Protein 5U3P (pdb70)

Nearest PDB structures (foldseek):
  5u3p-assembly1_H  TM=1.004E+00  e=9.523E-43  Homo sapiens
  5u3o-assembly1_H  TM=9.896E-01  e=2.179E-38  Homo sapiens
  5u3m-assembly1_H  TM=9.858E-01  e=1.348E-36  Homo sapiens
  5u3n-assembly1_H  TM=9.823E-01  e=4.442E-36  Homo sapiens
  6ca7-assembly1_H  TM=8.859E-01  e=7.179E-32  Homo sapiens

Solvent-accessible surface area: 20422 Å² total; per-residue (Å²): 167,63,84,11,67,17,56,30,32,34,88,27,83,54,58,86,72,38,38,0,77,0,49,2,90,56,34,103,2,44,69,19,41,0,0,0,0,13,33,32,104,95,150,15,11,72,9,0,0,8,8,92,75,111,172,60,59,25,127,29,27,38,4,102,52,0,122,84,39,8,72,5,35,32,37,31,103,132,51,12,0,39,0,67,4,43,58,4,87,86,114,0,23,2,42,0,12,0,1,36,1,53,33,18,99,3,112,95,145,168,33,165,76,45,79,20,5,8,0,14,42,16,3,137,24,16,78,0,28,4,15,83,17,82,81,88,20,16,43,10,20,20,6,40,1,53,94,92,0,41,26,76,60,52,0,0,0,0,0,6,0,13,31,1,1,35,84,71,16,76,27,44,1,37,102,41,91,35,102,92,36,38,32,58,4,67,32,39,93,24,130,80,21,29,24,9,18,4,0,1,0,31,12,80,44,102,27,44,73,110,92,72,14,37,0,27,2,32,0,142,54,33,141,47,168,48,103,55,161,5,119,99,130,6,125,9,74,4,52,55,70,31,36,41,0,44,82,49,49,85,8,65,0,23,0,142,10,74,75,70,0,92,24,13,1,2,0,0,3,20,58,106,86,38,17,5,85,4,0,1,36,9,2,72,56,62,34,100,88,26,44,96,51,4,59,7,60,31,83,14,62,85,0,33,0,26,0,50,58,0,67,76,113,0,45,14,27,0,9,0,0,0,14,67,40,131,115,13,44,4,31,26,3,93,7,0,79,4,8,102,100,81,108,68,19,40,12,46,4,1,0,1,49,14,18,118,85,2,39,195,73,35,29,0,2,0,0,0,0,0,8,59,0,5,15,81,101,26,120,17,51,4,88,2,60,131,52,121,42,112,84,46,52,69,84,15,36,21,141,41,50,117,192,64,9,7,0,0,5,7,2,27,0,57,19,51,102,61,66,12,106,142,54,128,47,0,14,0,68,0,71,4,133,29,54,133,67,68,43,70,60,33,10,93,88,120

B-factor: mean 28.19, std 11.37, range [13.77, 103.0]

Sequence (446 aa):
EVQLVESGGGLIKPGQSLTLFCVGFGFNFANDWMGWVVRQAPGKGLEWVGRIRRLKDGAKAEYGSSVKGRFTISRDDSKNTLYLHMSSLKVEDTAVYYCCTRDEGAPVTRFLEWGSYYYYMAVWGKGTTVTVSSASTKGPSVFPLAPSSKSTSGGTAALGCCLVKDYFPEPVTVSWNSGALTSGVHTFPAVVLQSSGLYSLSSVVTVPSSSLGTQTYICCNVNHKPSNTKVDKRVEPDIQLTQSPASLSASVGDTVTITCRASQSIKDYINWYQHKSGSAPRLLIYAASTLQSGISSRFTTGSGSGTQFTLTINSLQPEDFATYYCQEAYNTNPTLSFGQGTRVDKKRTVAAPSSVFIFPPSDEQLKSGTASVVVCLLNNFYPREAKVQWKVDNALQSGNSQESVTEQDSKDSTYSLSSTLTLSKADYEKHKVYACCEVTHQGLSSPVTKSFNRG

Structure (mmCIF, N/CA/C/O backbone):
data_5U3P
#
_entry.id   5U3P
#
_cell.length_a   42.486
_cell.length_b   48.163
_cell.length_c   57.129
_cell.angle_alpha   86.140
_cell.angle_beta   82.320
_cell.angle_gamma   82.290
#
_symmetry.space_group_name_H-M   'P 1'
#
loop_
_entity.id
_entity.type
_entity.pdbx_description
1 polymer 'DH511.4 Fab Heavy Chain'
2 polymer 'DH511.4 Fab Light Chain'
3 water water
#
loop_
_atom_site.group_PDB
_atom_site.id
_atom_site.type_symbol
_atom_site.label_atom_id
_atom_site.label_alt_id
_atom_site.label_comp_id
_atom_site.label_asym_id
_atom_site.label_entity_id
_atom_site.label_seq_id
_atom_site.pdbx_PDB_ins_code
_atom_site.Cartn_x
_atom_site.Cartn_y
_atom_site.Cartn_z
_atom_site.occupancy
_atom_site.B_iso_or_equiv
_atom_site.auth_seq_id
_atom_site.auth_comp_id
_atom_site.auth_asym_id
_atom_site.auth_atom_id
_atom_site.pdbx_PDB_model_num
ATOM 1 N N . GLU A 1 1 ? -13.331 -43.448 -145.178 1.00 66.77 1 GLU H N 1
ATOM 2 C CA . GLU A 1 1 ? -13.744 -43.298 -143.788 1.00 67.13 1 GLU H CA 1
ATOM 3 C C . GLU A 1 1 ? -12.547 -43.449 -142.845 1.00 55.99 1 GLU H C 1
ATOM 4 O O . GLU A 1 1 ? -12.549 -44.291 -141.948 1.00 53.67 1 GLU H O 1
ATOM 10 N N . VAL A 1 2 ? -11.518 -42.635 -143.057 1.00 48.57 2 VAL H N 1
ATOM 11 C CA . VAL A 1 2 ? -10.370 -42.630 -142.157 1.00 41.65 2 VAL H CA 1
ATOM 12 C C . VAL A 1 2 ? -10.715 -41.868 -140.888 1.00 36.78 2 VAL H C 1
ATOM 13 O O . VAL A 1 2 ? -11.120 -40.707 -140.939 1.00 34.71 2 VAL H O 1
ATOM 17 N N . GLN A 1 3 ? -10.560 -42.535 -139.748 1.00 27.34 3 GLN H N 1
ATOM 18 C CA . GLN A 1 3 ? -10.940 -41.975 -138.465 1.00 28.80 3 GLN H CA 1
ATOM 19 C C . GLN A 1 3 ? -9.836 -42.240 -137.441 1.00 22.01 3 GLN H C 1
ATOM 20 O O . GLN A 1 3 ? -9.253 -43.322 -137.424 1.00 27.12 3 GLN H O 1
ATOM 26 N N . LEU A 1 4 ? -9.536 -41.245 -136.613 1.00 21.57 4 LEU H N 1
ATOM 27 C CA . LEU A 1 4 ? -8.573 -41.382 -135.522 1.00 19.15 4 LEU H CA 1
ATOM 28 C C . LEU A 1 4 ? -9.248 -40.894 -134.247 1.00 21.15 4 LEU H C 1
ATOM 29 O O . LEU A 1 4 ? -9.838 -39.813 -134.230 1.00 23.95 4 LEU H O 1
ATOM 34 N N . VAL A 1 5 ? -9.187 -41.692 -133.186 1.00 20.72 5 VAL H N 1
ATOM 35 C CA . VAL A 1 5 ? -9.824 -41.304 -131.928 1.00 22.32 5 VAL H CA 1
ATOM 36 C C . VAL A 1 5 ? -8.855 -41.437 -130.754 1.00 18.78 5 VAL H C 1
ATOM 37 O O . VAL A 1 5 ? -8.424 -42.544 -130.414 1.00 21.12 5 VAL H O 1
ATOM 41 N N . GLU A 1 6 ? -8.495 -40.295 -130.168 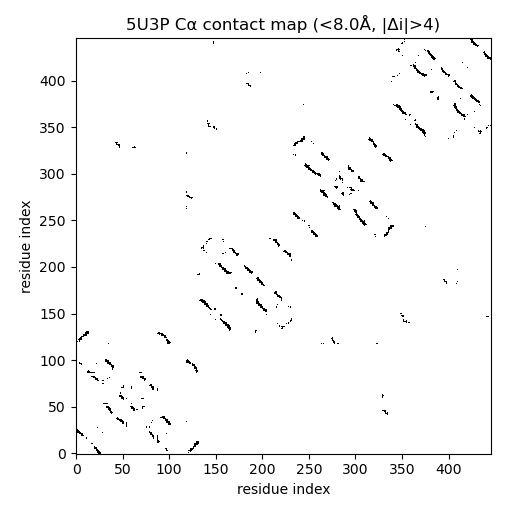1.00 20.32 6 GLU H N 1
ATOM 42 C CA . GLU A 1 6 ? -7.606 -40.242 -129.017 1.00 20.37 6 GLU H CA 1
ATOM 43 C C . GLU A 1 6 ? -8.355 -40.411 -127.717 1.00 21.48 6 GLU H C 1
ATOM 44 O O . GLU A 1 6 ? -9.495 -39.954 -127.573 1.00 24.12 6 GLU H O 1
ATOM 50 N N . SER A 1 7 ? -7.690 -41.024 -126.747 1.00 18.88 7 SER H N 1
ATOM 51 C CA . SER A 1 7 ? -8.238 -41.163 -125.405 1.00 21.36 7 SER H CA 1
ATOM 52 C C . SER A 1 7 ? -7.102 -41.198 -124.384 1.00 22.94 7 SER H C 1
ATOM 53 O O . SER A 1 7 ? -5.922 -41.179 -124.759 1.00 21.36 7 SER H O 1
ATOM 56 N N . GLY A 1 8 ? -7.451 -41.219 -123.099 1.00 21.86 8 GLY H N 1
ATOM 57 C CA . GLY A 1 8 ? -6.459 -41.320 -122.045 1.00 23.61 8 GLY H CA 1
ATOM 58 C C . GLY A 1 8 ? -6.218 -39.999 -121.341 1.00 23.79 8 GLY H C 1
ATOM 59 O O . GLY A 1 8 ? -5.600 -39.954 -120.276 1.00 22.75 8 GLY H O 1
ATOM 60 N N . GLY A 1 9 ? -6.729 -38.923 -121.927 1.00 26.47 9 GLY H N 1
ATOM 61 C CA . GLY A 1 9 ? -6.535 -37.598 -121.371 1.00 27.61 9 GLY H CA 1
ATOM 62 C C . GLY A 1 9 ? -7.196 -37.420 -120.024 1.00 24.42 9 GLY H C 1
ATOM 63 O O . GLY A 1 9 ? -8.008 -38.238 -119.596 1.00 29.42 9 GLY H O 1
ATOM 64 N N . GLY A 1 10 ? -6.828 -36.339 -119.351 1.00 25.64 10 GLY H N 1
ATOM 65 C CA . GLY A 1 10 ? -7.424 -35.981 -118.082 1.00 24.70 10 GLY H CA 1
ATOM 66 C C . GLY A 1 10 ? -6.433 -35.243 -117.212 1.00 26.00 10 GLY H C 1
ATOM 67 O O . GLY A 1 10 ? -5.443 -34.677 -117.697 1.00 27.56 10 GLY H O 1
ATOM 68 N N . LEU A 1 11 ? -6.706 -35.230 -115.922 1.00 21.82 11 LEU H N 1
ATOM 69 C CA . LEU A 1 11 ? -5.870 -34.537 -114.966 1.00 22.28 11 LEU H CA 1
ATOM 70 C C . LEU A 1 11 ? -4.750 -35.450 -114.501 1.00 24.43 11 LEU H C 1
ATOM 71 O O . LEU A 1 11 ? -4.951 -36.649 -114.300 1.00 25.34 11 LEU H O 1
ATOM 76 N N . ILE A 1 12 ? -3.573 -34.873 -114.293 1.00 22.36 12 ILE H N 1
ATOM 77 C CA . ILE A 1 12 ? -2.414 -35.608 -113.841 1.00 22.83 12 ILE H CA 1
ATOM 78 C C . ILE A 1 12 ? -1.519 -34.597 -113.125 1.00 23.69 12 ILE H C 1
ATOM 79 O O . ILE A 1 12 ? -1.588 -33.399 -113.424 1.00 23.76 12 ILE H O 1
ATOM 84 N N . LYS A 1 13 ? -0.703 -35.043 -112.183 1.00 24.16 13 LYS H N 1
ATOM 85 C CA . LYS A 1 13 ? 0.131 -34.125 -111.409 1.00 22.92 13 LYS H CA 1
ATOM 86 C C . LYS A 1 13 ? 1.535 -34.039 -111.999 1.00 27.59 13 LYS H C 1
ATOM 87 O O . LYS A 1 13 ? 2.004 -34.991 -112.623 1.00 24.98 13 LYS H O 1
ATOM 93 N N . PRO A 1 14 ? 2.219 -32.900 -111.803 1.00 26.38 14 PRO H N 1
ATOM 94 C CA . PRO A 1 14 ? 3.607 -32.786 -112.268 1.00 25.42 14 PRO H CA 1
ATOM 95 C C . PRO A 1 14 ? 4.486 -33.905 -111.717 1.00 25.17 14 PRO H C 1
ATOM 96 O O . PRO A 1 14 ? 4.329 -34.325 -110.570 1.00 28.98 14 PRO H O 1
ATOM 100 N N . GLY A 1 15 ? 5.397 -34.383 -112.558 1.00 23.54 15 GLY H N 1
ATOM 101 C CA . GLY A 1 15 ? 6.314 -35.449 -112.195 1.00 23.39 15 GLY H CA 1
ATOM 102 C C . GLY A 1 15 ? 5.769 -36.828 -112.498 1.00 27.82 15 GLY H C 1
ATOM 103 O O . GLY A 1 15 ? 6.528 -37.808 -112.525 1.00 28.19 15 GLY H O 1
ATOM 104 N N . GLN A 1 16 ? 4.461 -36.919 -112.714 1.00 27.15 16 GLN H N 1
ATOM 105 C CA . GLN A 1 16 ? 3.816 -38.215 -112.935 1.00 27.69 16 GLN H CA 1
ATOM 106 C C . GLN A 1 16 ? 3.843 -38.665 -114.400 1.00 23.34 16 GLN H C 1
ATOM 107 O O . GLN A 1 16 ? 4.299 -37.938 -115.288 1.00 25.13 16 GLN H O 1
ATOM 113 N N . SER A 1 17 ? 3.363 -39.886 -114.627 1.00 27.59 17 SER H N 1
ATOM 114 C CA . SER A 1 17 ? 3.330 -40.468 -115.960 1.00 21.94 17 SER H CA 1
ATOM 115 C C . SER A 1 17 ? 1.889 -40.711 -116.401 1.00 24.57 17 SER H C 1
ATOM 116 O O . SER A 1 17 ? 0.989 -40.877 -115.577 1.00 27.97 17 SER H O 1
ATOM 119 N N . LEU A 1 18 ? 1.682 -40.734 -117.709 1.00 23.39 18 LEU H N 1
ATOM 120 C CA . LEU A 1 18 ? 0.359 -40.905 -118.290 1.00 23.28 18 LEU H CA 1
ATOM 121 C C . LEU A 1 18 ? 0.556 -41.454 -119.697 1.00 21.05 18 LEU H C 1
ATOM 122 O O . LEU A 1 18 ? 1.516 -41.092 -120.372 1.00 28.02 18 LEU H O 1
ATOM 127 N N . THR A 1 19 ? -0.332 -42.347 -120.131 1.00 20.21 19 THR H N 1
ATOM 128 C CA . THR A 1 19 ? -0.306 -42.833 -121.508 1.00 17.11 19 THR H CA 1
ATOM 129 C C . THR A 1 19 ? -1.559 -42.381 -122.252 1.00 20.51 19 THR H C 1
ATOM 130 O O . THR A 1 19 ? -2.677 -42.523 -121.747 1.00 21.52 19 THR H O 1
ATOM 134 N N . LEU A 1 20 ? -1.353 -41.841 -123.449 1.00 17.42 20 LEU H N 1
ATOM 135 C CA . LEU A 1 20 ? -2.443 -41.503 -124.360 1.00 18.38 20 LEU H CA 1
ATOM 136 C C . LEU A 1 20 ? -2.532 -42.569 -125.442 1.00 18.02 20 LEU H C 1
ATOM 137 O O . LEU A 1 20 ? -1.531 -43.174 -125.834 1.00 18.52 20 LEU H O 1
ATOM 142 N N . PHE A 1 21 ? -3.747 -42.804 -125.908 1.00 19.34 21 PHE H N 1
ATOM 143 C CA . PHE A 1 21 ? -4.019 -43.836 -126.885 1.00 19.01 21 PHE H CA 1
ATOM 144 C C . PHE A 1 21 ? -4.659 -43.195 -128.088 1.00 19.45 21 PHE H C 1
ATOM 145 O O . PHE A 1 21 ? -5.351 -42.193 -127.963 1.00 20.78 21 PHE H O 1
ATOM 153 N N . CYS A 1 22 ? -4.445 -43.790 -129.253 1.00 18.80 22 CYS H N 1
ATOM 154 C CA . CYS A 1 22 ? -5.134 -43.378 -130.458 1.00 19.75 22 CYS H CA 1
ATOM 155 C C . CYS A 1 22 ? -5.453 -44.616 -131.264 1.00 22.85 22 CYS H C 1
ATOM 156 O O . CYS A 1 22 ? -4.554 -45.385 -131.622 1.00 21.90 22 CYS H O 1
ATOM 159 N N . VAL A 1 23 ? -6.731 -44.826 -131.539 1.00 19.64 23 VAL H N 1
ATOM 160 C CA . VAL A 1 23 ? -7.126 -45.934 -132.382 1.00 21.28 23 VAL H CA 1
ATOM 161 C C . VAL A 1 23 ? -7.482 -45.419 -133.770 1.00 20.77 23 VAL H C 1
ATOM 162 O O . VAL A 1 23 ? -8.227 -44.449 -133.909 1.00 23.18 23 VAL H O 1
ATOM 166 N N . GLY A 1 24 ? -6.938 -46.072 -134.790 1.00 19.54 24 GLY H N 1
ATOM 167 C CA . GLY A 1 24 ? -7.199 -45.705 -136.176 1.00 21.70 24 GLY H CA 1
ATOM 168 C C . GLY A 1 24 ? -8.221 -46.623 -136.817 1.00 24.00 24 GLY H C 1
ATOM 169 O O . GLY A 1 24 ? -8.175 -47.839 -136.635 1.00 27.67 24 GLY H O 1
ATOM 170 N N . PHE A 1 25 ? -9.143 -46.048 -137.585 1.00 23.46 25 PHE H N 1
ATOM 171 C CA . PHE A 1 25 ? -10.146 -46.826 -138.300 1.00 26.05 25 PHE H CA 1
ATOM 172 C C . PHE A 1 25 ? -10.117 -46.469 -139.785 1.00 26.83 25 PHE H C 1
ATOM 173 O O . PHE A 1 25 ? -9.862 -45.320 -140.140 1.00 27.47 25 PHE H O 1
ATOM 181 N N . GLY A 1 26 ? -10.368 -47.451 -140.645 1.00 27.54 26 GLY H N 1
ATOM 182 C CA . GLY A 1 26 ? -10.587 -47.191 -142.056 1.00 27.43 26 GLY H CA 1
ATOM 183 C C . GLY A 1 26 ? -9.360 -47.095 -142.946 1.00 28.84 26 GLY H C 1
ATOM 184 O O . GLY A 1 26 ? -9.464 -46.683 -144.104 1.00 33.19 26 GLY H O 1
ATOM 185 N N . PHE A 1 27 ? -8.201 -47.477 -142.427 1.00 26.44 27 PHE H N 1
ATOM 186 C CA . PHE A 1 27 ? -6.989 -47.471 -143.241 1.00 29.06 27 PHE H CA 1
ATOM 187 C C . PHE A 1 27 ? -6.033 -48.564 -142.790 1.00 30.87 27 PHE H C 1
ATOM 188 O O . PHE A 1 27 ? -6.203 -49.134 -141.713 1.00 31.04 27 PHE H O 1
ATOM 196 N N . ASN A 1 28 ? -5.053 -48.870 -143.636 1.00 31.79 28 ASN H N 1
ATOM 197 C CA . ASN A 1 28 ? -4.026 -49.853 -143.317 1.00 31.14 28 ASN H CA 1
ATOM 198 C C . ASN A 1 28 ? -2.983 -49.251 -142.379 1.00 29.83 28 ASN H C 1
ATOM 199 O O . ASN A 1 28 ? -1.932 -48.774 -142.814 1.00 30.07 28 ASN H O 1
ATOM 204 N N . PHE A 1 29 ? -3.308 -49.278 -141.090 1.00 28.66 29 PHE H N 1
ATOM 205 C CA . PHE A 1 29 ? -2.505 -48.689 -140.022 1.00 22.96 29 PHE H CA 1
ATOM 206 C C . PHE A 1 29 ? -1.037 -49.151 -140.061 1.00 23.68 29 PHE H C 1
ATOM 207 O O . PHE A 1 29 ? -0.117 -48.333 -139.949 1.00 21.78 29 PHE H O 1
ATOM 215 N N . ALA A 1 30 ? -0.819 -50.450 -140.249 1.00 26.73 30 ALA H N 1
ATOM 216 C CA . ALA A 1 30 ? 0.531 -51.011 -140.240 1.00 25.19 30 ALA H CA 1
ATOM 217 C C . ALA A 1 30 ? 1.453 -50.388 -141.290 1.00 29.25 30 ALA H C 1
ATOM 218 O O . ALA A 1 30 ? 2.673 -50.357 -141.115 1.00 28.95 30 ALA H O 1
ATOM 220 N N . ASN A 1 31 ? 0.873 -49.883 -142.373 1.00 24.50 31 ASN H N 1
ATOM 221 C CA . ASN A 1 31 ? 1.686 -49.382 -143.473 1.00 24.54 31 ASN H CA 1
ATOM 222 C C . ASN A 1 31 ? 2.027 -47.895 -143.378 1.00 24.50 31 ASN H C 1
ATOM 223 O O . ASN A 1 31 ? 2.727 -47.370 -144.249 1.00 26.09 31 ASN H O 1
ATOM 228 N N . ASP A 1 32 ? 1.556 -47.230 -142.326 1.00 22.63 32 ASP H N 1
ATOM 229 C CA . ASP A 1 32 ? 1.688 -45.770 -142.246 1.00 20.68 32 ASP H CA 1
ATOM 230 C C . ASP A 1 32 ? 2.586 -45.205 -141.160 1.00 20.23 32 ASP H C 1
ATOM 231 O O . ASP A 1 32 ? 2.692 -45.753 -140.051 1.00 22.81 32 ASP H O 1
ATOM 236 N N . TRP A 1 33 ? 3.187 -44.058 -141.474 1.00 19.59 33 TRP H N 1
ATOM 237 C CA . TRP A 1 33 ? 3.724 -43.174 -140.453 1.00 20.06 33 TRP H CA 1
ATOM 238 C C . TRP A 1 33 ? 2.577 -42.684 -139.587 1.00 19.48 33 TRP H C 1
ATOM 239 O O . TRP A 1 33 ? 1.497 -42.365 -140.099 1.00 18.59 33 TRP H O 1
ATOM 250 N N . MET A 1 34 ? 2.815 -42.578 -138.286 1.00 20.19 34 MET H N 1
ATOM 251 C CA . MET A 1 34 ? 1.810 -42.089 -137.351 1.00 19.40 34 MET H CA 1
ATOM 252 C C . MET A 1 34 ? 2.502 -41.134 -136.407 1.00 18.81 34 MET H C 1
ATOM 253 O O . MET A 1 34 ? 3.699 -41.273 -136.154 1.00 20.32 34 MET H O 1
ATOM 258 N N . GLY A 1 35 ? 1.761 -40.168 -135.878 1.00 17.87 35 GLY H N 1
ATOM 259 C CA . GLY A 1 35 ? 2.369 -39.208 -134.984 1.00 16.49 35 GLY H CA 1
ATOM 260 C C . GLY A 1 35 ? 1.422 -38.471 -134.052 1.00 15.45 35 GLY H C 1
ATOM 261 O O . GLY A 1 35 ? 0.242 -38.805 -133.917 1.00 16.87 35 GLY H O 1
ATOM 262 N N . TRP A 1 36 ? 1.986 -37.451 -133.414 1.00 15.72 36 TRP H N 1
ATOM 263 C CA . TRP A 1 36 ? 1.294 -36.659 -132.404 1.00 15.39 36 TRP H CA 1
ATOM 264 C C . TRP A 1 36 ? 1.685 -35.196 -132.522 1.00 15.33 36 TRP H C 1
ATOM 265 O O . TRP A 1 36 ? 2.833 -34.860 -132.773 1.00 15.98 36 TRP H O 1
ATOM 276 N N A VAL A 1 37 ? 0.720 -34.338 -132.249 0.18 16.11 37 VAL H N 1
ATOM 277 N N B VAL A 1 37 ? 0.684 -34.320 -132.380 0.82 15.29 37 VAL H N 1
ATOM 278 C CA A VAL A 1 37 ? 0.948 -32.912 -132.222 0.18 17.11 37 VAL H CA 1
ATOM 279 C CA B VAL A 1 37 ? 0.855 -32.856 -132.353 0.82 16.49 37 VAL H CA 1
ATOM 280 C C A VAL A 1 37 ? 0.132 -32.415 -131.055 0.18 16.77 37 VAL H C 1
ATOM 281 C C B VAL A 1 37 ? 0.067 -32.352 -131.153 0.82 16.92 37 VAL H C 1
ATOM 282 O O A VAL A 1 37 ? -0.804 -33.082 -130.619 0.18 16.55 37 VAL H O 1
ATOM 283 O O B VAL A 1 37 ? -0.927 -32.964 -130.784 0.82 17.72 37 VAL H O 1
ATOM 290 N N . ARG A 1 38 ? 0.487 -31.255 -130.528 1.00 16.84 38 ARG H N 1
ATOM 291 C CA . ARG A 1 38 ? -0.259 -30.719 -129.399 1.00 15.02 38 ARG H CA 1
ATOM 292 C C . ARG A 1 38 ? -0.493 -29.226 -129.512 1.00 16.54 38 ARG H C 1
ATOM 293 O O . ARG A 1 38 ? 0.143 -28.532 -130.319 1.00 18.00 38 ARG H O 1
ATOM 301 N N . GLN A 1 39 ? -1.449 -28.730 -128.734 1.00 16.27 39 GLN H N 1
ATOM 302 C CA . GLN A 1 39 ? -1.734 -27.304 -128.688 1.00 16.55 39 GLN H CA 1
ATOM 303 C C . GLN A 1 39 ? -2.042 -26.896 -127.257 1.00 15.58 39 GLN H C 1
ATOM 304 O O . GLN A 1 39 ? -3.067 -27.290 -126.672 1.00 18.19 39 GLN H O 1
ATOM 310 N N . ALA A 1 40 ? -1.138 -26.114 -126.683 1.00 18.09 40 ALA H N 1
ATOM 311 C CA . ALA A 1 40 ? -1.323 -25.611 -125.325 1.00 17.86 40 ALA H CA 1
ATOM 312 C C . ALA A 1 40 ? -2.388 -24.508 -125.346 1.00 21.98 40 ALA H C 1
ATOM 313 O O . ALA A 1 40 ? -2.625 -23.875 -126.387 1.00 22.10 40 ALA H O 1
ATOM 315 N N . PRO A 1 41 ? -3.044 -24.265 -124.198 1.00 22.21 41 PRO H N 1
ATOM 316 C CA . PRO A 1 41 ? -4.094 -23.244 -124.177 1.00 24.78 41 PRO H CA 1
ATOM 317 C C . PRO A 1 41 ? -3.585 -21.879 -124.613 1.00 25.89 41 PRO H C 1
ATOM 318 O O . PRO A 1 41 ? -2.585 -21.380 -124.087 1.00 29.02 41 PRO H O 1
ATOM 322 N N . GLY A 1 42 ? -4.264 -21.288 -125.589 1.00 26.07 42 GLY H N 1
ATOM 323 C CA . GLY A 1 42 ? -3.916 -19.964 -126.062 1.00 27.85 42 GLY H CA 1
ATOM 324 C C . GLY A 1 42 ? -2.695 -19.918 -126.960 1.00 26.70 42 GLY H C 1
ATOM 325 O O . GLY A 1 42 ? -2.250 -18.838 -127.359 1.00 32.73 42 GLY H O 1
ATOM 326 N N . LYS A 1 43 ? -2.156 -21.086 -127.294 1.00 24.48 43 LYS H N 1
ATOM 327 C CA . LYS A 1 43 ? -0.958 -21.158 -128.120 1.00 25.44 43 LYS H CA 1
ATOM 328 C C . LYS A 1 43 ? -1.227 -21.842 -129.465 1.00 25.03 43 LYS H C 1
ATOM 329 O O . LYS A 1 43 ? -2.347 -22.278 -129.736 1.00 24.47 43 LYS H O 1
ATOM 335 N N . GLY A 1 44 ? -0.193 -21.932 -130.295 1.00 24.67 44 GLY H N 1
ATOM 336 C CA . GLY A 1 44 ? -0.310 -22.567 -131.600 1.00 22.50 44 GLY H CA 1
ATOM 337 C C . GLY A 1 44 ? -0.024 -24.068 -131.570 1.00 21.34 44 GLY H C 1
ATOM 338 O O . GLY A 1 44 ? 0.147 -24.675 -130.508 1.00 22.55 44 GLY H O 1
ATOM 339 N N . LEU A 1 45 ? 0.025 -24.682 -132.748 1.00 19.03 45 LEU H N 1
ATOM 340 C CA . LEU A 1 45 ? 0.348 -26.106 -132.860 1.00 17.08 45 LEU H CA 1
ATOM 341 C C . LEU A 1 45 ? 1.845 -26.364 -132.642 1.00 18.23 45 LEU H C 1
ATOM 342 O O . LEU A 1 45 ? 2.696 -25.535 -133.003 1.00 19.39 45 LEU H O 1
ATOM 347 N N . GLU A 1 46 ? 2.151 -27.531 -132.078 1.00 17.34 46 GLU H N 1
ATOM 348 C CA . GLU A 1 46 ? 3.510 -27.929 -131.757 1.00 16.47 46 GLU H CA 1
ATOM 349 C C . GLU A 1 46 ? 3.668 -29.420 -131.988 1.00 17.69 46 GLU H C 1
ATOM 350 O O . GLU A 1 46 ? 2.921 -30.227 -131.412 1.00 18.89 46 GLU H O 1
ATOM 356 N N . TRP A 1 47 ? 4.618 -29.800 -132.836 1.00 17.50 47 TRP H N 1
ATOM 357 C CA . TRP A 1 47 ? 4.824 -31.207 -133.144 1.00 16.73 47 TRP H CA 1
ATOM 358 C C . TRP A 1 47 ? 5.435 -31.932 -131.953 1.00 16.71 47 TRP H C 1
ATOM 359 O O . TRP A 1 47 ? 6.392 -31.440 -131.351 1.00 19.73 47 TRP H O 1
ATOM 370 N N . VAL A 1 48 ? 4.889 -33.106 -131.641 1.00 15.88 48 VAL H N 1
ATOM 371 C CA . VAL A 1 48 ? 5.365 -33.917 -130.513 1.00 16.50 48 VAL H CA 1
ATOM 372 C C . VAL A 1 48 ? 6.280 -35.062 -130.967 1.00 18.79 48 VAL H C 1
ATOM 373 O O . VAL A 1 48 ? 7.373 -35.254 -130.432 1.00 18.33 48 VAL H O 1
ATOM 377 N N . GLY A 1 49 ? 5.836 -35.825 -131.957 1.00 16.49 49 GLY H N 1
ATOM 378 C CA . GLY A 1 49 ? 6.690 -36.879 -132.468 1.00 17.89 49 GLY H CA 1
ATOM 379 C C . GLY A 1 49 ? 6.023 -37.738 -133.509 1.00 16.11 49 GLY H C 1
ATOM 380 O O . GLY A 1 49 ? 4.853 -37.548 -133.832 1.00 17.11 49 GLY H O 1
ATOM 381 N N . ARG A 1 50 ? 6.786 -38.690 -134.039 1.00 16.49 50 ARG H N 1
ATOM 382 C CA . ARG A 1 50 ? 6.278 -39.623 -135.037 1.00 16.82 50 ARG H CA 1
ATOM 383 C C . ARG A 1 50 ? 6.949 -40.980 -134.885 1.00 16.66 50 ARG H C 1
ATOM 384 O O . ARG A 1 50 ? 7.996 -41.109 -134.237 1.00 17.82 50 ARG H O 1
ATOM 392 N N . ILE A 1 51 ? 6.329 -41.997 -135.471 1.00 17.99 51 ILE H N 1
ATOM 393 C CA . ILE A 1 51 ? 6.930 -43.320 -135.523 1.00 15.71 51 ILE H CA 1
ATOM 394 C C . ILE A 1 51 ? 6.792 -43.905 -136.928 1.00 16.85 51 ILE H C 1
ATOM 395 O O . ILE A 1 51 ? 5.737 -43.800 -137.558 1.00 17.56 51 ILE H O 1
ATOM 400 N N . ARG A 1 52 ? 7.874 -44.508 -137.413 1.00 18.92 52 ARG H N 1
ATOM 401 C CA . ARG A 1 52 ? 7.896 -45.136 -138.725 1.00 20.73 52 ARG H CA 1
ATOM 402 C C . ARG A 1 52 ? 7.183 -46.496 -138.700 1.00 18.97 52 ARG H C 1
ATOM 403 O O . ARG A 1 52 ? 6.970 -47.076 -137.636 1.00 20.35 52 ARG H O 1
ATOM 411 N N . ARG A 1 53 A 6.804 -46.993 -139.869 1.00 20.55 52 ARG H N 1
ATOM 412 C CA . ARG A 1 53 A 6.188 -48.310 -139.954 1.00 21.66 52 ARG H CA 1
ATOM 413 C C . ARG A 1 53 A 7.189 -49.391 -139.539 1.00 23.84 52 ARG H C 1
ATOM 414 O O . ARG A 1 53 A 8.405 -49.211 -139.656 1.00 22.89 52 ARG H O 1
ATOM 422 N N . LEU A 1 54 B 6.666 -50.506 -139.043 1.00 22.59 52 LEU H N 1
ATOM 423 C CA . LEU A 1 54 B 7.502 -51.610 -138.585 1.00 26.58 52 LEU H CA 1
ATOM 424 C C . LEU A 1 54 B 8.425 -52.159 -139.664 1.00 26.73 52 LEU H C 1
ATOM 425 O O . LEU A 1 54 B 9.545 -52.571 -139.362 1.00 28.26 52 LEU H O 1
ATOM 430 N N . LYS A 1 55 C 7.970 -52.161 -140.919 1.00 26.50 52 LYS H N 1
ATOM 431 C CA . LYS A 1 55 C 8.758 -52.742 -142.009 1.00 27.80 52 LYS H CA 1
ATOM 432 C C . LYS A 1 55 C 10.055 -51.983 -142.235 1.00 27.03 52 LYS H C 1
ATOM 433 O O . LYS A 1 55 C 11.010 -52.526 -142.797 1.00 31.73 52 LYS H O 1
ATOM 439 N N . ASP A 1 56 ? 10.088 -50.731 -141.788 1.00 27.13 53 ASP H N 1
ATOM 440 C CA . ASP A 1 56 ? 11.274 -49.903 -141.946 1.00 28.29 53 ASP H CA 1
ATOM 441 C C . ASP A 1 56 ? 11.980 -49.661 -140.620 1.00 28.41 53 ASP H C 1
ATOM 442 O O . ASP A 1 56 ? 12.835 -48.784 -140.520 1.00 30.41 53 ASP H O 1
ATOM 447 N N . GLY A 1 57 ? 11.615 -50.428 -139.598 1.00 24.79 54 GLY H N 1
ATOM 448 C CA . GLY A 1 57 ? 12.347 -50.381 -138.346 1.00 25.55 54 GLY H CA 1
ATOM 449 C C . GLY A 1 57 ? 11.704 -49.669 -137.175 1.00 22.56 54 GLY H C 1
ATOM 450 O O . GLY A 1 57 ? 12.238 -49.711 -136.063 1.00 24.54 54 GLY H O 1
ATOM 451 N N . ALA A 1 58 ? 10.586 -48.993 -137.426 1.00 21.77 55 ALA H N 1
ATOM 452 C CA . ALA A 1 58 ? 9.761 -48.397 -136.381 1.00 23.61 55 ALA H CA 1
ATOM 453 C C . ALA A 1 58 ? 10.485 -47.359 -135.522 1.00 18.84 55 ALA H C 1
ATOM 454 O O . ALA A 1 58 ? 10.152 -47.184 -134.349 1.00 22.64 55 ALA H O 1
ATOM 456 N N . LYS A 1 59 ? 11.444 -46.648 -136.103 1.00 21.47 56 LYS H N 1
ATOM 457 C CA . LYS A 1 59 ? 12.133 -45.596 -135.368 1.00 21.47 56 LYS H CA 1
ATOM 458 C C . LYS A 1 59 ? 11.164 -44.488 -134.980 1.00 19.21 56 LYS H C 1
ATOM 459 O O . LYS A 1 59 ? 10.365 -44.030 -135.796 1.00 21.48 56 LYS H O 1
ATOM 465 N N . ALA A 1 60 ? 11.229 -44.069 -133.724 1.00 19.65 57 ALA H N 1
ATOM 466 C CA . ALA A 1 60 ? 10.431 -42.961 -133.247 1.00 16.90 57 ALA H CA 1
ATOM 467 C C . ALA A 1 60 ? 11.318 -41.732 -133.139 1.00 18.43 57 ALA H C 1
ATOM 468 O O . ALA A 1 60 ? 12.498 -41.829 -132.787 1.00 21.82 57 ALA H O 1
ATOM 470 N N . GLU A 1 61 ? 10.759 -40.577 -133.497 1.00 17.33 58 GLU H N 1
ATOM 471 C CA . GLU A 1 61 ? 11.468 -39.307 -133.397 1.00 17.93 58 GLU H CA 1
ATOM 472 C C . GLU A 1 61 ? 10.578 -38.287 -132.699 1.00 17.90 58 GLU H C 1
ATOM 473 O O . GLU A 1 61 ? 9.349 -38.411 -132.723 1.00 20.50 58 GLU H O 1
ATOM 479 N N . TYR A 1 62 ? 11.205 -37.292 -132.067 1.00 19.07 59 TYR H N 1
ATOM 480 C CA . TYR A 1 62 ? 10.511 -36.403 -131.143 1.00 21.00 59 TYR H CA 1
ATOM 481 C C . TYR A 1 62 ? 10.798 -34.928 -131.338 1.00 20.61 59 TYR H C 1
ATOM 482 O O . TYR A 1 62 ? 11.878 -34.538 -131.762 1.00 21.88 59 TYR H O 1
ATOM 491 N N . GLY A 1 63 ? 9.817 -34.108 -130.984 1.00 21.35 60 GLY H N 1
ATOM 492 C CA . GLY A 1 63 ? 10.026 -32.670 -130.943 1.00 24.95 60 GLY H CA 1
ATOM 493 C C . GLY A 1 63 ? 10.967 -32.278 -129.818 1.00 22.79 60 GLY H C 1
ATOM 494 O O . GLY A 1 63 ? 11.121 -33.000 -128.836 1.00 26.02 60 GLY H O 1
ATOM 495 N N . SER A 1 64 ? 11.599 -31.116 -129.951 1.00 33.83 61 SER H N 1
ATOM 496 C CA . SER A 1 64 ? 12.613 -30.703 -128.984 1.00 37.15 61 SER H CA 1
ATOM 497 C C . SER A 1 64 ? 12.104 -30.617 -127.537 1.00 36.38 61 SER H C 1
ATOM 498 O O . SER A 1 64 ? 12.815 -30.988 -126.606 1.00 38.89 61 SER H O 1
ATOM 501 N N . SER A 1 65 ? 10.865 -30.169 -127.356 1.00 35.63 62 SER H N 1
ATOM 502 C CA . SER A 1 65 ? 10.323 -29.965 -126.006 1.00 29.16 62 SER H CA 1
ATOM 503 C C . SER A 1 65 ? 10.043 -31.252 -125.221 1.00 28.66 62 SER H C 1
ATOM 504 O O . SER A 1 65 ? 9.800 -31.198 -124.017 1.00 30.73 62 SER H O 1
ATOM 507 N N . VAL A 1 66 ? 10.093 -32.408 -125.879 1.00 28.02 63 VAL H N 1
ATOM 508 C CA . VAL A 1 66 ? 9.683 -33.638 -125.196 1.00 26.89 63 VAL H CA 1
ATOM 509 C C . VAL A 1 66 ? 10.674 -34.799 -125.260 1.00 35.08 63 VAL H C 1
ATOM 510 O O . VAL A 1 66 ? 10.428 -35.849 -124.653 1.00 29.79 63 VAL H O 1
ATOM 514 N N . LYS A 1 67 ? 11.779 -34.620 -125.982 1.00 34.82 64 LYS H N 1
ATOM 515 C CA . LYS A 1 67 ? 12.783 -35.678 -126.105 1.00 38.92 64 LYS H CA 1
ATOM 516 C C . LYS A 1 67 ? 13.318 -36.065 -124.735 1.00 33.86 64 LYS H C 1
ATOM 517 O O . LYS A 1 67 ? 13.645 -35.207 -123.910 1.00 34.81 64 LYS H O 1
ATOM 523 N N . GLY A 1 68 ? 13.403 -37.367 -124.501 1.00 33.14 65 GLY H N 1
ATOM 524 C CA . GLY A 1 68 ? 13.887 -37.867 -123.236 1.00 32.03 65 GLY H CA 1
ATOM 525 C C . GLY A 1 68 ? 12.793 -38.095 -122.216 1.00 28.82 65 GLY H C 1
ATOM 526 O O . GLY A 1 68 ? 13.033 -38.733 -121.189 1.00 33.58 65 GLY H O 1
ATOM 527 N N . ARG A 1 69 ? 11.596 -37.563 -122.464 1.00 24.40 66 ARG H N 1
ATOM 528 C CA . ARG A 1 69 ? 10.523 -37.740 -121.500 1.00 24.67 66 ARG H CA 1
ATOM 529 C C . ARG A 1 69 ? 9.350 -38.577 -122.021 1.00 23.20 66 ARG H C 1
ATOM 530 O O . ARG A 1 69 ? 8.598 -39.141 -121.232 1.00 22.27 66 ARG H O 1
ATOM 538 N N . PHE A 1 70 ? 9.169 -38.613 -123.339 1.00 20.72 67 PHE H N 1
ATOM 539 C CA . PHE A 1 70 ? 8.052 -39.332 -123.960 1.00 18.81 67 PHE H CA 1
ATOM 540 C C . PHE A 1 70 ? 8.558 -40.498 -124.824 1.00 18.67 67 PHE H C 1
ATOM 541 O O . PHE A 1 70 ? 9.653 -40.448 -125.398 1.00 22.20 67 PHE H O 1
ATOM 549 N N . THR A 1 71 ? 7.731 -41.533 -124.946 1.00 19.31 68 THR H N 1
ATOM 550 C CA . THR A 1 71 ? 7.989 -42.613 -125.889 1.00 19.80 68 THR H CA 1
ATOM 551 C C . THR A 1 71 ? 6.748 -42.813 -126.747 1.00 21.15 68 THR H C 1
ATOM 552 O O . THR A 1 71 ? 5.636 -42.921 -126.225 1.00 22.92 68 THR H O 1
ATOM 556 N N . ILE A 1 72 ? 6.928 -42.854 -128.062 1.00 17.38 69 ILE H N 1
ATOM 557 C CA . ILE A 1 72 ? 5.830 -43.223 -128.940 1.00 17.71 69 ILE H CA 1
ATOM 558 C C . ILE A 1 72 ? 6.006 -44.679 -129.331 1.00 18.70 69 ILE H C 1
ATOM 559 O O . ILE A 1 72 ? 7.113 -45.103 -129.692 1.00 20.81 69 ILE H O 1
ATOM 564 N N . SER A 1 73 ? 4.925 -45.453 -129.231 1.00 19.33 70 SER H N 1
ATOM 565 C CA . SER A 1 73 ? 4.951 -46.846 -129.635 1.00 20.08 70 SER H CA 1
ATOM 566 C C . SER A 1 73 ? 3.693 -47.183 -130.428 1.00 21.87 70 SER H C 1
ATOM 567 O O . SER A 1 73 ? 2.743 -46.396 -130.478 1.00 19.61 70 SER H O 1
ATOM 570 N N . ARG A 1 74 ? 3.693 -48.342 -131.071 1.00 21.30 71 ARG H N 1
ATOM 571 C CA . ARG A 1 74 ? 2.533 -48.752 -131.845 1.00 21.58 71 ARG H CA 1
ATOM 572 C C . ARG A 1 74 ? 2.242 -50.234 -131.661 1.00 22.53 71 ARG H C 1
ATOM 573 O O . ARG A 1 74 ? 3.148 -51.038 -131.403 1.00 24.72 71 ARG H O 1
ATOM 581 N N . ASP A 1 75 ? 0.967 -50.587 -131.776 1.00 24.45 72 ASP H N 1
ATOM 582 C CA . ASP A 1 75 ? 0.540 -51.975 -131.816 1.00 27.41 72 ASP H CA 1
ATOM 583 C C . ASP A 1 75 ? -0.314 -52.149 -133.066 1.00 25.92 72 ASP H C 1
ATOM 584 O O . ASP A 1 75 ? -1.518 -51.860 -133.062 1.00 24.32 72 ASP H O 1
ATOM 589 N N . ASP A 1 76 ? 0.316 -52.615 -134.139 1.00 25.72 73 ASP H N 1
ATOM 590 C CA . ASP A 1 76 ? -0.364 -52.720 -135.424 1.00 24.65 73 ASP H CA 1
ATOM 591 C C . ASP A 1 76 ? -1.522 -53.715 -135.360 1.00 27.67 73 ASP H C 1
ATOM 592 O O . ASP A 1 76 ? -2.509 -53.558 -136.073 1.00 28.76 73 ASP H O 1
ATOM 597 N N . SER A 1 77 ? -1.407 -54.721 -134.496 1.00 28.21 74 SER H N 1
ATOM 598 C CA . SER A 1 77 ? -2.446 -55.747 -134.380 1.00 30.82 74 SER H CA 1
ATOM 599 C C . SER A 1 77 ? -3.766 -55.178 -133.857 1.00 29.50 74 SER H C 1
ATOM 600 O O . SER A 1 77 ? -4.825 -55.780 -134.046 1.00 34.46 74 SER H O 1
ATOM 603 N N . LYS A 1 78 ? -3.700 -54.011 -133.223 1.00 28.21 75 LYS H N 1
ATOM 604 C CA . LYS A 1 78 ? -4.882 -53.364 -132.667 1.00 31.66 75 LYS H CA 1
ATOM 605 C C . LYS A 1 78 ? -5.125 -51.984 -133.278 1.00 26.97 75 LYS H C 1
ATOM 606 O O . LYS A 1 78 ? -5.959 -51.224 -132.773 1.00 25.40 75 LYS H O 1
ATOM 612 N N . ASN A 1 79 ? -4.402 -51.667 -134.355 1.00 22.35 76 ASN H N 1
ATOM 613 C CA . ASN A 1 79 ? -4.431 -50.329 -134.960 1.00 22.61 76 ASN H CA 1
ATOM 614 C C . ASN A 1 79 ? -4.319 -49.215 -133.926 1.00 22.79 76 ASN H C 1
ATOM 615 O O . ASN A 1 79 ? -5.046 -48.220 -133.992 1.00 22.29 76 ASN H O 1
ATOM 620 N N . THR A 1 80 ? -3.429 -49.390 -132.956 1.00 22.66 77 THR H N 1
ATOM 621 C CA . THR A 1 80 ? -3.328 -48.453 -131.849 1.00 20.64 77 THR H CA 1
ATOM 622 C C . THR A 1 80 ? -1.951 -47.802 -131.748 1.00 19.08 77 THR H C 1
ATOM 623 O O . THR A 1 80 ? -0.920 -48.467 -131.813 1.00 21.86 77 THR H O 1
ATOM 627 N N . LEU A 1 81 ? -1.964 -46.489 -131.579 1.00 17.17 78 LEU H N 1
ATOM 628 C CA . LEU A 1 81 ? -0.766 -45.688 -131.427 1.00 17.99 78 LEU H CA 1
ATOM 629 C C . LEU A 1 81 ? -0.761 -45.209 -129.976 1.00 19.42 78 LEU H C 1
ATOM 630 O O . LEU A 1 81 ? -1.819 -44.894 -129.417 1.00 21.45 78 LEU H O 1
ATOM 635 N N . TYR A 1 82 ? 0.414 -45.193 -129.350 1.00 18.95 79 TYR H N 1
ATOM 636 C CA . TYR A 1 82 ? 0.545 -44.792 -127.949 1.00 18.54 79 TYR H CA 1
ATOM 637 C C . TYR A 1 82 ? 1.476 -43.602 -127.807 1.00 18.88 79 TYR H C 1
ATOM 638 O O . TYR A 1 82 ? 2.447 -43.459 -128.566 1.00 20.07 79 TYR H O 1
ATOM 647 N N . LEU A 1 83 ? 1.173 -42.750 -126.829 1.00 16.36 80 LEU H N 1
ATOM 648 C CA . LEU A 1 83 ? 2.119 -41.731 -126.380 1.00 15.94 80 LEU H CA 1
ATOM 649 C C . LEU A 1 83 ? 2.324 -41.972 -124.898 1.00 17.87 80 LEU H C 1
ATOM 650 O O . LEU A 1 83 ? 1.439 -41.691 -124.097 1.00 18.51 80 LEU H O 1
ATOM 655 N N . HIS A 1 84 ? 3.477 -42.526 -124.532 1.00 16.47 81 HIS H N 1
ATOM 656 C CA . HIS A 1 84 ? 3.772 -42.788 -123.134 1.00 17.08 81 HIS H CA 1
ATOM 657 C C . HIS A 1 84 ? 4.529 -41.591 -122.600 1.00 18.45 81 HIS H C 1
ATOM 658 O O . HIS A 1 84 ? 5.659 -41.327 -123.001 1.00 21.57 81 HIS H O 1
ATOM 665 N N . MET A 1 85 ? 3.910 -40.860 -121.685 1.00 22.14 82 MET H N 1
ATOM 666 C CA . MET A 1 85 ? 4.555 -39.674 -121.153 1.00 24.10 82 MET H CA 1
ATOM 667 C C . MET A 1 85 ? 5.044 -39.889 -119.735 1.00 23.92 82 MET H C 1
ATOM 668 O O . MET A 1 85 ? 4.423 -40.604 -118.964 1.00 26.67 82 MET H O 1
ATOM 673 N N . SER A 1 86 A 6.170 -39.268 -119.401 1.00 24.73 82 SER H N 1
ATOM 674 C CA . SER A 1 86 A 6.687 -39.306 -118.041 1.00 25.18 82 SER H CA 1
ATOM 675 C C . SER A 1 86 A 7.269 -37.939 -117.696 1.00 24.03 82 SER H C 1
ATOM 676 O O . SER A 1 86 A 7.373 -37.076 -118.570 1.00 23.32 82 SER H O 1
ATOM 679 N N . SER A 1 87 B 7.625 -37.750 -116.424 1.00 26.94 82 SER H N 1
ATOM 680 C CA . SER A 1 87 B 8.196 -36.490 -115.949 1.00 26.97 82 SER H CA 1
ATOM 681 C C . SER A 1 87 B 7.398 -35.291 -116.447 1.00 22.80 82 SER H C 1
ATOM 682 O O . SER A 1 87 B 7.958 -34.331 -116.980 1.00 26.91 82 SER H O 1
ATOM 685 N N . LEU A 1 88 C 6.083 -35.365 -116.296 1.00 22.69 82 LEU H N 1
ATOM 686 C CA . LEU A 1 88 C 5.210 -34.330 -116.839 1.00 20.44 82 LEU H CA 1
ATOM 687 C C . LEU A 1 88 C 5.370 -32.999 -116.118 1.00 19.84 82 LEU H C 1
ATOM 688 O O . LEU A 1 88 C 5.613 -32.955 -114.911 1.00 22.45 82 LEU H O 1
ATOM 693 N N . LYS A 1 89 ? 5.240 -31.914 -116.873 1.00 24.73 83 LYS H N 1
ATOM 694 C CA . LYS A 1 89 ? 5.320 -30.582 -116.293 1.00 28.17 83 LYS H CA 1
ATOM 695 C C . LYS A 1 89 ? 4.080 -29.783 -116.650 1.00 23.85 83 LYS H C 1
ATOM 696 O O . LYS A 1 89 ? 3.348 -30.154 -117.572 1.00 18.99 83 LYS H O 1
ATOM 702 N N . VAL A 1 90 ? 3.827 -28.710 -115.905 1.00 21.93 84 VAL H N 1
ATOM 703 C CA . VAL A 1 90 ? 2.640 -27.893 -116.159 1.00 20.17 84 VAL H CA 1
ATOM 704 C C . VAL A 1 90 ? 2.543 -27.436 -117.620 1.00 23.67 84 VAL H C 1
ATOM 705 O O . VAL A 1 90 ? 1.460 -27.417 -118.196 1.00 21.69 84 VAL H O 1
ATOM 709 N N . GLU A 1 91 ? 3.681 -27.124 -118.234 1.00 24.77 85 GLU H N 1
ATOM 710 C CA . GLU A 1 91 ? 3.686 -26.678 -119.630 1.00 27.42 85 GLU H CA 1
ATOM 711 C C . GLU A 1 91 ? 3.389 -27.769 -120.662 1.00 23.55 85 GLU H C 1
ATOM 712 O O . GLU A 1 91 ? 3.317 -27.486 -121.862 1.00 27.80 85 GLU H O 1
ATOM 718 N N . ASP A 1 92 ? 3.213 -29.009 -120.210 1.00 20.77 86 ASP H N 1
ATOM 719 C CA . ASP A 1 92 ? 2.740 -30.076 -121.086 1.00 19.83 86 ASP H CA 1
ATOM 720 C C . ASP A 1 92 ? 1.211 -30.078 -121.182 1.00 19.50 86 ASP H C 1
ATOM 721 O O . ASP A 1 92 ? 0.629 -30.901 -121.888 1.00 19.31 86 ASP H O 1
ATOM 726 N N . THR A 1 93 ? 0.561 -29.192 -120.435 1.00 17.01 87 THR H N 1
ATOM 727 C CA . THR A 1 93 ? -0.884 -29.039 -120.511 1.00 17.73 87 THR H CA 1
ATOM 728 C C . THR A 1 93 ? -1.270 -28.629 -121.920 1.00 20.12 87 THR H C 1
ATOM 729 O O . THR A 1 93 ? -0.796 -27.610 -122.419 1.00 20.26 87 THR H O 1
ATOM 733 N N . ALA A 1 94 ? -2.126 -29.420 -122.561 1.00 16.08 88 ALA H N 1
ATOM 734 C CA . ALA A 1 94 ? -2.432 -29.211 -123.972 1.00 15.56 88 ALA H CA 1
ATOM 735 C C . ALA A 1 94 ? -3.500 -30.175 -124.460 1.00 17.39 88 ALA H C 1
ATOM 736 O O . ALA A 1 94 ? -3.789 -31.180 -123.801 1.00 18.69 88 ALA H O 1
ATOM 738 N N . VAL A 1 95 ? -4.094 -29.854 -125.607 1.00 16.91 89 VAL H N 1
ATOM 739 C CA . VAL A 1 95 ? -4.816 -30.855 -126.379 1.00 16.93 89 VAL H CA 1
ATOM 740 C C . VAL A 1 95 ? -3.801 -31.617 -127.231 1.00 17.67 89 VAL H C 1
ATOM 741 O O . VAL A 1 95 ? -2.965 -31.015 -127.902 1.00 17.48 89 VAL H O 1
ATOM 745 N N . TYR A 1 96 ? -3.855 -32.945 -127.168 1.00 16.96 90 TYR H N 1
ATOM 746 C CA . TYR A 1 96 ? -2.982 -33.815 -127.947 1.00 16.63 90 TYR H CA 1
ATOM 747 C C . TYR A 1 96 ? -3.772 -34.442 -129.076 1.00 16.08 90 TYR H C 1
ATOM 748 O O . TYR A 1 96 ? -4.787 -35.121 -128.835 1.00 17.17 90 TYR H O 1
ATOM 757 N N . TYR A 1 97 ? -3.318 -34.202 -130.302 1.00 15.65 91 TYR H N 1
ATOM 758 C CA . TYR A 1 97 ? -3.912 -34.752 -131.518 1.00 15.90 91 TYR H CA 1
ATOM 759 C C . TYR A 1 97 ? -3.068 -35.887 -132.066 1.00 16.67 91 TYR H C 1
ATOM 760 O O . TYR A 1 97 ? -1.850 -35.756 -132.227 1.00 18.39 91 TYR H O 1
ATOM 769 N N A CYS A 1 98 ? -3.742 -36.991 -132.372 0.56 16.21 92 CYS H N 1
ATOM 770 N N B CYS A 1 98 ? -3.686 -37.026 -132.344 0.44 16.98 92 CYS H N 1
ATOM 771 C CA A CYS A 1 98 ? -3.143 -38.098 -133.097 0.56 18.83 92 CYS H CA 1
ATOM 772 C CA B CYS A 1 98 ? -2.938 -38.055 -133.044 0.44 16.97 92 CYS H CA 1
ATOM 773 C C A CYS A 1 98 ? -3.166 -37.772 -134.589 0.56 15.79 92 CYS H C 1
ATOM 774 C C B CYS A 1 98 ? -3.160 -37.875 -134.545 0.44 16.51 92 CYS H C 1
ATOM 775 O O A CYS A 1 98 ? -4.131 -37.171 -135.077 0.56 17.62 92 CYS H O 1
ATOM 776 O O B CYS A 1 98 ? -4.241 -37.474 -134.984 0.44 16.87 92 CYS H O 1
ATOM 781 N N . THR A 1 99 ? -2.117 -38.148 -135.319 1.00 17.07 93 THR H N 1
ATOM 782 C CA . THR A 1 99 ? -2.108 -37.907 -136.756 1.00 15.29 93 THR H CA 1
ATOM 783 C C . THR A 1 99 ? -1.689 -39.134 -137.546 1.00 17.70 93 THR H C 1
ATOM 784 O O . THR A 1 99 ? -0.829 -39.907 -137.109 1.00 19.29 93 THR H O 1
ATOM 788 N N . ARG A 1 100 ? -2.333 -39.321 -138.697 1.00 16.73 94 ARG H N 1
ATOM 789 C CA . ARG A 1 100 ? -1.843 -40.228 -139.723 1.00 17.12 94 ARG H CA 1
ATOM 790 C C . ARG A 1 100 ? -1.015 -39.374 -140.679 1.00 18.85 94 ARG H C 1
ATOM 791 O O . ARG A 1 100 ? -1.516 -38.404 -141.266 1.00 19.31 94 ARG H O 1
ATOM 799 N N . ASP A 1 101 ? 0.257 -39.714 -140.823 1.00 18.30 95 ASP H N 1
ATOM 800 C CA . ASP A 1 101 ? 1.160 -38.901 -141.635 1.00 19.11 95 ASP H CA 1
ATOM 801 C C . ASP A 1 101 ? 1.496 -39.600 -142.938 1.00 21.39 95 ASP H C 1
ATOM 802 O O . ASP A 1 101 ? 1.314 -40.812 -143.073 1.00 23.99 95 ASP H O 1
ATOM 807 N N . GLU A 1 102 ? 1.992 -38.827 -143.896 1.00 19.03 96 GLU H N 1
ATOM 808 C CA . GLU A 1 102 ? 2.495 -39.362 -145.151 1.00 22.36 96 GLU H CA 1
ATOM 809 C C . GLU A 1 102 ? 3.786 -38.667 -145.552 1.00 24.67 96 GLU H C 1
ATOM 810 O O . GLU A 1 102 ? 4.028 -37.510 -145.180 1.00 20.58 96 GLU H O 1
ATOM 816 N N . GLY A 1 103 ? 4.599 -39.379 -146.327 1.00 23.14 97 GLY H N 1
ATOM 817 C CA . GLY A 1 103 ? 5.747 -38.791 -146.999 1.00 24.47 97 GLY H CA 1
ATOM 818 C C . GLY A 1 103 ? 5.623 -38.929 -148.509 1.00 28.20 97 GLY H C 1
ATOM 819 O O . GLY A 1 103 ? 5.602 -40.041 -149.029 1.00 34.98 97 GLY H O 1
ATOM 820 N N . ALA A 1 104 ? 5.530 -37.805 -149.213 1.00 25.50 98 ALA H N 1
ATOM 821 C CA . ALA A 1 104 ? 5.456 -37.814 -150.671 1.00 25.72 98 ALA H CA 1
ATOM 822 C C . ALA A 1 104 ? 6.855 -37.653 -151.240 1.00 25.67 98 ALA H C 1
ATOM 823 O O . ALA A 1 104 ? 7.616 -36.793 -150.797 1.00 28.14 98 ALA H O 1
ATOM 825 N N . PRO A 1 105 ? 7.208 -38.479 -152.232 1.00 30.68 99 PRO H N 1
ATOM 826 C CA . PRO A 1 105 ? 8.575 -38.422 -152.754 1.00 31.14 99 PRO H CA 1
ATOM 827 C C . PRO A 1 105 ? 8.890 -37.101 -153.454 1.00 25.54 99 PRO H C 1
ATOM 828 O O . PRO A 1 105 ? 8.067 -36.592 -154.227 1.00 28.61 99 PRO H O 1
ATOM 832 N N . VAL A 1 106 ? 10.072 -36.555 -153.174 1.00 25.30 100 VAL H N 1
ATOM 833 C CA . VAL A 1 106 ? 10.600 -35.416 -153.927 1.00 23.69 100 VAL H CA 1
ATOM 834 C C . VAL A 1 106 ? 11.055 -35.917 -155.293 1.00 28.70 100 VAL H C 1
ATOM 835 O O . VAL A 1 106 ? 11.746 -36.930 -155.386 1.00 30.16 100 VAL H O 1
ATOM 839 N N . THR A 1 107 A 10.664 -35.218 -156.356 1.00 29.75 100 THR H N 1
ATOM 840 C CA . THR A 1 107 A 10.955 -35.690 -157.715 1.00 33.85 100 THR H CA 1
ATOM 841 C C . THR A 1 107 A 12.145 -35.015 -158.421 1.00 26.91 100 THR H C 1
ATOM 842 O O . THR A 1 107 A 12.552 -35.451 -159.498 1.00 29.19 100 THR H O 1
ATOM 846 N N . ARG A 1 108 B 12.702 -33.965 -157.822 1.00 28.99 100 ARG H N 1
ATOM 847 C CA . ARG A 1 108 B 13.951 -33.400 -158.327 1.00 26.83 100 ARG H CA 1
ATOM 848 C C . ARG A 1 108 B 15.054 -34.445 -158.186 1.00 27.83 100 ARG H C 1
ATOM 849 O O . ARG A 1 108 B 15.245 -35.002 -157.095 1.00 31.25 100 ARG H O 1
ATOM 857 N N . PHE A 1 109 C 15.765 -34.700 -159.282 1.00 27.00 100 PHE H N 1
ATOM 858 C CA . PHE A 1 109 C 16.741 -35.782 -159.361 1.00 29.63 100 PHE H CA 1
ATOM 859 C C . PHE A 1 109 C 17.809 -35.738 -158.261 1.00 33.52 100 PHE H C 1
ATOM 860 O O . PHE A 1 109 C 18.118 -36.762 -157.650 1.00 33.44 100 PHE H O 1
ATOM 868 N N . LEU A 1 110 D 18.355 -34.555 -157.995 1.00 29.31 100 LEU H N 1
ATOM 869 C CA . LEU A 1 110 D 19.413 -34.411 -156.992 1.00 29.82 100 LEU H CA 1
ATOM 870 C C . LEU A 1 110 D 18.946 -34.576 -155.548 1.00 33.04 100 LEU H C 1
ATOM 871 O O . LEU A 1 110 D 19.770 -34.655 -154.634 1.00 36.35 100 LEU H O 1
ATOM 876 N N . GLU A 1 111 E 17.637 -34.635 -155.340 1.00 27.29 100 GLU H N 1
ATOM 877 C CA . GLU A 1 111 E 17.104 -34.873 -154.010 1.00 26.90 100 GLU H CA 1
ATOM 878 C C . GLU A 1 111 E 16.370 -36.206 -153.943 1.00 28.64 100 GLU H C 1
ATOM 879 O O . GLU A 1 111 E 15.589 -36.436 -153.034 1.00 27.62 100 GLU H O 1
ATOM 885 N N . TRP A 1 112 F 16.626 -37.100 -154.892 1.00 33.49 100 TRP H N 1
ATOM 886 C CA . TRP A 1 112 F 15.967 -38.402 -154.828 1.00 35.27 100 TRP H CA 1
ATOM 887 C C . TRP A 1 112 F 16.302 -39.112 -153.522 1.00 33.06 100 TRP H C 1
ATOM 888 O O . TRP A 1 112 F 17.429 -39.043 -153.030 1.00 32.42 100 TRP H O 1
ATOM 899 N N . GLY A 1 113 G 15.295 -39.749 -152.945 1.00 31.52 100 GLY H N 1
ATOM 900 C CA . GLY A 1 113 G 15.427 -40.315 -151.616 1.00 29.64 100 GLY H CA 1
ATOM 901 C C . GLY A 1 113 G 14.807 -39.428 -150.554 1.00 26.45 100 GLY H C 1
ATOM 902 O O . GLY A 1 113 G 14.499 -39.892 -149.459 1.00 30.79 100 GLY H O 1
ATOM 903 N N . SER A 1 114 H 14.627 -38.147 -150.865 1.00 26.34 100 SER H N 1
ATOM 904 C CA . SER A 1 114 H 13.978 -37.225 -149.938 1.00 24.25 100 SER H CA 1
ATOM 905 C C . SER A 1 114 H 12.456 -37.264 -150.077 1.00 24.58 100 SER H C 1
ATOM 906 O O . SER A 1 114 H 11.919 -37.727 -151.089 1.00 26.86 100 SER H O 1
ATOM 909 N N . TYR A 1 115 I 11.760 -36.791 -149.046 1.00 24.15 100 TYR H N 1
ATOM 910 C CA . TYR A 1 115 I 10.307 -36.781 -149.070 1.00 23.43 100 TYR H CA 1
ATOM 911 C C . TYR A 1 115 I 9.747 -35.543 -148.394 1.00 21.19 100 TYR H C 1
ATOM 912 O O . TYR A 1 115 I 10.401 -34.941 -147.542 1.00 25.81 100 TYR H O 1
ATOM 921 N N . TYR A 1 116 J 8.536 -35.179 -148.798 1.00 21.02 100 TYR H N 1
ATOM 922 C CA . TYR A 1 116 J 7.757 -34.138 -148.149 1.00 21.71 100 TYR H CA 1
ATOM 923 C C . TYR A 1 116 J 6.890 -34.800 -147.087 1.00 22.65 100 TYR H C 1
ATOM 924 O O . TYR A 1 116 J 5.993 -35.573 -147.427 1.00 26.13 100 TYR H O 1
ATOM 933 N N . TYR A 1 117 K 7.131 -34.490 -145.816 1.00 20.71 100 TYR H N 1
ATOM 934 C CA . TYR A 1 117 K 6.391 -35.113 -144.720 1.00 19.36 100 TYR H CA 1
ATOM 935 C C . TYR A 1 117 K 5.280 -34.196 -144.222 1.00 22.21 100 TYR H C 1
ATOM 936 O O . TYR A 1 117 K 5.521 -33.019 -143.983 1.00 21.11 100 TYR H O 1
ATOM 945 N N . TYR A 1 118 L 4.073 -34.734 -144.053 1.00 19.63 100 TYR H N 1
ATOM 946 C CA . TYR A 1 118 L 2.941 -33.928 -143.598 1.00 19.64 100 TYR H CA 1
ATOM 947 C C . TYR A 1 118 L 1.953 -34.723 -142.756 1.00 19.15 100 TYR H C 1
ATOM 948 O O . TYR A 1 118 L 1.908 -35.952 -142.828 1.00 18.72 100 TYR H O 1
ATOM 957 N N . MET A 1 119 M 1.181 -34.009 -141.946 1.00 18.23 100 MET H N 1
ATOM 958 C CA . MET A 1 119 M 0.136 -34.630 -141.132 1.00 17.00 100 MET H CA 1
ATOM 959 C C . MET A 1 119 M -1.153 -34.686 -141.942 1.00 17.86 100 MET H C 1
ATOM 960 O O . MET A 1 119 M -1.845 -33.672 -142.109 1.00 19.40 100 MET H O 1
ATOM 965 N N . ALA A 1 120 ? -1.480 -35.868 -142.459 1.00 18.91 101 ALA H N 1
ATOM 966 C CA . ALA A 1 120 ? -2.521 -35.973 -143.484 1.00 18.68 101 ALA H CA 1
ATOM 967 C C . ALA A 1 120 ? -3.931 -36.022 -142.911 1.00 19.96 101 ALA H C 1
ATOM 968 O O . ALA A 1 120 ? -4.857 -35.444 -143.499 1.00 23.29 101 ALA H O 1
ATOM 970 N N . VAL A 1 121 ? -4.100 -36.714 -141.784 1.00 19.25 102 VAL H N 1
ATOM 971 C CA . VAL A 1 121 ? -5.393 -36.810 -141.112 1.00 19.07 102 VAL H CA 1
ATOM 972 C C . VAL A 1 121 ? -5.144 -36.606 -139.626 1.00 18.88 102 VAL H C 1
ATOM 973 O O . VAL A 1 121 ? -4.170 -37.121 -139.075 1.00 19.68 102 VAL H O 1
ATOM 977 N N . TRP A 1 122 ? -6.028 -35.858 -138.977 1.00 19.01 103 TRP H N 1
ATOM 978 C CA . TRP A 1 122 ? -5.897 -35.551 -137.559 1.00 18.52 103 TRP H CA 1
ATOM 979 C C . TRP A 1 122 ? -7.133 -36.007 -136.807 1.00 19.77 103 TRP H C 1
ATOM 980 O O . TRP A 1 122 ? -8.250 -35.898 -137.322 1.00 20.76 103 TRP H O 1
ATOM 991 N N . GLY A 1 123 ? -6.940 -36.465 -135.570 1.00 18.88 104 GLY H N 1
ATOM 992 C CA . GLY A 1 123 ? -8.067 -36.697 -134.684 1.00 19.35 104 GLY H CA 1
ATOM 993 C C . GLY A 1 123 ? -8.547 -35.401 -134.047 1.00 17.61 104 GLY H C 1
ATOM 994 O O . GLY A 1 123 ? -7.907 -34.351 -134.197 1.00 19.81 104 GLY H O 1
ATOM 995 N N . LYS A 1 124 ? -9.646 -35.484 -133.301 1.00 22.00 105 LYS H N 1
ATOM 996 C CA . LYS A 1 124 ? -10.220 -34.303 -132.654 1.00 20.35 105 LYS H CA 1
ATOM 997 C C . LYS A 1 124 ? -9.456 -33.871 -131.402 1.00 18.60 105 LYS H C 1
ATOM 998 O O . LYS A 1 124 ? -9.598 -32.734 -130.953 1.00 23.02 105 LYS H O 1
ATOM 1004 N N . GLY A 1 125 ? -8.651 -34.773 -130.842 1.00 20.17 106 GLY H N 1
ATOM 1005 C CA . GLY A 1 125 ? -7.791 -34.416 -129.726 1.00 20.50 106 GLY H CA 1
ATOM 1006 C C . GLY A 1 125 ? -8.265 -34.893 -128.361 1.00 19.99 106 GLY H C 1
ATOM 1007 O O . GLY A 1 125 ? -9.468 -35.055 -128.128 1.00 24.65 106 GLY H O 1
ATOM 1008 N N . THR A 1 126 ? -7.313 -35.142 -127.463 1.00 17.91 107 THR H N 1
ATOM 1009 C CA . THR A 1 126 ? -7.627 -35.450 -126.063 1.00 17.84 107 THR H CA 1
ATOM 1010 C C . THR A 1 126 ? -6.940 -34.431 -125.167 1.00 20.10 107 THR H C 1
ATOM 1011 O O . THR A 1 126 ? -5.792 -34.068 -125.393 1.00 19.06 107 THR H O 1
ATOM 1015 N N . THR A 1 127 ? -7.643 -33.941 -124.148 1.00 20.91 108 THR H N 1
ATOM 1016 C CA . THR A 1 127 ? -7.089 -32.885 -123.317 1.00 19.95 108 THR H CA 1
ATOM 1017 C C . THR A 1 127 ? -6.316 -33.448 -122.130 1.00 21.50 108 THR H C 1
ATOM 1018 O O . THR A 1 127 ? -6.826 -34.302 -121.408 1.00 23.37 108 THR H O 1
ATOM 1022 N N . VAL A 1 128 ? -5.089 -32.969 -121.939 1.00 19.91 109 VAL H N 1
ATOM 1023 C CA . VAL A 1 128 ? -4.291 -33.310 -120.771 1.00 19.64 109 VAL H CA 1
ATOM 1024 C C . VAL A 1 128 ? -4.055 -32.052 -119.966 1.00 19.88 109 VAL H C 1
ATOM 1025 O O . VAL A 1 128 ? -3.590 -31.047 -120.504 1.00 19.64 109 VAL H O 1
ATOM 1029 N N . THR A 1 129 ? -4.407 -32.089 -118.685 1.00 19.75 110 THR H N 1
ATOM 1030 C CA . THR A 1 129 ? -4.124 -30.973 -117.795 1.00 20.53 110 THR H CA 1
ATOM 1031 C C . THR A 1 129 ? -3.161 -31.453 -116.725 1.00 17.80 110 THR H C 1
ATOM 1032 O O . THR A 1 129 ? -3.484 -32.368 -115.963 1.00 20.31 110 THR H O 1
ATOM 1036 N N . VAL A 1 130 ? -1.987 -30.833 -116.665 1.00 18.49 111 VAL H N 1
ATOM 1037 C CA . VAL A 1 130 ? -0.969 -31.163 -115.676 1.00 20.09 111 VAL H CA 1
ATOM 1038 C C . VAL A 1 130 ? -0.946 -30.068 -114.623 1.00 19.67 111 VAL H C 1
ATOM 1039 O O . VAL A 1 130 ? -0.608 -28.916 -114.921 1.00 19.71 111 VAL H O 1
ATOM 1043 N N . SER A 1 131 ? -1.307 -30.421 -113.396 1.00 19.55 112 SER H N 1
ATOM 1044 C CA . SER A 1 131 ? -1.453 -29.434 -112.337 1.00 18.07 112 SER H CA 1
ATOM 1045 C C . SER A 1 131 ? -1.357 -30.069 -110.965 1.00 20.26 112 SER H C 1
ATOM 1046 O O . SER A 1 131 ? -1.767 -31.214 -110.768 1.00 20.71 112 SER H O 1
ATOM 1049 N N . SER A 1 132 ? -0.829 -29.320 -110.012 1.00 21.50 113 SER H N 1
ATOM 1050 C CA . SER A 1 132 ? -0.800 -29.804 -108.638 1.00 25.06 113 SER H CA 1
ATOM 1051 C C . SER A 1 132 ? -2.001 -29.314 -107.831 1.00 24.46 113 SER H C 1
ATOM 1052 O O . SER A 1 132 ? -2.083 -29.573 -106.627 1.00 26.41 113 SER H O 1
ATOM 1055 N N . ALA A 1 133 ? -2.933 -28.623 -108.481 1.00 22.15 114 ALA H N 1
ATOM 1056 C CA . ALA A 1 133 ? -4.108 -28.117 -107.764 1.00 21.90 114 ALA H CA 1
ATOM 1057 C C . ALA A 1 133 ? -5.079 -29.213 -107.327 1.00 24.45 114 ALA H C 1
ATOM 1058 O O . ALA A 1 133 ? -5.168 -30.277 -107.939 1.00 26.94 114 ALA H O 1
ATOM 1060 N N . SER A 1 134 ? -5.811 -28.941 -106.254 1.00 26.99 115 SER H N 1
ATOM 1061 C CA . SER A 1 134 ? -6.864 -29.845 -105.818 1.00 26.96 115 SER H CA 1
ATOM 1062 C C . SER A 1 134 ? -8.221 -29.218 -106.115 1.00 22.31 115 SER H C 1
ATOM 1063 O O . SER A 1 134 ? -8.331 -28.002 -106.321 1.00 22.88 115 SER H O 1
ATOM 1066 N N . THR A 1 135 ? -9.245 -30.059 -106.176 1.00 23.06 116 THR H N 1
ATOM 1067 C CA . THR A 1 135 ? -10.602 -29.605 -106.447 1.00 21.83 116 THR H CA 1
ATOM 1068 C C . THR A 1 135 ? -11.007 -28.483 -105.492 1.00 20.07 116 THR H C 1
ATOM 1069 O O . THR A 1 135 ? -10.821 -28.573 -104.273 1.00 23.50 116 THR H O 1
ATOM 1073 N N . LYS A 1 136 ? -11.573 -27.424 -106.060 1.00 18.39 117 LYS H N 1
ATOM 1074 C CA . LYS A 1 136 ? -12.011 -26.284 -105.285 1.00 21.45 117 LYS H CA 1
ATOM 1075 C C . LYS A 1 136 ? -13.190 -25.638 -106.005 1.00 21.36 117 LYS H C 1
ATOM 1076 O O . LYS A 1 136 ? -13.129 -25.381 -107.209 1.00 20.54 117 LYS H O 1
ATOM 1082 N N . GLY A 1 137 ? -14.273 -25.394 -105.286 1.00 21.62 118 GLY H N 1
ATOM 1083 C CA . GLY A 1 137 ? -15.412 -24.723 -105.865 1.00 19.81 118 GLY H CA 1
ATOM 1084 C C . GLY A 1 137 ? -15.172 -23.221 -105.941 1.00 21.29 118 GLY H C 1
ATOM 1085 O O . GLY A 1 137 ? -14.331 -22.679 -105.226 1.00 22.64 118 GLY H O 1
ATOM 1086 N N . PRO A 1 138 ? -15.911 -22.532 -106.813 1.00 22.23 119 PRO H N 1
ATOM 1087 C CA . PRO A 1 138 ? -15.658 -21.105 -107.021 1.00 22.33 119 PRO H CA 1
ATOM 1088 C C . PRO A 1 138 ? -16.235 -20.213 -105.940 1.00 22.15 119 PRO H C 1
ATOM 1089 O O . PRO A 1 138 ? -17.200 -20.577 -105.266 1.00 24.98 119 PRO H O 1
ATOM 1093 N N . SER A 1 139 ? -15.616 -19.047 -105.789 1.00 22.95 120 SER H N 1
ATOM 1094 C CA . SER A 1 139 ? -16.176 -17.954 -105.025 1.00 22.47 120 SER H CA 1
ATOM 1095 C C . SER A 1 139 ? -16.806 -17.018 -106.049 1.00 20.70 120 SER H C 1
ATOM 1096 O O . SER A 1 139 ? -16.199 -16.728 -107.081 1.00 23.62 120 SER H O 1
ATOM 1099 N N . VAL A 1 140 ? -18.026 -16.571 -105.793 1.00 21.24 121 VAL H N 1
ATOM 1100 C CA . VAL A 1 140 ? -18.746 -15.726 -106.733 1.00 21.29 121 VAL H CA 1
ATOM 1101 C C . VAL A 1 140 ? -18.951 -14.344 -106.140 1.00 23.29 121 VAL H C 1
ATOM 1102 O O . VAL A 1 140 ? -19.511 -14.190 -105.047 1.00 24.95 121 VAL H O 1
ATOM 1106 N N . PHE A 1 141 ? -18.470 -13.334 -106.854 1.00 22.29 122 PHE H N 1
ATOM 1107 C CA . PHE A 1 141 ? -18.569 -11.958 -106.412 1.00 22.81 122 PHE H CA 1
ATOM 1108 C C . PHE A 1 141 ? -19.353 -11.141 -107.425 1.00 22.93 122 PHE H C 1
ATOM 1109 O O . PHE A 1 141 ? -19.238 -11.356 -108.628 1.00 23.26 122 PHE H O 1
ATOM 1117 N N . PRO A 1 142 ? -20.155 -10.195 -106.949 1.00 23.70 123 PRO H N 1
ATOM 1118 C CA . PRO A 1 142 ? -20.917 -9.388 -107.900 1.00 23.90 123 PRO H CA 1
ATOM 1119 C C . PRO A 1 142 ? -20.040 -8.355 -108.598 1.00 29.82 123 PRO H C 1
ATOM 1120 O O . PRO A 1 142 ? -19.107 -7.803 -108.006 1.00 27.89 123 PRO H O 1
ATOM 1124 N N . LEU A 1 143 ? -20.338 -8.112 -109.867 1.00 23.55 124 LEU H N 1
ATOM 1125 C CA . LEU A 1 143 ? -19.831 -6.943 -110.560 1.00 23.71 124 LEU H CA 1
ATOM 1126 C C . LEU A 1 143 ? -21.012 -5.981 -110.629 1.00 24.77 124 LEU H C 1
ATOM 1127 O O . LEU A 1 143 ? -21.836 -6.062 -111.539 1.00 24.55 124 LEU H O 1
ATOM 1132 N N . ALA A 1 144 ? -21.114 -5.105 -109.634 1.00 25.43 125 ALA H N 1
ATOM 1133 C CA . ALA A 1 144 ? -22.300 -4.268 -109.469 1.00 26.96 125 ALA H CA 1
ATOM 1134 C C . ALA A 1 144 ? -22.394 -3.133 -110.472 1.00 32.32 125 ALA H C 1
ATOM 1135 O O . ALA A 1 144 ? -21.398 -2.466 -110.752 1.00 32.51 125 ALA H O 1
ATOM 1137 N N . PRO A 1 145 ? -23.608 -2.889 -110.994 1.00 29.27 126 PRO H N 1
ATOM 1138 C CA . PRO A 1 145 ? -23.773 -1.729 -111.869 1.00 33.52 126 PRO H CA 1
ATOM 1139 C C . PRO A 1 145 ? -23.704 -0.460 -111.032 1.00 38.40 126 PRO H C 1
ATOM 1140 O O . PRO A 1 145 ? -24.298 -0.398 -109.959 1.00 35.18 126 PRO H O 1
ATOM 1144 N N . SER A 1 146 ? -22.939 0.517 -111.501 1.00 42.68 127 SER H N 1
ATOM 1145 C CA . SER A 1 146 ? -22.864 1.826 -110.863 1.00 46.30 127 SER H CA 1
ATOM 1146 C C . SER A 1 146 ? -22.539 2.827 -111.954 1.00 45.60 127 SER H C 1
ATOM 1147 O O . SER A 1 146 ? -22.545 2.473 -113.131 1.00 36.59 127 SER H O 1
ATOM 1150 N N . SER A 1 147 ? -22.244 4.067 -111.576 1.00 49.15 128 SER H N 1
ATOM 1151 C CA . SER A 1 147 ? -21.962 5.104 -112.565 1.00 50.91 128 SER H CA 1
ATOM 1152 C C . SER A 1 147 ? -20.713 4.799 -113.400 1.00 49.43 128 SER H C 1
ATOM 1153 O O . SER A 1 147 ? -20.628 5.191 -114.564 1.00 53.49 128 SER H O 1
ATOM 1156 N N . LYS A 1 148 ? -19.757 4.089 -112.805 1.00 37.39 129 LYS H N 1
ATOM 1157 C CA . LYS A 1 148 ? -18.514 3.735 -113.493 1.00 40.70 129 LYS H CA 1
ATOM 1158 C C . LYS A 1 148 ? -18.710 2.589 -114.491 1.00 38.79 129 LYS H C 1
ATOM 1159 O O . LYS A 1 148 ? -17.863 2.339 -115.363 1.00 32.09 129 LYS H O 1
ATOM 1165 N N . SER A 1 149 ? -19.822 1.878 -114.352 1.00 31.24 130 SER H N 1
ATOM 1166 C CA . SER A 1 149 ? -20.140 0.836 -115.312 1.00 31.09 130 SER H CA 1
ATOM 1167 C C . SER A 1 149 ? -21.380 1.223 -116.106 1.00 33.50 130 SER H C 1
ATOM 1168 O O . SER A 1 149 ? -22.246 0.387 -116.380 1.00 33.70 130 SER H O 1
ATOM 1171 N N . THR A 1 150 ? -21.461 2.504 -116.462 1.00 34.33 131 THR H N 1
ATOM 1172 C CA . THR A 1 150 ? -22.494 2.992 -117.366 1.00 35.80 131 THR H CA 1
ATOM 1173 C C . THR A 1 150 ? -21.856 3.595 -118.618 1.00 38.81 131 THR H C 1
ATOM 1174 O O . THR A 1 150 ? -20.905 4.371 -118.528 1.00 47.82 131 THR H O 1
ATOM 1178 N N . SER A 1 151 ? -22.385 3.230 -119.780 1.00 29.28 132 SER H N 1
ATOM 1179 C CA . SER A 1 151 ? -21.931 3.780 -121.055 1.00 28.27 132 SER H CA 1
ATOM 1180 C C . SER A 1 151 ? -23.147 4.274 -121.825 1.00 30.12 132 SER H C 1
ATOM 1181 O O . SER A 1 151 ? -24.025 3.486 -122.174 1.00 27.69 132 SER H O 1
ATOM 1184 N N . GLY A 1 152 ? -23.211 5.576 -122.085 1.00 31.11 133 GLY H N 1
ATOM 1185 C CA . GLY A 1 152 ? -24.436 6.160 -122.598 1.00 29.05 133 GLY H CA 1
ATOM 1186 C C . GLY A 1 152 ? -25.549 5.867 -121.608 1.00 27.21 133 GLY H C 1
ATOM 1187 O O . GLY A 1 152 ? -25.394 6.090 -120.405 1.00 27.98 133 GLY H O 1
ATOM 1188 N N . GLY A 1 153 ? -26.660 5.335 -122.103 1.00 23.85 134 GLY H N 1
ATOM 1189 C CA . GLY A 1 153 ? -27.755 4.965 -121.225 1.00 23.74 134 GLY H CA 1
ATOM 1190 C C . GLY A 1 153 ? -27.785 3.485 -120.878 1.00 22.05 134 GLY H C 1
ATOM 1191 O O . GLY A 1 153 ? -28.819 2.996 -120.415 1.00 25.42 134 GLY H O 1
ATOM 1192 N N . THR A 1 154 ? -26.661 2.793 -121.095 1.00 21.75 135 THR H N 1
ATOM 1193 C CA . THR A 1 154 ? -26.521 1.352 -120.872 1.00 21.45 135 THR H CA 1
ATOM 1194 C C . THR A 1 154 ? -25.723 1.083 -119.608 1.00 27.72 135 THR H C 1
ATOM 1195 O O . THR A 1 154 ? -24.692 1.711 -119.387 1.00 28.74 135 THR H O 1
ATOM 1199 N N . ALA A 1 155 ? -26.200 0.152 -118.783 1.00 22.98 136 ALA H N 1
ATOM 1200 C CA . ALA A 1 155 ? -25.459 -0.292 -117.611 1.00 21.40 136 ALA H CA 1
ATOM 1201 C C . ALA A 1 155 ? -24.921 -1.709 -117.830 1.00 23.05 136 ALA H C 1
ATOM 1202 O O . ALA A 1 155 ? -25.569 -2.528 -118.479 1.00 22.81 136 ALA H O 1
ATOM 1204 N N . ALA A 1 156 ? -23.739 -1.984 -117.290 1.00 21.81 137 ALA H N 1
ATOM 1205 C CA . ALA A 1 156 ? -23.191 -3.341 -117.297 1.00 20.99 137 ALA H CA 1
ATOM 1206 C C . ALA A 1 156 ? -23.195 -3.882 -115.885 1.00 21.83 137 ALA H C 1
ATOM 1207 O O . ALA A 1 156 ? -23.016 -3.137 -114.921 1.00 22.83 137 ALA H O 1
ATOM 1209 N N . LEU A 1 157 ? -23.426 -5.182 -115.768 1.00 19.32 138 LEU H N 1
ATOM 1210 C CA . LEU A 1 157 ? -23.386 -5.850 -114.482 1.00 19.10 138 LEU H CA 1
ATOM 1211 C C . LEU A 1 157 ? -22.912 -7.270 -114.741 1.00 19.96 138 LEU H C 1
ATOM 1212 O O . LEU A 1 157 ? -22.859 -7.730 -115.885 1.00 20.65 138 LEU H O 1
ATOM 1217 N N . GLY A 1 158 ? -22.512 -7.966 -113.694 1.00 17.62 139 GLY H N 1
ATOM 1218 C CA . GLY A 1 158 ? -22.026 -9.305 -113.909 1.00 18.11 139 GLY H CA 1
ATOM 1219 C C . GLY A 1 158 ? -21.663 -10.036 -112.647 1.00 18.59 139 GLY H C 1
ATOM 1220 O O . GLY A 1 158 ? -21.978 -9.592 -111.537 1.00 19.69 139 GLY H O 1
ATOM 1221 N N A CYS A 1 159 ? -20.997 -11.171 -112.827 0.50 19.05 140 CYS H N 1
ATOM 1222 N N B CYS A 1 159 ? -21.000 -11.173 -112.814 0.50 19.09 140 CYS H N 1
ATOM 1223 C CA A CYS A 1 159 ? -20.489 -11.966 -111.722 0.50 19.79 140 CYS H CA 1
ATOM 1224 C CA B CYS A 1 159 ? -20.476 -11.915 -111.683 0.50 19.60 140 CYS H CA 1
ATOM 1225 C C A CYS A 1 159 ? -19.057 -12.370 -112.041 0.50 19.01 140 CYS H C 1
ATOM 1226 C C B CYS A 1 159 ? -19.082 -12.416 -112.013 0.50 18.85 140 CYS H C 1
ATOM 1227 O O A CYS A 1 159 ? -18.739 -12.726 -113.178 0.50 18.80 140 CYS H O 1
ATOM 1228 O O B CYS A 1 159 ? -18.816 -12.884 -113.125 0.50 18.68 140 CYS H O 1
ATOM 1233 N N . LEU A 1 160 ? -18.195 -12.281 -111.039 1.00 17.98 141 LEU H N 1
ATOM 1234 C CA . LEU A 1 160 ? -16.829 -12.741 -111.144 1.00 20.55 141 LEU H CA 1
ATOM 1235 C C . LEU A 1 160 ? -16.779 -14.087 -110.450 1.00 19.01 141 LEU H C 1
ATOM 1236 O O . LEU A 1 160 ? -17.136 -14.206 -109.272 1.00 20.03 141 LEU H O 1
ATOM 1241 N N . VAL A 1 161 ? -16.340 -15.097 -111.191 1.00 17.75 142 VAL H N 1
ATOM 1242 C CA . VAL A 1 161 ? -16.330 -16.475 -110.711 1.00 19.27 142 VAL H CA 1
ATOM 1243 C C . VAL A 1 161 ? -14.891 -16.891 -110.543 1.00 18.63 142 VAL H C 1
ATOM 1244 O O . VAL A 1 161 ? -14.208 -17.211 -111.521 1.00 19.36 142 VAL H O 1
ATOM 1248 N N . LYS A 1 162 ? -14.422 -16.877 -109.302 1.00 21.39 143 LYS H N 1
ATOM 1249 C CA . LYS A 1 162 ? -12.993 -16.873 -109.055 1.00 21.46 143 LYS H CA 1
ATOM 1250 C C . LYS A 1 162 ? -12.517 -18.090 -108.268 1.00 21.37 143 LYS H C 1
ATOM 1251 O O . LYS A 1 162 ? -13.234 -18.589 -107.383 1.00 21.55 143 LYS H O 1
ATOM 1257 N N . ASP A 1 163 ? -11.312 -18.558 -108.595 1.00 20.87 144 ASP H N 1
ATOM 1258 C CA . ASP A 1 163 ? -10.578 -19.503 -107.757 1.00 21.77 144 ASP H CA 1
ATOM 1259 C C . ASP A 1 163 ? -11.224 -20.883 -107.690 1.00 19.52 144 ASP H C 1
ATOM 1260 O O . ASP A 1 163 ? -11.515 -21.399 -106.610 1.00 22.70 144 ASP H O 1
ATOM 1265 N N . TYR A 1 164 ? -11.453 -21.477 -108.852 1.00 19.73 145 TYR H N 1
ATOM 1266 C CA . TYR A 1 164 ? -11.972 -22.838 -108.897 1.00 20.09 145 TYR H CA 1
ATOM 1267 C C . TYR A 1 164 ? -11.033 -23.789 -109.634 1.00 18.78 145 TYR H C 1
ATOM 1268 O O . TYR A 1 164 ? -10.187 -23.376 -110.423 1.00 18.63 145 TYR H O 1
ATOM 1277 N N . PHE A 1 165 ? -11.176 -25.078 -109.361 1.00 18.58 146 PHE H N 1
ATOM 1278 C CA . PHE A 1 165 ? -10.413 -26.095 -110.076 1.00 18.90 146 PHE H CA 1
ATOM 1279 C C . PHE A 1 165 ? -11.153 -27.422 -109.959 1.00 21.45 146 PHE H C 1
ATOM 1280 O O . PHE A 1 165 ? -11.671 -27.740 -108.889 1.00 21.63 146 PHE H O 1
ATOM 1288 N N . PRO A 1 166 ? -11.195 -28.205 -111.051 1.00 21.32 147 PRO H N 1
ATOM 1289 C CA . PRO A 1 166 ? -10.721 -27.911 -112.403 1.00 19.93 147 PRO H CA 1
ATOM 1290 C C . PRO A 1 166 ? -11.826 -27.222 -113.204 1.00 19.70 147 PRO H C 1
ATOM 1291 O O . PRO A 1 166 ? -12.875 -26.882 -112.643 1.00 22.78 147 PRO H O 1
ATOM 1295 N N . GLU A 1 167 ? -11.602 -27.024 -114.499 1.00 20.29 148 GLU H N 1
ATOM 1296 C CA . GLU A 1 167 ? -12.662 -26.566 -115.380 1.00 21.88 148 GLU H CA 1
ATOM 1297 C C . GLU A 1 167 ? -13.646 -27.718 -115.536 1.00 21.76 148 GLU H C 1
ATOM 1298 O O . GLU A 1 167 ? -13.277 -28.881 -115.359 1.00 26.08 148 GLU H O 1
ATOM 1304 N N . PRO A 1 168 ? -14.897 -27.413 -115.903 1.00 23.21 149 PRO H N 1
ATOM 1305 C CA . PRO A 1 168 ? -15.431 -26.084 -116.206 1.00 23.17 149 PRO H CA 1
ATOM 1306 C C . PRO A 1 168 ? -16.451 -25.613 -115.188 1.00 24.54 149 PRO H C 1
ATOM 1307 O O . PRO A 1 168 ? -16.916 -26.396 -114.357 1.00 23.26 149 PRO H O 1
ATOM 1311 N N . VAL A 1 169 ? -16.808 -24.334 -115.277 1.00 21.84 150 VAL H N 1
ATOM 1312 C CA . VAL A 1 169 ? -18.007 -23.830 -114.625 1.00 21.25 150 VAL H CA 1
ATOM 1313 C C . VAL A 1 169 ? -18.997 -23.426 -115.707 1.00 25.55 150 VAL H C 1
ATOM 1314 O O . VAL A 1 169 ? -18.613 -23.090 -116.835 1.00 27.81 150 VAL H O 1
ATOM 1318 N N . THR A 1 170 ? -20.276 -23.469 -115.368 1.00 24.09 151 THR H N 1
ATOM 1319 C CA . THR A 1 170 ? -21.299 -22.946 -116.255 1.00 24.95 151 THR H CA 1
ATOM 1320 C C . THR A 1 170 ? -22.005 -21.797 -115.547 1.00 22.41 151 THR H C 1
ATOM 1321 O O . THR A 1 170 ? -22.157 -21.802 -114.321 1.00 23.26 151 THR H O 1
ATOM 1325 N N . VAL A 1 171 ? -22.408 -20.799 -116.323 1.00 22.40 152 VAL H N 1
ATOM 1326 C CA . VAL A 1 171 ? -23.086 -19.626 -115.798 1.00 22.08 152 VAL H CA 1
ATOM 1327 C C . VAL A 1 171 ? -24.344 -19.352 -116.613 1.00 23.74 152 VAL H C 1
ATOM 1328 O O . VAL A 1 171 ? -24.323 -19.356 -117.848 1.00 27.23 152 VAL H O 1
ATOM 1332 N N . SER A 1 172 ? -25.449 -19.120 -115.921 1.00 21.79 153 SER H N 1
ATOM 1333 C CA . SER A 1 172 ? -26.650 -18.595 -116.556 1.00 24.93 153 SER H CA 1
ATOM 1334 C C . SER A 1 172 ? -27.135 -17.385 -115.764 1.00 25.35 153 SER H C 1
ATOM 1335 O O . SER A 1 172 ? -26.636 -17.106 -114.661 1.00 24.96 153 SER H O 1
ATOM 1338 N N . TRP A 1 173 ? -28.106 -16.668 -116.328 1.00 22.39 154 TRP H N 1
ATOM 1339 C CA . TRP A 1 173 ? -28.710 -15.520 -115.665 1.00 23.40 154 TRP H CA 1
ATOM 1340 C C . TRP A 1 173 ? -30.211 -15.735 -115.536 1.00 24.84 154 TRP H C 1
ATOM 1341 O O . TRP A 1 173 ? -30.870 -16.114 -116.501 1.00 26.89 154 TRP H O 1
ATOM 1352 N N . ASN A 1 174 ? -30.736 -15.491 -114.338 1.00 26.88 155 ASN H N 1
ATOM 1353 C CA . ASN A 1 174 ? -32.171 -15.601 -114.091 1.00 26.41 155 ASN H CA 1
ATOM 1354 C C . ASN A 1 174 ? -32.722 -16.949 -114.537 1.00 29.82 155 ASN H C 1
ATOM 1355 O O . ASN A 1 174 ? -33.788 -17.028 -115.145 1.00 33.15 155 ASN H O 1
ATOM 1360 N N . SER A 1 175 ? -31.962 -17.999 -114.221 1.00 32.89 156 SER H N 1
ATOM 1361 C CA . SER A 1 175 ? -32.305 -19.385 -114.539 1.00 35.51 156 SER H CA 1
ATOM 1362 C C . SER A 1 175 ? -32.538 -19.629 -116.026 1.00 39.94 156 SER H C 1
ATOM 1363 O O . SER A 1 175 ? -33.329 -20.493 -116.410 1.00 41.61 156 SER H O 1
ATOM 1366 N N . GLY A 1 176 ? -31.838 -18.861 -116.853 1.00 33.15 157 GLY H N 1
ATOM 1367 C CA . GLY A 1 176 ? -31.899 -19.030 -118.293 1.00 32.84 157 GLY H CA 1
ATOM 1368 C C . GLY A 1 176 ? -32.878 -18.095 -118.976 1.00 33.84 157 GLY H C 1
ATOM 1369 O O . GLY A 1 176 ? -32.961 -18.081 -120.205 1.00 35.15 157 GLY H O 1
ATOM 1370 N N . ALA A 1 177 ? -33.614 -17.312 -118.190 1.00 31.26 158 ALA H N 1
ATOM 1371 C CA . ALA A 1 177 ? -34.593 -16.375 -118.738 1.00 31.30 158 ALA H CA 1
ATOM 1372 C C . ALA A 1 177 ? -33.930 -15.147 -119.353 1.00 31.84 158 ALA H C 1
ATOM 1373 O O . ALA A 1 177 ? -34.533 -14.440 -120.164 1.00 34.00 158 ALA H O 1
ATOM 1375 N N . LEU A 1 178 ? -32.688 -14.888 -118.962 1.00 32.12 159 LEU H N 1
ATOM 1376 C CA . LEU A 1 178 ? -31.940 -13.766 -119.510 1.00 27.96 159 LEU H CA 1
ATOM 1377 C C . LEU A 1 178 ? -30.743 -14.259 -120.327 1.00 28.43 159 LEU H C 1
ATOM 1378 O O . LEU A 1 178 ? -29.809 -14.859 -119.792 1.00 26.56 159 LEU H O 1
ATOM 1383 N N . THR A 1 179 ? -30.787 -14.020 -121.635 1.00 29.74 160 THR H N 1
ATOM 1384 C CA . THR A 1 179 ? -29.723 -14.471 -122.525 1.00 27.65 160 THR H CA 1
ATOM 1385 C C . THR A 1 179 ? -29.251 -13.338 -123.428 1.00 27.04 160 THR H C 1
ATOM 1386 O O . THR A 1 179 ? -28.085 -13.291 -123.824 1.00 28.44 160 THR H O 1
ATOM 1390 N N . SER A 1 180 ? -30.168 -12.434 -123.759 1.00 26.21 161 SER H N 1
ATOM 1391 C CA . SER A 1 180 ? -29.848 -11.286 -124.592 1.00 28.10 161 SER H CA 1
ATOM 1392 C C . SER A 1 180 ? -28.830 -10.380 -123.907 1.00 28.21 161 SER H C 1
ATOM 1393 O O . SER A 1 180 ? -29.053 -9.915 -122.788 1.00 29.76 161 SER H O 1
ATOM 1396 N N . GLY A 1 181 ? -27.699 -10.158 -124.570 1.00 23.86 162 GLY H N 1
ATOM 1397 C CA . GLY A 1 181 ? -26.691 -9.241 -124.067 1.00 22.43 162 GLY H CA 1
ATOM 1398 C C . GLY A 1 181 ? -25.707 -9.849 -123.081 1.00 23.37 162 GLY H C 1
ATOM 1399 O O . GLY A 1 181 ? -24.901 -9.128 -122.486 1.00 23.93 162 GLY H O 1
ATOM 1400 N N . VAL A 1 182 ? -25.767 -11.166 -122.909 1.00 21.05 163 VAL H N 1
ATOM 1401 C CA . VAL A 1 182 ? -24.895 -11.847 -121.967 1.00 19.00 163 VAL H CA 1
ATOM 1402 C C . VAL A 1 182 ? -23.595 -12.259 -122.640 1.00 21.50 163 VAL H C 1
ATOM 1403 O O . VAL A 1 182 ? -23.618 -12.762 -123.765 1.00 27.31 163 VAL H O 1
ATOM 1407 N N . HIS A 1 183 ? -22.467 -12.044 -121.959 1.00 18.67 164 HIS H N 1
ATOM 1408 C CA . HIS A 1 183 ? -21.194 -12.609 -122.397 1.00 19.53 164 HIS H CA 1
ATOM 1409 C C . HIS A 1 183 ? -20.545 -13.317 -121.239 1.00 18.47 164 HIS H C 1
ATOM 1410 O O . HIS A 1 183 ? -20.276 -12.708 -120.213 1.00 19.45 164 HIS H O 1
ATOM 1417 N N . THR A 1 184 ? -20.283 -14.608 -121.404 1.00 20.54 165 THR H N 1
ATOM 1418 C CA . THR A 1 184 ? -19.537 -15.349 -120.408 1.00 19.66 165 THR H CA 1
ATOM 1419 C C . THR A 1 184 ? -18.177 -15.652 -121.017 1.00 19.13 165 THR H C 1
ATOM 1420 O O . THR A 1 184 ? -18.073 -16.319 -122.050 1.00 24.91 165 THR H O 1
ATOM 1424 N N . PHE A 1 185 ? -17.144 -15.079 -120.412 1.00 18.54 166 PHE H N 1
ATOM 1425 C CA . PHE A 1 185 ? -15.792 -15.143 -120.951 1.00 18.05 166 PHE H CA 1
ATOM 1426 C C . PHE A 1 185 ? -15.122 -16.489 -120.749 1.00 18.00 166 PHE H C 1
ATOM 1427 O O . PHE A 1 185 ? -15.434 -17.192 -119.789 1.00 18.96 166 PHE H O 1
ATOM 1435 N N . PRO A 1 186 ? -14.188 -16.842 -121.643 1.00 17.23 167 PRO H N 1
ATOM 1436 C CA . PRO A 1 186 ? -13.404 -18.058 -121.407 1.00 18.30 167 PRO H CA 1
ATOM 1437 C C . PRO A 1 186 ? -12.603 -17.915 -120.115 1.00 19.91 167 PRO H C 1
ATOM 1438 O O . PRO A 1 186 ? -12.182 -16.812 -119.741 1.00 21.44 167 PRO H O 1
ATOM 1442 N N . ALA A 1 187 ? -12.383 -19.028 -119.430 1.00 19.28 168 ALA H N 1
ATOM 1443 C CA . ALA A 1 187 ? -11.650 -18.984 -118.179 1.00 23.11 168 ALA H CA 1
ATOM 1444 C C . ALA A 1 187 ? -10.176 -18.685 -118.431 1.00 20.76 168 ALA H C 1
ATOM 1445 O O . ALA A 1 187 ? -9.639 -18.999 -119.492 1.00 24.39 168 ALA H O 1
ATOM 1447 N N A VAL A 1 188 ? -9.540 -18.085 -117.434 0.23 20.64 169 VAL H N 1
ATOM 1448 N N B VAL A 1 188 ? -9.536 -18.028 -117.471 0.77 19.14 169 VAL H N 1
ATOM 1449 C CA A VAL A 1 188 ? -8.106 -17.869 -117.456 0.23 21.05 169 VAL H CA 1
ATOM 1450 C CA B VAL A 1 188 ? -8.088 -17.863 -117.470 0.77 21.02 169 VAL H CA 1
ATOM 1451 C C A VAL A 1 188 ? -7.475 -18.613 -116.285 0.23 20.11 169 VAL H C 1
ATOM 1452 C C B VAL A 1 188 ? -7.521 -18.700 -116.337 0.77 17.70 169 VAL H C 1
ATOM 1453 O O A VAL A 1 188 ? -8.060 -18.698 -115.198 0.23 18.63 169 VAL H O 1
ATOM 1454 O O B VAL A 1 188 ? -8.191 -18.904 -115.314 0.77 21.19 169 VAL H O 1
ATOM 1461 N N . LEU A 1 189 ? -6.293 -19.172 -116.515 1.00 20.33 170 LEU H N 1
ATOM 1462 C CA . LEU A 1 189 ? -5.558 -19.843 -115.453 1.00 17.48 170 LEU H CA 1
ATOM 1463 C C . LEU A 1 189 ? -4.745 -18.790 -114.719 1.00 18.69 170 LEU H C 1
ATOM 1464 O O . LEU A 1 189 ? -3.909 -18.116 -115.328 1.00 22.30 170 LEU H O 1
ATOM 1469 N N . GLN A 1 190 ? -4.983 -18.648 -113.415 1.00 20.38 171 GLN H N 1
ATOM 1470 C CA . GLN A 1 190 ? -4.277 -17.649 -112.618 1.00 23.45 171 GLN H CA 1
ATOM 1471 C C . GLN A 1 190 ? -2.956 -18.208 -112.116 1.00 24.13 171 GLN H C 1
ATOM 1472 O O . GLN A 1 190 ? -2.738 -19.415 -112.153 1.00 25.83 171 GLN H O 1
ATOM 1478 N N . SER A 1 191 ? -2.081 -17.330 -111.623 1.00 29.78 172 SER H N 1
ATOM 1479 C CA . SER A 1 191 ? -0.778 -17.738 -111.092 1.00 32.62 172 SER H CA 1
ATOM 1480 C C . SER A 1 191 ? -0.870 -18.809 -110.001 1.00 34.18 172 SER H C 1
ATOM 1481 O O . SER A 1 191 ? 0.009 -19.658 -109.866 1.00 40.80 172 SER H O 1
ATOM 1484 N N . SER A 1 192 ? -1.941 -18.746 -109.220 1.00 30.75 173 SER H N 1
ATOM 1485 C CA . SER A 1 192 ? -2.201 -19.697 -108.143 1.00 32.40 173 SER H CA 1
ATOM 1486 C C . SER A 1 192 ? -2.490 -21.120 -108.618 1.00 29.62 173 SER H C 1
ATOM 1487 O O . SER A 1 192 ? -2.484 -22.053 -107.823 1.00 30.83 173 SER H O 1
ATOM 1490 N N . GLY A 1 193 ? -2.777 -21.283 -109.907 1.00 25.56 174 GLY H N 1
ATOM 1491 C CA . GLY A 1 193 ? -3.136 -22.589 -110.423 1.00 24.82 174 GLY H CA 1
ATOM 1492 C C . GLY A 1 193 ? -4.635 -22.813 -110.425 1.00 21.14 174 GLY H C 1
ATOM 1493 O O . GLY A 1 193 ? -5.111 -23.889 -110.798 1.00 21.58 174 GLY H O 1
ATOM 1494 N N . LEU A 1 194 ? -5.379 -21.791 -110.009 1.00 20.92 175 LEU H N 1
ATOM 1495 C CA . LEU A 1 194 ? -6.841 -21.833 -110.022 1.00 19.00 175 LEU H CA 1
ATOM 1496 C C . LEU A 1 194 ? -7.394 -20.999 -111.162 1.00 21.29 175 LEU H C 1
ATOM 1497 O O . LEU A 1 194 ? -6.772 -20.021 -111.585 1.00 20.60 175 LEU H O 1
ATOM 1502 N N . TYR A 1 195 ? -8.551 -21.396 -111.670 1.00 16.93 176 TYR H N 1
ATOM 1503 C CA . TYR A 1 195 ? -9.177 -20.696 -112.787 1.00 16.41 176 TYR H CA 1
ATOM 1504 C C . TYR A 1 195 ? -10.103 -19.573 -112.324 1.00 18.67 176 TYR H C 1
ATOM 1505 O O . TYR A 1 195 ? -10.537 -19.532 -111.171 1.00 18.14 176 TYR H O 1
ATOM 1514 N N . SER A 1 196 ? -10.410 -18.661 -113.247 1.00 16.49 177 SER H N 1
ATOM 1515 C CA . SER A 1 196 ? -11.293 -17.535 -112.990 1.00 19.00 177 SER H CA 1
ATOM 1516 C C . SER A 1 196 ? -11.935 -17.105 -114.297 1.00 18.82 177 SER H C 1
ATOM 1517 O O . SER A 1 196 ? -11.298 -17.125 -115.350 1.00 18.67 177 SER H O 1
ATOM 1520 N N . LEU A 1 197 ? -13.197 -16.694 -114.228 1.00 17.67 178 LEU H N 1
ATOM 1521 C CA . LEU A 1 197 ? -13.848 -16.036 -115.342 1.00 20.96 178 LEU H CA 1
ATOM 1522 C C . LEU A 1 197 ? -14.887 -15.048 -114.848 1.00 18.28 178 LEU H C 1
ATOM 1523 O O . LEU A 1 197 ? -15.237 -15.027 -113.664 1.00 18.38 178 LEU H O 1
ATOM 1528 N N . SER A 1 198 ? -15.387 -14.238 -115.776 1.00 19.86 179 SER H N 1
ATOM 1529 C CA . SER A 1 198 ? -16.492 -13.337 -115.494 1.00 17.55 179 SER H CA 1
ATOM 1530 C C . SER A 1 198 ? -17.615 -13.588 -116.485 1.00 17.74 179 SER H C 1
ATOM 1531 O O . SER A 1 198 ? -17.364 -14.001 -117.626 1.00 17.48 179 SER H O 1
ATOM 1534 N N . SER A 1 199 ? -18.846 -13.310 -116.058 1.00 17.83 180 SER H N 1
ATOM 1535 C CA . SER A 1 199 ? -19.984 -13.292 -116.958 1.00 17.83 180 SER H CA 1
ATOM 1536 C C . SER A 1 199 ? -20.617 -11.932 -116.776 1.00 15.10 180 SER H C 1
ATOM 1537 O O . SER A 1 199 ? -20.841 -11.517 -115.644 1.00 17.57 180 SER H O 1
ATOM 1540 N N . VAL A 1 200 ? -20.900 -11.252 -117.876 1.00 15.87 181 VAL H N 1
ATOM 1541 C CA . VAL A 1 200 ? -21.481 -9.917 -117.811 1.00 16.45 181 VAL H CA 1
ATOM 1542 C C . VAL A 1 200 ? -22.726 -9.803 -118.684 1.00 19.57 181 VAL H C 1
ATOM 1543 O O . VAL A 1 200 ? -22.956 -10.612 -119.598 1.00 17.94 181 VAL H O 1
ATOM 1547 N N . VAL A 1 201 ? -23.546 -8.797 -118.392 1.00 18.56 182 VAL H N 1
ATOM 1548 C CA . VAL A 1 201 ? -24.688 -8.482 -119.241 1.00 20.56 182 VAL H CA 1
ATOM 1549 C C . VAL A 1 201 ? -24.857 -6.975 -119.274 1.00 18.74 182 VAL H C 1
ATOM 1550 O O . VAL A 1 201 ? -24.567 -6.296 -118.291 1.00 19.52 182 VAL H O 1
ATOM 1554 N N . THR A 1 202 ? -25.283 -6.449 -120.411 1.00 18.54 183 THR H N 1
ATOM 1555 C CA . THR A 1 202 ? -25.620 -5.033 -120.500 1.00 19.15 183 THR H CA 1
ATOM 1556 C C . THR A 1 202 ? -27.134 -4.882 -120.579 1.00 20.36 183 THR H C 1
ATOM 1557 O O . THR A 1 202 ? -27.814 -5.671 -121.236 1.00 20.59 183 THR H O 1
ATOM 1561 N N . VAL A 1 203 ? -27.651 -3.875 -119.883 1.00 19.22 184 VAL H N 1
ATOM 1562 C CA . VAL A 1 203 ? -29.091 -3.631 -119.780 1.00 19.41 184 VAL H CA 1
ATOM 1563 C C . VAL A 1 203 ? -29.345 -2.122 -119.803 1.00 21.53 184 VAL H C 1
ATOM 1564 O O . VAL A 1 203 ? -28.431 -1.333 -119.570 1.00 21.04 184 VAL H O 1
ATOM 1568 N N . PRO A 1 204 ? -30.582 -1.710 -120.091 1.00 22.14 185 PRO H N 1
ATOM 1569 C CA . PRO A 1 204 ? -30.886 -0.274 -119.985 1.00 23.00 185 PRO H CA 1
ATOM 1570 C C . PRO A 1 204 ? -30.740 0.208 -118.543 1.00 22.95 185 PRO H C 1
ATOM 1571 O O . PRO A 1 204 ? -31.127 -0.507 -117.622 1.00 23.40 185 PRO H O 1
ATOM 1575 N N . SER A 1 205 ? -30.188 1.401 -118.339 1.00 23.83 186 SER H N 1
ATOM 1576 C CA . SER A 1 205 ? -30.070 1.930 -116.978 1.00 27.00 186 SER H CA 1
ATOM 1577 C C . SER A 1 205 ? -31.431 2.016 -116.283 1.00 25.30 186 SER H C 1
ATOM 1578 O O . SER A 1 205 ? -31.536 1.851 -115.058 1.00 25.19 186 SER H O 1
ATOM 1581 N N . SER A 1 206 ? -32.478 2.262 -117.065 1.00 22.21 187 SER H N 1
ATOM 1582 C CA . SER A 1 206 ? -33.833 2.370 -116.540 1.00 24.76 187 SER H CA 1
ATOM 1583 C C . SER A 1 206 ? -34.360 1.056 -115.950 1.00 26.18 187 SER H C 1
ATOM 1584 O O . SER A 1 206 ? -35.343 1.060 -115.207 1.00 30.40 187 SER H O 1
ATOM 1587 N N . SER A 1 207 ? -33.710 -0.055 -116.284 1.00 25.34 188 SER H N 1
ATOM 1588 C CA . SER A 1 207 ? -34.101 -1.377 -115.780 1.00 26.69 188 SER H CA 1
ATOM 1589 C C . SER A 1 207 ? -33.605 -1.656 -114.367 1.00 28.55 188 SER H C 1
ATOM 1590 O O . SER A 1 207 ? -34.119 -2.547 -113.693 1.00 34.11 188 SER H O 1
ATOM 1593 N N . LEU A 1 208 ? -32.589 -0.924 -113.922 1.00 27.71 189 LEU H N 1
ATOM 1594 C CA . LEU A 1 208 ? -31.991 -1.216 -112.617 1.00 26.88 189 LEU H CA 1
ATOM 1595 C C . LEU A 1 208 ? -32.962 -0.878 -111.494 1.00 32.30 189 LEU H C 1
ATOM 1596 O O . LEU A 1 208 ? -33.766 0.046 -111.613 1.00 39.14 189 LEU H O 1
ATOM 1601 N N . GLY A 1 209 ? -32.902 -1.638 -110.408 1.00 34.24 190 GLY H N 1
ATOM 1602 C CA . GLY A 1 209 ? -33.754 -1.340 -109.268 1.00 42.51 190 GLY H CA 1
ATOM 1603 C C . GLY A 1 209 ? -35.237 -1.629 -109.470 1.00 43.33 190 GLY H C 1
ATOM 1604 O O . GLY A 1 209 ? -36.042 -1.390 -108.575 1.00 38.91 190 GLY H O 1
ATOM 1605 N N . THR A 1 210 ? -35.608 -2.115 -110.651 1.00 39.09 191 THR H N 1
ATOM 1606 C CA . THR A 1 210 ? -36.889 -2.792 -110.813 1.00 32.70 191 THR H CA 1
ATOM 1607 C C . THR A 1 210 ? -36.663 -4.268 -111.176 1.00 37.40 191 THR H C 1
ATOM 1608 O O . THR A 1 210 ? -37.270 -5.172 -110.592 1.00 40.19 191 THR H O 1
ATOM 1612 N N . GLN A 1 211 ? -35.753 -4.509 -112.114 1.00 29.30 192 GLN H N 1
ATOM 1613 C CA . GLN A 1 211 ? -35.489 -5.856 -112.596 1.00 25.72 192 GLN H CA 1
ATOM 1614 C C . GLN A 1 211 ? -34.458 -6.543 -111.720 1.00 29.67 192 GLN H C 1
ATOM 1615 O O . GLN A 1 211 ? -33.414 -5.970 -111.416 1.00 33.81 192 GLN H O 1
ATOM 1621 N N . THR A 1 212 ? -34.758 -7.774 -111.321 1.00 29.66 193 THR H N 1
ATOM 1622 C CA . THR A 1 212 ? -33.821 -8.583 -110.557 1.00 29.20 193 THR H CA 1
ATOM 1623 C C . THR A 1 212 ? -32.855 -9.301 -111.499 1.00 29.48 193 THR H C 1
ATOM 1624 O O . THR A 1 212 ? -33.262 -9.817 -112.545 1.00 29.00 193 THR H O 1
ATOM 1628 N N . TYR A 1 213 ? -31.578 -9.325 -111.123 1.00 26.30 194 TYR H N 1
ATOM 1629 C CA . TYR A 1 213 ? -30.545 -10.039 -111.864 1.00 24.35 194 TYR H CA 1
ATOM 1630 C C . TYR A 1 213 ? -29.818 -11.003 -110.939 1.00 27.10 194 TYR H C 1
ATOM 1631 O O . TYR A 1 213 ? -29.234 -10.591 -109.932 1.00 27.06 194 TYR H O 1
ATOM 1640 N N . ILE A 1 214 ? -29.876 -12.285 -111.278 1.00 25.36 195 ILE H N 1
ATOM 1641 C CA . ILE A 1 214 ? -29.241 -13.326 -110.482 1.00 24.17 195 ILE H CA 1
ATOM 1642 C C . ILE A 1 214 ? -28.390 -14.183 -111.391 1.00 24.56 195 ILE H C 1
ATOM 1643 O O . ILE A 1 214 ? -28.846 -14.669 -112.428 1.00 25.70 195 ILE H O 1
ATOM 1648 N N A CYS A 1 215 ? -27.120 -14.330 -111.047 0.50 21.93 196 CYS H N 1
ATOM 1649 N N B CYS A 1 215 ? -27.146 -14.383 -110.970 0.50 22.23 196 CYS H N 1
ATOM 1650 C CA A CYS A 1 215 ? -26.287 -15.223 -111.827 0.50 22.14 196 CYS H CA 1
ATOM 1651 C CA B CYS A 1 215 ? -26.172 -15.193 -111.687 0.50 22.95 196 CYS H CA 1
ATOM 1652 C C A CYS A 1 215 ? -26.283 -16.586 -111.152 0.50 24.27 196 CYS H C 1
ATOM 1653 C C B CYS A 1 215 ? -26.176 -16.616 -111.119 0.50 24.27 196 CYS H C 1
ATOM 1654 O O A CYS A 1 215 ? -26.233 -16.697 -109.927 0.50 25.47 196 CYS H O 1
ATOM 1655 O O B CYS A 1 215 ? -26.005 -16.803 -109.914 0.50 27.46 196 CYS H O 1
ATOM 1660 N N . ASN A 1 216 ? -26.392 -17.619 -111.970 1.00 23.57 197 ASN H N 1
ATOM 1661 C CA . ASN A 1 216 ? -26.445 -19.001 -111.496 1.00 23.68 197 ASN H CA 1
ATOM 1662 C C . ASN A 1 216 ? -25.174 -19.730 -111.921 1.00 23.94 197 ASN H C 1
ATOM 1663 O O . ASN A 1 216 ? -24.925 -19.939 -113.120 1.00 23.78 197 ASN H O 1
ATOM 1668 N N . VAL A 1 217 ? -24.360 -20.098 -110.941 1.00 23.17 198 VAL H N 1
ATOM 1669 C CA . VAL A 1 217 ? -23.048 -20.663 -111.211 1.00 23.24 198 VAL H CA 1
ATOM 1670 C C . VAL A 1 217 ? -23.009 -22.117 -110.792 1.00 20.95 198 VAL H C 1
ATOM 1671 O O . VAL A 1 217 ? -23.316 -22.441 -109.648 1.00 26.40 198 VAL H O 1
ATOM 1675 N N . ASN A 1 218 ? -22.651 -23.001 -111.709 1.00 23.56 199 ASN H N 1
ATOM 1676 C CA . ASN A 1 218 ? -22.547 -24.412 -111.376 1.00 28.08 199 ASN H CA 1
ATOM 1677 C C . ASN A 1 218 ? -21.143 -24.924 -111.645 1.00 24.51 199 ASN H C 1
ATOM 1678 O O . ASN A 1 218 ? -20.577 -24.675 -112.709 1.00 24.80 199 ASN H O 1
ATOM 1683 N N . HIS A 1 219 ? -20.584 -25.625 -110.666 1.00 22.71 200 HIS H N 1
ATOM 1684 C CA . HIS A 1 219 ? -19.283 -26.256 -110.805 1.00 22.68 200 HIS H CA 1
ATOM 1685 C C . HIS A 1 219 ? -19.435 -27.735 -110.493 1.00 22.87 200 HIS H C 1
ATOM 1686 O O . HIS A 1 219 ? -19.377 -28.151 -109.330 1.00 23.70 200 HIS H O 1
ATOM 1693 N N . LYS A 1 220 ? -19.656 -28.533 -111.532 1.00 25.23 201 LYS H N 1
ATOM 1694 C CA . LYS A 1 220 ? -19.918 -29.954 -111.312 1.00 25.98 201 LYS H CA 1
ATOM 1695 C C . LYS A 1 220 ? -18.785 -30.738 -110.617 1.00 23.23 201 LYS H C 1
ATOM 1696 O O . LYS A 1 220 ? -19.079 -31.637 -109.832 1.00 25.29 201 LYS H O 1
ATOM 1702 N N . PRO A 1 221 ? -17.501 -30.387 -110.862 1.00 25.37 202 PRO H N 1
ATOM 1703 C CA . PRO A 1 221 ? -16.484 -31.199 -110.175 1.00 25.40 202 PRO H CA 1
ATOM 1704 C C . PRO A 1 221 ? -16.495 -31.088 -108.652 1.00 27.50 202 PRO H C 1
ATOM 1705 O O . PRO A 1 221 ? -16.035 -32.013 -107.984 1.00 29.52 202 PRO H O 1
ATOM 1709 N N . SER A 1 222 ? -16.994 -29.976 -108.116 1.00 22.23 203 SER H N 1
ATOM 1710 C CA . SER A 1 222 ? -17.136 -29.831 -106.664 1.00 22.18 203 SER H CA 1
ATOM 1711 C C . SER A 1 222 ? -18.575 -30.019 -106.197 1.00 25.41 203 SER H C 1
ATOM 1712 O O . SER A 1 222 ? -18.853 -29.932 -104.996 1.00 25.24 203 SER H O 1
ATOM 1715 N N . ASN A 1 223 ? -19.476 -30.266 -107.142 1.00 24.70 204 ASN H N 1
ATOM 1716 C CA . ASN A 1 223 ? -20.906 -30.381 -106.868 1.00 25.10 204 ASN H CA 1
ATOM 1717 C C . ASN A 1 223 ? -21.464 -29.156 -106.144 1.00 24.55 204 ASN H C 1
ATOM 1718 O O . ASN A 1 223 ? -22.274 -29.269 -105.207 1.00 27.23 204 ASN H O 1
ATOM 1723 N N . THR A 1 224 ? -21.013 -27.983 -106.570 1.00 25.98 205 THR H N 1
ATOM 1724 C CA . THR A 1 224 ? -21.474 -26.734 -105.986 1.00 25.60 205 THR H CA 1
ATOM 1725 C C . THR A 1 224 ? -22.332 -25.938 -106.960 1.00 26.07 205 THR H C 1
ATOM 1726 O O . THR A 1 224 ? -22.062 -25.887 -108.163 1.00 25.77 205 THR H O 1
ATOM 1730 N N . LYS A 1 225 ? -23.378 -25.333 -106.413 1.00 27.50 206 LYS H N 1
ATOM 1731 C CA . LYS A 1 225 ? -24.270 -24.464 -107.159 1.00 27.87 206 LYS H CA 1
ATOM 1732 C C . LYS A 1 225 ? -24.426 -23.203 -106.333 1.00 28.00 206 LYS H C 1
ATOM 1733 O O . LYS A 1 225 ? -24.713 -23.265 -105.130 1.00 29.78 206 LYS H O 1
ATOM 1739 N N . VAL A 1 226 ? -24.230 -22.056 -106.967 1.00 32.27 207 VAL H N 1
ATOM 1740 C CA . VAL A 1 226 ? -24.308 -20.782 -106.268 1.00 33.71 207 VAL H CA 1
ATOM 1741 C C . VAL A 1 226 ? -25.192 -19.840 -107.067 1.00 29.25 207 VAL H C 1
ATOM 1742 O O . VAL A 1 226 ? -24.989 -19.697 -108.274 1.00 29.73 207 VAL H O 1
ATOM 1746 N N . ASP A 1 227 ? -26.172 -19.224 -106.406 1.00 31.10 208 ASP H N 1
ATOM 1747 C CA . ASP A 1 227 ? -26.943 -18.134 -107.012 1.00 31.21 208 ASP H CA 1
ATOM 1748 C C . ASP A 1 227 ? -26.565 -16.831 -106.329 1.00 32.42 208 ASP H C 1
ATOM 1749 O O . ASP A 1 227 ? -26.633 -16.724 -105.102 1.00 39.77 208 ASP H O 1
ATOM 1754 N N . LYS A 1 228 ? -26.160 -15.845 -107.116 1.00 29.91 209 LYS H N 1
ATOM 1755 C CA . LYS A 1 228 ? -25.741 -14.561 -106.578 1.00 27.96 209 LYS H CA 1
ATOM 1756 C C . LYS A 1 228 ? -26.604 -13.445 -107.164 1.00 26.92 209 LYS H C 1
ATOM 1757 O O . LYS A 1 228 ? -26.624 -13.246 -108.383 1.00 28.46 209 LYS H O 1
ATOM 1763 N N . ARG A 1 229 ? -27.328 -12.738 -106.302 1.00 32.35 210 ARG H N 1
ATOM 1764 C CA . ARG A 1 229 ? -28.099 -11.574 -106.715 1.00 34.47 210 ARG H CA 1
ATOM 1765 C C . ARG A 1 229 ? -27.131 -10.418 -106.919 1.00 39.89 210 ARG H C 1
ATOM 1766 O O . ARG A 1 229 ? -26.254 -10.181 -106.089 1.00 39.55 210 ARG H O 1
ATOM 1774 N N . VAL A 1 230 ? -27.275 -9.718 -108.038 1.00 33.61 211 VAL H N 1
ATOM 1775 C CA . VAL A 1 230 ? -26.395 -8.605 -108.359 1.00 28.27 211 VAL H CA 1
ATOM 1776 C C . VAL A 1 230 ? -27.188 -7.309 -108.329 1.00 34.19 211 VAL H C 1
ATOM 1777 O O . VAL A 1 230 ? -28.065 -7.090 -109.162 1.00 38.77 211 VAL H O 1
ATOM 1781 N N . GLU A 1 231 ? -26.884 -6.463 -107.352 1.00 36.69 212 GLU H N 1
ATOM 1782 C CA . GLU A 1 231 ? -27.647 -5.243 -107.130 1.00 39.16 212 GLU H CA 1
ATOM 1783 C C . GLU A 1 231 ? -26.787 -4.015 -107.360 1.00 33.44 212 GLU H C 1
ATOM 1784 O O . GLU A 1 231 ? -25.586 -4.053 -107.131 1.00 36.69 212 GLU H O 1
ATOM 1790 N N . PRO A 1 232 ? -27.415 -2.899 -107.764 1.00 36.70 213 PRO H N 1
ATOM 1791 C CA . PRO A 1 232 ? -26.664 -1.659 -107.996 1.00 43.44 213 PRO H CA 1
ATOM 1792 C C . PRO A 1 232 ? -26.077 -1.054 -106.721 1.00 46.96 213 PRO H C 1
ATOM 1793 O O . PRO A 1 232 ? -26.447 -1.464 -105.618 1.00 48.87 213 PRO H O 1
ATOM 1797 N N . ASP B 2 1 ? 15.883 -25.211 -135.119 1.00 56.54 1 ASP L N 1
ATOM 1798 C CA . ASP B 2 1 ? 16.783 -24.193 -135.649 1.00 52.52 1 ASP L CA 1
ATOM 1799 C C . ASP B 2 1 ? 16.094 -23.334 -136.709 1.00 48.36 1 ASP L C 1
ATOM 1800 O O . ASP B 2 1 ? 16.508 -22.205 -136.969 1.00 50.56 1 ASP L O 1
ATOM 1805 N N . ILE B 2 2 ? 15.043 -23.875 -137.320 1.00 37.07 2 ILE L N 1
ATOM 1806 C CA . ILE B 2 2 ? 14.274 -23.128 -138.305 1.00 31.94 2 ILE L CA 1
ATOM 1807 C C . ILE B 2 2 ? 13.029 -22.547 -137.656 1.00 32.81 2 ILE L C 1
ATOM 1808 O O . ILE B 2 2 ? 12.240 -23.269 -137.049 1.00 33.05 2 ILE L O 1
ATOM 1813 N N . GLN B 2 3 ? 12.865 -21.238 -137.793 1.00 28.54 3 GLN L N 1
ATOM 1814 C CA . GLN B 2 3 ? 11.744 -20.517 -137.211 1.00 28.63 3 GLN L CA 1
ATOM 1815 C C . GLN B 2 3 ? 10.897 -19.947 -138.342 1.00 24.54 3 GLN L C 1
ATOM 1816 O O . GLN B 2 3 ? 11.436 -19.383 -139.297 1.00 27.02 3 GLN L O 1
ATOM 1822 N N . LEU B 2 4 ? 9.579 -20.115 -138.243 1.00 22.80 4 LEU L N 1
ATOM 1823 C CA . LEU B 2 4 ? 8.648 -19.596 -139.229 1.00 21.21 4 LEU L CA 1
ATOM 1824 C C . LEU B 2 4 ? 7.795 -18.493 -138.615 1.00 23.79 4 LEU L C 1
ATOM 1825 O O . LEU B 2 4 ? 7.185 -18.679 -137.561 1.00 25.47 4 LEU L O 1
ATOM 1830 N N . THR B 2 5 ? 7.749 -17.352 -139.288 1.00 23.14 5 THR L N 1
ATOM 1831 C CA . THR B 2 5 ? 6.965 -16.211 -138.833 1.00 24.96 5 THR L CA 1
ATOM 1832 C C . THR B 2 5 ? 5.916 -15.869 -139.872 1.00 22.55 5 THR L C 1
ATOM 1833 O O . THR B 2 5 ? 6.249 -15.568 -141.031 1.00 24.03 5 THR L O 1
ATOM 1837 N N . GLN B 2 6 ? 4.654 -15.927 -139.457 1.00 22.69 6 GLN L N 1
ATOM 1838 C CA . GLN B 2 6 ? 3.536 -15.591 -140.328 1.00 23.35 6 GLN L CA 1
ATOM 1839 C C . GLN B 2 6 ? 3.139 -14.144 -140.173 1.00 21.81 6 GLN L C 1
ATOM 1840 O O . GLN B 2 6 ? 3.278 -13.558 -139.101 1.00 26.30 6 GLN L O 1
ATOM 1846 N N . SER B 2 7 ? 2.658 -13.571 -141.261 1.00 23.47 7 SER L N 1
ATOM 1847 C CA . SER B 2 7 ? 2.111 -12.232 -141.223 1.00 24.09 7 SER L CA 1
ATOM 1848 C C . SER B 2 7 ? 0.957 -12.153 -142.207 1.00 28.21 7 SER L C 1
ATOM 1849 O O . SER B 2 7 ? 0.960 -12.836 -143.233 1.00 24.51 7 SER L O 1
ATOM 1852 N N . PRO B 2 8 ? -0.064 -11.345 -141.883 1.00 27.00 8 PRO L N 1
ATOM 1853 C CA . PRO B 2 8 ? -0.209 -10.650 -140.600 1.00 29.68 8 PRO L CA 1
ATOM 1854 C C . PRO B 2 8 ? -0.677 -11.637 -139.543 1.00 28.93 8 PRO L C 1
ATOM 1855 O O . PRO B 2 8 ? -0.890 -12.803 -139.870 1.00 26.84 8 PRO L O 1
ATOM 1859 N N . ALA B 2 9 ? -0.821 -11.196 -138.300 1.00 30.29 9 ALA L N 1
ATOM 1860 C CA . ALA B 2 9 ? -1.263 -12.097 -137.245 1.00 31.53 9 ALA L CA 1
ATOM 1861 C C . ALA B 2 9 ? -2.760 -12.375 -137.384 1.00 27.27 9 ALA L C 1
ATOM 1862 O O . ALA B 2 9 ? -3.251 -13.427 -136.960 1.00 28.23 9 ALA L O 1
ATOM 1864 N N . SER B 2 10 ? -3.468 -11.432 -138.002 1.00 25.35 10 SER L N 1
ATOM 1865 C CA . SER B 2 10 ? -4.914 -11.524 -138.184 1.00 25.51 10 SER L CA 1
ATOM 1866 C C . SER B 2 10 ? -5.352 -10.752 -139.428 1.00 24.11 10 SER L C 1
ATOM 1867 O O . SER B 2 10 ? -4.752 -9.736 -139.771 1.00 27.08 10 SER L O 1
ATOM 1870 N N . LEU B 2 11 ? -6.392 -11.250 -140.093 1.00 25.25 11 LEU L N 1
ATOM 1871 C CA . LEU B 2 11 ? -6.931 -10.677 -141.327 1.00 27.98 11 LEU L CA 1
ATOM 1872 C C . LEU B 2 11 ? -8.447 -10.685 -141.250 1.00 25.84 11 LEU L C 1
ATOM 1873 O O . LEU B 2 11 ? -9.030 -11.668 -140.782 1.00 25.58 11 LEU L O 1
ATOM 1878 N N . SER B 2 12 ? -9.076 -9.615 -141.729 1.00 23.77 12 SER L N 1
ATOM 1879 C CA . SER B 2 12 ? -10.523 -9.534 -141.860 1.00 24.06 12 SER L CA 1
ATOM 1880 C C . SER B 2 12 ? -10.889 -9.799 -143.312 1.00 29.07 12 SER L C 1
ATOM 1881 O O . SER B 2 12 ? -10.248 -9.265 -144.219 1.00 32.89 12 SER L O 1
ATOM 1884 N N . ALA B 2 13 ? -11.931 -10.590 -143.543 1.00 23.46 13 ALA L N 1
ATOM 1885 C CA . ALA B 2 13 ? -12.359 -10.839 -144.920 1.00 24.36 13 ALA L CA 1
ATOM 1886 C C . ALA B 2 13 ? -13.862 -10.939 -145.059 1.00 27.42 13 ALA L C 1
ATOM 1887 O O . ALA B 2 13 ? -14.560 -11.418 -144.153 1.00 23.98 13 ALA L O 1
ATOM 1889 N N . SER B 2 14 ? -14.356 -10.498 -146.212 1.00 25.66 14 SER L N 1
ATOM 1890 C CA . SER B 2 14 ? -15.738 -10.723 -146.577 1.00 27.07 14 SER L CA 1
ATOM 1891 C C . SER B 2 14 ? -15.772 -11.875 -147.568 1.00 26.22 14 SER L C 1
ATOM 1892 O O . SER B 2 14 ? -14.778 -12.157 -148.241 1.00 25.90 14 SER L O 1
ATOM 1895 N N . VAL B 2 15 ? -16.910 -12.549 -147.639 1.00 28.08 15 VAL L N 1
ATOM 1896 C CA . VAL B 2 15 ? -17.111 -13.608 -148.617 1.00 28.87 15 VAL L CA 1
ATOM 1897 C C . VAL B 2 15 ? -16.824 -13.065 -150.017 1.00 24.69 15 VAL L C 1
ATOM 1898 O O . VAL B 2 15 ? -17.333 -12.012 -150.393 1.00 26.76 15 VAL L O 1
ATOM 1902 N N . GLY B 2 16 ? -15.979 -13.780 -150.756 1.00 27.49 16 GLY L N 1
ATOM 1903 C CA . GLY B 2 16 ? -15.631 -13.405 -152.115 1.00 25.12 16 GLY L CA 1
ATOM 1904 C C . GLY B 2 16 ? -14.267 -12.750 -152.181 1.00 26.91 16 GLY L C 1
ATOM 1905 O O . GLY B 2 16 ? -13.686 -12.611 -153.262 1.00 27.89 16 GLY L O 1
ATOM 1906 N N . ASP B 2 17 ? -13.760 -12.320 -151.032 1.00 23.45 17 ASP L N 1
ATOM 1907 C CA . ASP B 2 17 ? -12.460 -11.649 -150.979 1.00 25.23 17 ASP L CA 1
ATOM 1908 C C . ASP B 2 17 ? -11.312 -12.599 -151.300 1.00 22.04 17 ASP L C 1
ATOM 1909 O O . ASP B 2 17 ? -11.436 -13.823 -151.186 1.00 28.10 17 ASP L O 1
ATOM 1914 N N . THR B 2 18 ? -10.180 -12.023 -151.692 1.00 23.56 18 THR L N 1
ATOM 1915 C CA . THR B 2 18 ? -8.945 -12.772 -151.830 1.00 26.18 18 THR L CA 1
ATOM 1916 C C . THR B 2 18 ? -8.022 -12.373 -150.691 1.00 25.85 18 THR L C 1
ATOM 1917 O O . THR B 2 18 ? -7.754 -11.195 -150.467 1.00 28.86 18 THR L O 1
ATOM 1921 N N . VAL B 2 19 ? -7.565 -13.370 -149.946 1.00 25.23 19 VAL L N 1
ATOM 1922 C CA . VAL B 2 19 ? -6.767 -13.138 -148.760 1.00 26.38 19 VAL L CA 1
ATOM 1923 C C . VAL B 2 19 ? -5.399 -13.794 -148.950 1.00 23.13 19 VAL L C 1
ATOM 1924 O O . VAL B 2 19 ? -5.297 -14.876 -149.527 1.00 24.12 19 VAL L O 1
ATOM 1928 N N . THR B 2 20 ? -4.352 -13.118 -148.479 1.00 24.10 20 THR L N 1
ATOM 1929 C CA . THR B 2 20 ? -2.987 -13.593 -148.627 1.00 27.86 20 THR L CA 1
ATOM 1930 C C . THR B 2 20 ? -2.292 -13.669 -147.270 1.00 24.51 20 THR L C 1
ATOM 1931 O O . THR B 2 20 ? -2.268 -12.693 -146.523 1.00 26.75 20 THR L O 1
ATOM 1935 N N . ILE B 2 21 ? -1.733 -14.834 -146.956 1.00 23.12 21 ILE L N 1
ATOM 1936 C CA . ILE B 2 21 ? -1.013 -15.047 -145.708 1.00 24.05 21 ILE L CA 1
ATOM 1937 C C . ILE B 2 21 ? 0.425 -15.379 -146.058 1.00 21.50 21 ILE L C 1
ATOM 1938 O O . ILE B 2 21 ? 0.672 -16.207 -146.937 1.00 23.88 21 ILE L O 1
ATOM 1943 N N . THR B 2 22 ? 1.373 -14.721 -145.399 1.00 20.90 22 THR L N 1
ATOM 1944 C CA . THR B 2 22 ? 2.783 -14.930 -145.717 1.00 23.07 22 THR L CA 1
ATOM 1945 C C . THR B 2 22 ? 3.499 -15.703 -144.603 1.00 23.36 22 THR L C 1
ATOM 1946 O O . THR B 2 22 ? 3.209 -15.524 -143.420 1.00 24.10 22 THR L O 1
ATOM 1950 N N . CYS B 2 23 ? 4.409 -16.589 -144.990 1.00 23.57 23 CYS L N 1
ATOM 1951 C CA . CYS B 2 23 ? 5.233 -17.335 -144.054 1.00 26.46 23 CYS L CA 1
ATOM 1952 C C . CYS B 2 23 ? 6.694 -17.087 -144.416 1.00 26.58 23 CYS L C 1
ATOM 1953 O O . CYS B 2 23 ? 7.119 -17.367 -145.539 1.00 29.20 23 CYS L O 1
ATOM 1956 N N . ARG B 2 24 ? 7.455 -16.538 -143.477 1.00 24.82 24 ARG L N 1
ATOM 1957 C CA . ARG B 2 24 ? 8.882 -16.320 -143.697 1.00 26.34 24 ARG L CA 1
ATOM 1958 C C . ARG B 2 24 ? 9.717 -17.274 -142.852 1.00 26.22 24 ARG L C 1
ATOM 1959 O O . ARG B 2 24 ? 9.543 -17.366 -141.637 1.00 26.09 24 ARG L O 1
ATOM 1967 N N . ALA B 2 25 ? 10.615 -17.999 -143.510 1.00 25.09 25 ALA L N 1
ATOM 1968 C CA . ALA B 2 25 ? 11.509 -18.926 -142.822 1.00 24.84 25 ALA L CA 1
ATOM 1969 C C . ALA B 2 25 ? 12.863 -18.296 -142.531 1.00 26.17 25 ALA L C 1
ATOM 1970 O O . ALA B 2 25 ? 13.406 -17.540 -143.349 1.00 29.70 25 ALA L O 1
ATOM 1972 N N . SER B 2 26 ? 13.409 -18.628 -141.366 1.00 28.26 26 SER L N 1
ATOM 1973 C CA . SER B 2 26 ? 14.668 -18.059 -140.903 1.00 28.30 26 SER L CA 1
ATOM 1974 C C . SER B 2 26 ? 15.861 -18.563 -141.708 1.00 32.57 26 SER L C 1
ATOM 1975 O O . SER B 2 26 ? 16.947 -17.992 -141.642 1.00 33.40 26 SER L O 1
ATOM 1978 N N . GLN B 2 27 ? 15.663 -19.644 -142.452 1.00 30.40 27 GLN L N 1
ATOM 1979 C CA . GLN B 2 27 ? 16.652 -20.064 -143.438 1.00 31.98 27 GLN L CA 1
ATOM 1980 C C . GLN B 2 27 ? 16.000 -20.687 -144.671 1.00 29.69 27 GLN L C 1
ATOM 1981 O O . GLN B 2 27 ? 14.802 -21.000 -144.669 1.00 28.61 27 GLN L O 1
ATOM 1987 N N . SER B 2 28 ? 16.798 -20.857 -145.723 1.00 32.57 28 SER L N 1
ATOM 1988 C CA . SER B 2 28 ? 16.287 -21.349 -146.994 1.00 32.29 28 SER L CA 1
ATOM 1989 C C . SER B 2 28 ? 15.928 -22.826 -146.918 1.00 34.90 28 SER L C 1
ATOM 1990 O O . SER B 2 28 ? 16.746 -23.659 -146.521 1.00 39.78 28 SER L O 1
ATOM 1993 N N . ILE B 2 29 ? 14.694 -23.143 -147.295 1.00 27.13 29 ILE L N 1
ATOM 1994 C CA . ILE B 2 29 ? 14.172 -24.496 -147.144 1.00 27.55 29 ILE L CA 1
ATOM 1995 C C . ILE B 2 29 ? 13.471 -24.995 -148.400 1.00 24.37 29 ILE L C 1
ATOM 1996 O O . ILE B 2 29 ? 12.559 -25.818 -148.318 1.00 22.31 29 ILE L O 1
ATOM 2001 N N . LYS B 2 30 ? 13.904 -24.491 -149.555 1.00 26.74 30 LYS L N 1
ATOM 2002 C CA . LYS B 2 30 ? 13.361 -24.901 -150.852 1.00 28.20 30 LYS L CA 1
ATOM 2003 C C . LYS B 2 30 ? 11.832 -24.867 -150.830 1.00 25.88 30 LYS L C 1
ATOM 2004 O O . LYS B 2 30 ? 11.249 -23.835 -150.510 1.00 26.35 30 LYS L O 1
ATOM 2010 N N . ASP B 2 31 ? 11.179 -25.992 -151.111 1.00 21.81 31 ASP L N 1
ATOM 2011 C CA . ASP B 2 31 ? 9.723 -26.037 -151.105 1.00 22.68 31 ASP L CA 1
ATOM 2012 C C . ASP B 2 31 ? 9.149 -26.951 -150.016 1.00 19.70 31 ASP L C 1
ATOM 2013 O O . ASP B 2 31 ? 8.019 -27.439 -150.128 1.00 20.93 31 ASP L O 1
ATOM 2018 N N . TYR B 2 32 ? 9.908 -27.166 -148.943 1.00 20.09 32 TYR L N 1
ATOM 2019 C CA . TYR B 2 32 ? 9.477 -28.086 -147.878 1.00 20.17 32 TYR L CA 1
ATOM 2020 C C . TYR B 2 32 ? 8.549 -27.416 -146.851 1.00 20.71 32 TYR L C 1
ATOM 2021 O O . TYR B 2 32 ? 8.912 -27.253 -145.681 1.00 19.53 32 TYR L O 1
ATOM 2030 N N . ILE B 2 33 ? 7.358 -27.033 -147.311 1.00 18.06 33 ILE L N 1
ATOM 2031 C CA . ILE B 2 33 ? 6.376 -26.286 -146.522 1.00 17.92 33 ILE L CA 1
ATOM 2032 C C . ILE B 2 33 ? 4.982 -26.909 -146.638 1.00 18.95 33 ILE L C 1
ATOM 2033 O O . ILE B 2 33 ? 4.547 -27.258 -147.731 1.00 19.43 33 ILE L O 1
ATOM 2038 N N . ASN B 2 34 ? 4.310 -27.063 -145.495 1.00 16.13 34 ASN L N 1
ATOM 2039 C CA . ASN B 2 34 ? 2.903 -27.472 -145.431 1.00 16.01 34 ASN L CA 1
ATOM 2040 C C . ASN B 2 34 ? 2.020 -26.338 -144.927 1.00 18.20 34 ASN L C 1
ATOM 2041 O O . ASN B 2 34 ? 2.482 -25.486 -144.158 1.00 18.44 34 ASN L O 1
ATOM 2046 N N . TRP B 2 35 ? 0.756 -26.325 -145.348 1.00 16.39 35 TRP L N 1
ATOM 2047 C CA . TRP B 2 35 ? -0.226 -25.388 -144.784 1.00 15.74 35 TRP L CA 1
ATOM 2048 C C . TRP B 2 35 ? -1.410 -26.139 -144.203 1.00 16.23 35 TRP L C 1
ATOM 2049 O O . TRP B 2 35 ? -1.922 -27.062 -144.840 1.00 18.79 35 TRP L O 1
ATOM 2060 N N . TYR B 2 36 ? -1.853 -25.731 -143.012 1.00 15.63 36 TYR L N 1
ATOM 2061 C CA . TYR B 2 36 ? -3.011 -26.320 -142.358 1.00 16.01 36 TYR L CA 1
ATOM 2062 C C . TYR B 2 36 ? -4.053 -25.269 -142.017 1.00 16.85 36 TYR L C 1
ATOM 2063 O O . TYR B 2 36 ? -3.717 -24.098 -141.811 1.00 17.68 36 TYR L O 1
ATOM 2072 N N . GLN B 2 37 ? -5.305 -25.721 -141.966 1.00 17.01 37 GLN L N 1
ATOM 2073 C CA . GLN B 2 37 ? -6.445 -24.926 -141.523 1.00 17.59 37 GLN L CA 1
ATOM 2074 C C . GLN B 2 37 ? -6.986 -25.486 -140.202 1.00 17.60 37 GLN L C 1
ATOM 2075 O O . GLN B 2 37 ? -7.110 -26.696 -140.045 1.00 20.97 37 GLN L O 1
ATOM 2081 N N . HIS B 2 38 ? -7.295 -24.612 -139.250 1.00 17.04 38 HIS L N 1
ATOM 2082 C CA . HIS B 2 38 ? -7.847 -25.042 -137.976 1.00 19.08 38 HIS L CA 1
ATOM 2083 C C . HIS B 2 38 ? -9.012 -24.146 -137.552 1.00 21.43 38 HIS L C 1
ATOM 2084 O O . HIS B 2 38 ? -8.832 -22.977 -137.224 1.00 21.17 38 HIS L O 1
ATOM 2091 N N . LYS B 2 39 ? -10.217 -24.694 -137.576 1.00 27.85 39 LYS L N 1
ATOM 2092 C CA . LYS B 2 39 ? -11.350 -24.022 -136.943 1.00 38.07 39 LYS L CA 1
ATOM 2093 C C . LYS B 2 39 ? -11.492 -24.522 -135.511 1.00 41.91 39 LYS L C 1
ATOM 2094 O O . LYS B 2 39 ? -11.298 -25.707 -135.248 1.00 38.95 39 LYS L O 1
ATOM 2100 N N . SER B 2 40 ? -11.814 -23.623 -134.584 1.00 46.82 40 SER L N 1
ATOM 2101 C CA . SER B 2 40 ? -11.983 -24.005 -133.181 1.00 53.89 40 SER L CA 1
ATOM 2102 C C . SER B 2 40 ? -13.103 -25.029 -133.022 1.00 49.08 40 SER L C 1
ATOM 2103 O O . SER B 2 40 ? -14.175 -24.883 -133.607 1.00 48.21 40 SER L O 1
ATOM 2106 N N . GLY B 2 41 ? -12.844 -26.071 -132.240 1.00 48.23 41 GLY L N 1
ATOM 2107 C CA . GLY B 2 41 ? -13.827 -27.115 -132.027 1.00 50.91 41 GLY L CA 1
ATOM 2108 C C . GLY B 2 41 ? -13.856 -28.140 -133.146 1.00 49.09 41 GLY L C 1
ATOM 2109 O O . GLY B 2 41 ? -14.825 -28.884 -133.298 1.00 50.51 41 GLY L O 1
ATOM 2110 N N . SER B 2 42 ? -12.794 -28.181 -133.941 1.00 42.63 42 SER L N 1
ATOM 2111 C CA . SER B 2 42 ? -12.673 -29.206 -134.965 1.00 41.59 42 SER L CA 1
ATOM 2112 C C . SER B 2 42 ? -11.204 -29.491 -135.239 1.00 31.33 42 SER L C 1
ATOM 2113 O O . SER B 2 42 ? -10.353 -28.636 -135.010 1.00 34.41 42 SER L O 1
ATOM 2116 N N . ALA B 2 43 ? -10.919 -30.702 -135.711 1.00 27.25 43 ALA L N 1
ATOM 2117 C CA . ALA B 2 43 ? -9.549 -31.137 -135.967 1.00 24.20 43 ALA L CA 1
ATOM 2118 C C . ALA B 2 43 ? -8.904 -30.288 -137.052 1.00 23.80 43 ALA L C 1
ATOM 2119 O O . ALA B 2 43 ? -9.576 -29.879 -138.005 1.00 24.77 43 ALA L O 1
ATOM 2121 N N . PRO B 2 44 ? -7.599 -30.010 -136.917 1.00 22.86 44 PRO L N 1
ATOM 2122 C CA . PRO B 2 44 ? -6.875 -29.341 -138.000 1.00 21.49 44 PRO L CA 1
ATOM 2123 C C . PRO B 2 44 ? -6.941 -30.152 -139.291 1.00 21.43 44 PRO L C 1
ATOM 2124 O O . PRO B 2 44 ? -7.147 -31.372 -139.268 1.00 22.19 44 PRO L O 1
ATOM 2128 N N . ARG B 2 45 ? -6.791 -29.454 -140.410 1.00 19.00 45 ARG L N 1
ATOM 2129 C CA . ARG B 2 45 ? -6.929 -30.043 -141.734 1.00 21.73 45 ARG L CA 1
ATOM 2130 C C . ARG B 2 45 ? -5.752 -29.616 -142.601 1.00 18.93 45 ARG L C 1
ATOM 2131 O O . ARG B 2 45 ? -5.415 -28.445 -142.669 1.00 18.77 45 ARG L O 1
ATOM 2139 N N . LEU B 2 46 ? -5.112 -30.580 -143.248 1.00 18.82 46 LEU L N 1
ATOM 2140 C CA . LEU B 2 46 ? -4.056 -30.286 -144.209 1.00 16.62 46 LEU L CA 1
ATOM 2141 C C . LEU B 2 46 ? -4.619 -29.693 -145.489 1.00 19.23 46 LEU L C 1
ATOM 2142 O O . LEU B 2 46 ? -5.579 -30.229 -146.044 1.00 20.21 46 LEU L O 1
ATOM 2147 N N . LEU B 2 47 ? -4.019 -28.595 -145.944 1.00 16.58 47 LEU L N 1
ATOM 2148 C CA . LEU B 2 47 ? -4.435 -27.973 -147.212 1.00 19.59 47 LEU L CA 1
ATOM 2149 C C . LEU B 2 47 ? -3.465 -28.255 -148.348 1.00 20.49 47 LEU L C 1
ATOM 2150 O O . LEU B 2 47 ? -3.879 -28.656 -149.443 1.00 19.84 47 LEU L O 1
ATOM 2155 N N . ILE B 2 48 ? -2.180 -28.017 -148.072 1.00 17.80 48 ILE L N 1
ATOM 2156 C CA . ILE B 2 48 ? -1.120 -27.949 -149.069 1.00 18.63 48 ILE L CA 1
ATOM 2157 C C . ILE B 2 48 ? 0.169 -28.544 -148.506 1.00 17.63 48 ILE L C 1
ATOM 2158 O O . ILE B 2 48 ? 0.502 -28.334 -147.331 1.00 18.04 48 ILE L O 1
ATOM 2163 N N . TYR B 2 49 ? 0.865 -29.324 -149.321 1.00 19.09 49 TYR L N 1
ATOM 2164 C CA . TYR B 2 49 ? 2.222 -29.752 -148.998 1.00 17.97 49 TYR L CA 1
ATOM 2165 C C . TYR B 2 49 ? 3.168 -29.427 -150.151 1.00 20.26 49 TYR L C 1
ATOM 2166 O O . TYR B 2 49 ? 2.723 -29.078 -151.251 1.00 19.62 49 TYR L O 1
ATOM 2175 N N . ALA B 2 50 ? 4.470 -29.553 -149.913 1.00 21.47 50 ALA L N 1
ATOM 2176 C CA . ALA B 2 50 ? 5.477 -29.203 -150.927 1.00 21.32 50 ALA L CA 1
ATOM 2177 C C . ALA B 2 50 ? 5.292 -27.774 -151.461 1.00 23.47 50 ALA L C 1
ATOM 2178 O O . ALA B 2 50 ? 5.491 -27.500 -152.657 1.00 23.16 50 ALA L O 1
ATOM 2180 N N . ALA B 2 51 ? 4.926 -26.880 -150.550 1.00 19.90 51 ALA L N 1
ATOM 2181 C CA . ALA B 2 51 ? 4.662 -25.467 -150.837 1.00 19.54 51 ALA L CA 1
ATOM 2182 C C . ALA B 2 51 ? 3.468 -25.169 -151.737 1.00 22.48 51 ALA L C 1
ATOM 2183 O O . ALA B 2 51 ? 2.773 -24.184 -151.506 1.00 22.10 51 ALA L O 1
ATOM 2185 N N . SER B 2 52 ? 3.222 -25.993 -152.753 1.00 21.70 52 SER L N 1
ATOM 2186 C CA . SER B 2 52 ? 2.188 -25.661 -153.728 1.00 22.96 52 SER L CA 1
ATOM 2187 C C . SER B 2 52 ? 1.272 -26.807 -154.130 1.00 22.63 52 SER L C 1
ATOM 2188 O O . SER B 2 52 ? 0.366 -26.614 -154.942 1.00 26.50 52 SER L O 1
ATOM 2191 N N . THR B 2 53 ? 1.492 -27.992 -153.578 1.00 20.67 53 THR L N 1
ATOM 2192 C CA . THR B 2 53 ? 0.693 -29.135 -153.973 1.00 19.96 53 THR L CA 1
ATOM 2193 C C . THR B 2 53 ? -0.569 -29.251 -153.132 1.00 20.77 53 THR L C 1
ATOM 2194 O O . THR B 2 53 ? -0.528 -29.390 -151.906 1.00 21.08 53 THR L O 1
ATOM 2198 N N . LEU B 2 54 ? -1.703 -29.162 -153.809 1.00 23.60 54 LEU L N 1
ATOM 2199 C CA . LEU B 2 54 ? -2.985 -29.181 -153.147 1.00 22.67 54 LEU L CA 1
ATOM 2200 C C . LEU B 2 54 ? -3.322 -30.608 -152.730 1.00 26.92 54 LEU L C 1
ATOM 2201 O O . LEU B 2 54 ? -3.255 -31.529 -153.543 1.00 28.72 54 LEU L O 1
ATOM 2206 N N . GLN B 2 55 ? -3.676 -30.794 -151.464 1.00 24.87 55 GLN L N 1
ATOM 2207 C CA . GLN B 2 55 ? -4.076 -32.111 -150.999 1.00 28.22 55 GLN L CA 1
ATOM 2208 C C . GLN B 2 55 ? -5.396 -32.541 -151.641 1.00 28.84 55 GLN L C 1
ATOM 2209 O O . GLN B 2 55 ? -6.262 -31.712 -151.907 1.00 28.08 55 GLN L O 1
ATOM 2215 N N . SER B 2 56 ? -5.538 -33.837 -151.907 1.00 30.75 56 SER L N 1
ATOM 2216 C CA . SER B 2 56 ? -6.789 -34.377 -152.435 1.00 33.34 56 SER L CA 1
ATOM 2217 C C . SER B 2 56 ? -7.987 -34.003 -151.558 1.00 33.70 56 SER L C 1
ATOM 2218 O O . SER B 2 56 ? -7.919 -34.081 -150.336 1.00 36.13 56 SER L O 1
ATOM 2221 N N . GLY B 2 57 ? -9.074 -33.572 -152.195 1.00 34.55 57 GLY L N 1
ATOM 2222 C CA . GLY B 2 57 ? -10.288 -33.223 -151.483 1.00 32.26 57 GLY L CA 1
ATOM 2223 C C . GLY B 2 57 ? -10.388 -31.756 -151.117 1.00 31.88 57 GLY L C 1
ATOM 2224 O O . GLY B 2 57 ? -11.448 -31.290 -150.707 1.00 38.93 57 GLY L O 1
ATOM 2225 N N . ILE B 2 58 ? -9.289 -31.023 -151.262 1.00 28.00 58 ILE L N 1
ATOM 2226 C CA . ILE B 2 58 ? -9.261 -29.604 -150.904 1.00 25.98 58 ILE L CA 1
ATOM 2227 C C . ILE B 2 58 ? -9.598 -28.714 -152.105 1.00 24.50 58 ILE L C 1
ATOM 2228 O O . ILE B 2 58 ? -9.159 -28.973 -153.224 1.00 30.42 58 ILE L O 1
ATOM 2233 N N . SER B 2 59 ? -10.388 -27.674 -151.859 1.00 25.19 59 SER L N 1
ATOM 2234 C CA . SER B 2 59 ? -10.801 -26.750 -152.909 1.00 26.14 59 SER L CA 1
ATOM 2235 C C . SER B 2 59 ? -9.621 -26.062 -153.587 1.00 25.23 59 SER L C 1
ATOM 2236 O O . SER B 2 59 ? -8.659 -25.652 -152.927 1.00 25.91 59 SER L O 1
ATOM 2239 N N . SER B 2 60 ? -9.724 -25.890 -154.901 1.00 28.20 60 SER L N 1
ATOM 2240 C CA . SER B 2 60 ? -8.667 -25.230 -155.652 1.00 28.55 60 SER L CA 1
ATOM 2241 C C . SER B 2 60 ? -8.622 -23.731 -155.360 1.00 29.65 60 SER L C 1
ATOM 2242 O O . SER B 2 60 ? -7.732 -23.033 -155.849 1.00 30.79 60 SER L O 1
ATOM 2245 N N . ARG B 2 61 ? -9.563 -23.233 -154.557 1.00 24.95 61 ARG L N 1
ATOM 2246 C CA . ARG B 2 61 ? -9.502 -21.834 -154.147 1.00 29.19 61 ARG L CA 1
ATOM 2247 C C . ARG B 2 61 ? -8.294 -21.568 -153.240 1.00 24.75 61 ARG L C 1
ATOM 2248 O O . ARG B 2 61 ? -7.867 -20.420 -153.095 1.00 28.29 61 ARG L O 1
ATOM 2256 N N . PHE B 2 62 ? -7.740 -22.626 -152.645 1.00 21.94 62 PHE L N 1
ATOM 2257 C CA . PHE B 2 62 ? -6.500 -22.512 -151.875 1.00 24.01 62 PHE L CA 1
ATOM 2258 C C . PHE B 2 62 ? -5.293 -22.728 -152.778 1.00 25.79 62 PHE L C 1
ATOM 2259 O O . PHE B 2 62 ? -5.203 -23.737 -153.474 1.00 29.20 62 PHE L O 1
ATOM 2267 N N A THR B 2 63 ? -4.367 -21.778 -152.775 0.50 23.34 63 THR L N 1
ATOM 2268 N N B THR B 2 63 ? -4.359 -21.781 -152.742 0.50 23.15 63 THR L N 1
ATOM 2269 C CA A THR B 2 63 ? -3.162 -21.922 -153.578 0.50 26.38 63 THR L CA 1
ATOM 2270 C CA B THR B 2 63 ? -3.172 -21.826 -153.588 0.50 27.27 63 THR L CA 1
ATOM 2271 C C A THR B 2 63 ? -1.929 -21.554 -152.772 0.50 27.10 63 THR L C 1
ATOM 2272 C C B THR B 2 63 ? -1.922 -21.537 -152.762 0.50 27.10 63 THR L C 1
ATOM 2273 O O A THR B 2 63 ? -1.911 -20.555 -152.053 0.50 27.25 63 THR L O 1
ATOM 2274 O O B THR B 2 63 ? -1.883 -20.561 -152.014 0.50 27.15 63 THR L O 1
ATOM 2281 N N . GLY B 2 64 ? -0.902 -22.383 -152.890 1.00 22.20 64 GLY L N 1
ATOM 2282 C CA . GLY B 2 64 ? 0.335 -22.154 -152.180 1.00 22.42 64 GLY L CA 1
ATOM 2283 C C . GLY B 2 64 ? 1.428 -21.778 -153.151 1.00 25.19 64 GLY L C 1
ATOM 2284 O O . GLY B 2 64 ? 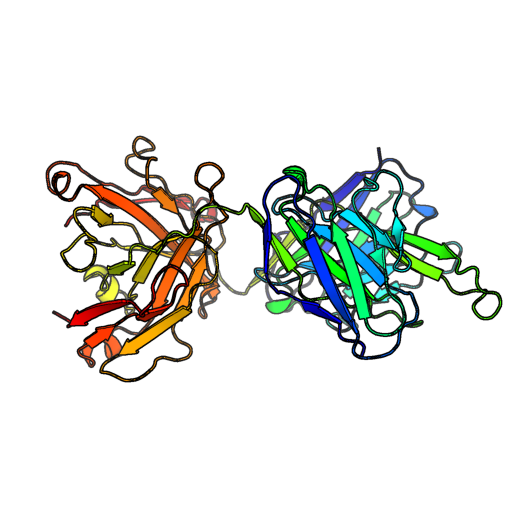1.493 -22.309 -154.265 1.00 28.63 64 GLY L O 1
ATOM 2285 N N . SER B 2 65 ? 2.293 -20.861 -152.733 1.00 22.81 65 SER L N 1
ATOM 2286 C CA . SER B 2 65 ? 3.405 -20.427 -153.558 1.00 24.42 65 SER L CA 1
ATOM 2287 C C . SER B 2 65 ? 4.661 -20.156 -152.745 1.00 25.53 65 SER L C 1
ATOM 2288 O O . SER B 2 65 ? 4.612 -20.051 -151.517 1.00 23.93 65 SER L O 1
ATOM 2291 N N . GLY B 2 66 ? 5.785 -20.041 -153.446 1.00 30.52 66 GLY L N 1
ATOM 2292 C CA . GLY B 2 66 ? 7.037 -19.660 -152.828 1.00 29.00 66 GLY L CA 1
ATOM 2293 C C . GLY B 2 66 ? 8.088 -20.751 -152.792 1.00 29.73 66 GLY L C 1
ATOM 2294 O O . GLY B 2 66 ? 7.793 -21.941 -152.939 1.00 33.55 66 GLY L O 1
ATOM 2295 N N . SER B 2 67 ? 9.331 -20.331 -152.580 1.00 30.32 67 SER L N 1
ATOM 2296 C CA . SER B 2 67 ? 10.453 -21.239 -152.453 1.00 32.54 67 SER L CA 1
ATOM 2297 C C . SER B 2 67 ? 11.605 -20.491 -151.796 1.00 40.60 67 SER L C 1
ATOM 2298 O O . SER B 2 67 ? 11.842 -19.317 -152.083 1.00 45.31 67 SER L O 1
ATOM 2301 N N . GLY B 2 68 ? 12.322 -21.173 -150.914 1.00 28.35 68 GLY L N 1
ATOM 2302 C CA . GLY B 2 68 ? 13.434 -20.556 -150.229 1.00 25.39 68 GLY L CA 1
ATOM 2303 C C . GLY B 2 68 ? 13.049 -20.114 -148.834 1.00 28.92 68 GLY L C 1
ATOM 2304 O O . GLY B 2 68 ? 12.953 -20.928 -147.916 1.00 28.33 68 GLY L O 1
ATOM 2305 N N . THR B 2 69 ? 12.810 -18.817 -148.677 1.00 25.96 69 THR L N 1
ATOM 2306 C CA . THR B 2 69 ? 12.501 -18.265 -147.363 1.00 28.35 69 THR L CA 1
ATOM 2307 C C . THR B 2 69 ? 11.134 -17.597 -147.268 1.00 28.28 69 THR L C 1
ATOM 2308 O O . THR B 2 69 ? 10.692 -17.269 -146.178 1.00 33.17 69 THR L O 1
ATOM 2312 N N . GLN B 2 70 ? 10.466 -17.385 -148.395 1.00 26.59 70 GLN L N 1
ATOM 2313 C CA . GLN B 2 70 ? 9.183 -16.694 -148.370 1.00 25.90 70 GLN L CA 1
ATOM 2314 C C . GLN B 2 70 ? 8.091 -17.501 -149.058 1.00 25.70 70 GLN L C 1
ATOM 2315 O O . GLN B 2 70 ? 8.226 -17.866 -150.230 1.00 29.46 70 GLN L O 1
ATOM 2321 N N . PHE B 2 71 ? 7.015 -17.759 -148.323 1.00 21.70 71 PHE L N 1
ATOM 2322 C CA . PHE B 2 71 ? 5.913 -18.602 -148.782 1.00 18.95 71 PHE L CA 1
ATOM 2323 C C . PHE B 2 71 ? 4.571 -17.897 -148.609 1.00 24.39 71 PHE L C 1
ATOM 2324 O O . PHE B 2 71 ? 4.373 -17.123 -147.666 1.00 23.82 71 PHE L O 1
ATOM 2332 N N . THR B 2 72 ? 3.644 -18.149 -149.524 1.00 23.14 72 THR L N 1
ATOM 2333 C CA . THR B 2 72 ? 2.332 -17.527 -149.409 1.00 25.39 72 THR L CA 1
ATOM 2334 C C . THR B 2 72 ? 1.213 -18.543 -149.556 1.00 25.82 72 THR L C 1
ATOM 2335 O O . THR B 2 72 ? 1.286 -19.447 -150.390 1.00 25.74 72 THR L O 1
ATOM 2339 N N . LEU B 2 73 ? 0.186 -18.384 -148.729 1.00 21.04 73 LEU L N 1
ATOM 2340 C CA . LEU B 2 73 ? -1.072 -19.093 -148.899 1.00 18.53 73 LEU L CA 1
ATOM 2341 C C . LEU B 2 73 ? -2.073 -18.043 -149.363 1.00 20.63 73 LEU L C 1
ATOM 2342 O O . LEU B 2 73 ? -2.278 -17.030 -148.687 1.00 23.29 73 LEU L O 1
ATOM 2347 N N . THR B 2 74 ? -2.677 -18.265 -150.528 1.00 22.47 74 THR L N 1
ATOM 2348 C CA . THR B 2 74 ? -3.721 -17.379 -151.010 1.00 22.60 74 THR L CA 1
ATOM 2349 C C . THR B 2 74 ? -5.066 -18.096 -150.932 1.00 22.52 74 THR L C 1
ATOM 2350 O O . THR B 2 74 ? -5.191 -19.251 -151.337 1.00 25.69 74 THR L O 1
ATOM 2354 N N . ILE B 2 75 ? -6.062 -17.419 -150.371 1.00 23.91 75 ILE L N 1
ATOM 2355 C CA . ILE B 2 75 ? -7.418 -17.952 -150.352 1.00 21.61 75 ILE L CA 1
ATOM 2356 C C . ILE B 2 75 ? -8.256 -17.100 -151.298 1.00 27.34 75 ILE L C 1
ATOM 2357 O O . ILE B 2 75 ? -8.583 -15.961 -150.990 1.00 24.63 75 ILE L O 1
ATOM 2362 N N . ASN B 2 76 ? -8.564 -17.640 -152.470 1.00 29.10 76 ASN L N 1
ATOM 2363 C CA . ASN B 2 76 ? -9.388 -16.920 -153.428 1.00 31.83 76 ASN L CA 1
ATOM 2364 C C . ASN B 2 76 ? -10.859 -17.132 -153.132 1.00 28.24 76 ASN L C 1
ATOM 2365 O O . ASN B 2 76 ? -11.226 -18.161 -152.553 1.00 28.18 76 ASN L O 1
ATOM 2370 N N . SER B 2 77 ? -11.687 -16.164 -153.529 1.00 27.59 77 SER L N 1
ATOM 2371 C CA . SER B 2 77 ? -13.138 -16.300 -153.494 1.00 26.70 77 SER L CA 1
ATOM 2372 C C . SER B 2 77 ? -13.571 -16.847 -152.146 1.00 26.84 77 SER L C 1
ATOM 2373 O O . SER B 2 77 ? -14.275 -17.854 -152.075 1.00 26.13 77 SER L O 1
ATOM 2376 N N . LEU B 2 78 ? -13.118 -16.194 -151.082 1.00 24.21 78 LEU L N 1
ATOM 2377 C CA . LEU B 2 78 ? -13.295 -16.712 -149.730 1.00 26.97 78 LEU L CA 1
ATOM 2378 C C . LEU B 2 78 ? -14.745 -17.086 -149.411 1.00 26.71 78 LEU L C 1
ATOM 2379 O O . LEU B 2 78 ? -15.671 -16.334 -149.707 1.00 28.40 78 LEU L O 1
ATOM 2384 N N . GLN B 2 79 ? -14.926 -18.260 -148.809 1.00 25.36 79 GLN L N 1
ATOM 2385 C CA . GLN B 2 79 ? -16.251 -18.748 -148.434 1.00 24.64 79 GLN L CA 1
ATOM 2386 C C . GLN B 2 79 ? -16.383 -18.773 -146.906 1.00 25.65 79 GLN L C 1
ATOM 2387 O O . GLN B 2 79 ? -15.377 -18.776 -146.208 1.00 27.00 79 GLN L O 1
ATOM 2393 N N . PRO B 2 80 ? -17.625 -18.781 -146.385 1.00 33.80 80 PRO L N 1
ATOM 2394 C CA . PRO B 2 80 ? -17.828 -18.737 -144.928 1.00 33.53 80 PRO L CA 1
ATOM 2395 C C . PRO B 2 80 ? -17.124 -19.855 -144.157 1.00 32.97 80 PRO L C 1
ATOM 2396 O O . PRO B 2 80 ? -16.710 -19.645 -143.015 1.00 34.78 80 PRO L O 1
ATOM 2400 N N . GLU B 2 81 ? -16.965 -21.020 -144.775 1.00 30.32 81 GLU L N 1
ATOM 2401 C CA . GLU B 2 81 ? -16.262 -22.112 -144.112 1.00 34.87 81 GLU L CA 1
ATOM 2402 C C . GLU B 2 81 ? -14.760 -21.841 -143.970 1.00 29.00 81 GLU L C 1
ATOM 2403 O O . GLU B 2 81 ? -14.045 -22.636 -143.367 1.00 31.46 81 GLU L O 1
ATOM 2409 N N . ASP B 2 82 ? -14.274 -20.723 -144.509 1.00 25.96 82 ASP L N 1
ATOM 2410 C CA . ASP B 2 82 ? -12.841 -20.443 -144.474 1.00 20.73 82 ASP L CA 1
ATOM 2411 C C . ASP B 2 82 ? -12.410 -19.591 -143.275 1.00 22.56 82 ASP L C 1
ATOM 2412 O O . ASP B 2 82 ? -11.216 -19.359 -143.077 1.00 22.32 82 ASP L O 1
ATOM 2417 N N . PHE B 2 83 ? -13.366 -19.103 -142.490 1.00 21.69 83 PHE L N 1
ATOM 2418 C CA . PHE B 2 83 ? -13.022 -18.368 -141.273 1.00 21.49 83 PHE L CA 1
ATOM 2419 C C . PHE B 2 83 ? -12.433 -19.351 -140.257 1.00 23.24 83 PHE L C 1
ATOM 2420 O O . PHE B 2 83 ? -13.116 -20.265 -139.789 1.00 26.40 83 PHE L O 1
ATOM 2428 N N . ALA B 2 84 ? -11.161 -19.143 -139.933 1.00 21.14 84 ALA L N 1
ATOM 2429 C CA . ALA B 2 84 ? -10.327 -20.157 -139.289 1.00 19.00 84 ALA L CA 1
ATOM 2430 C C . ALA B 2 84 ? -8.943 -19.596 -139.023 1.00 18.37 84 ALA L C 1
ATOM 2431 O O . ALA B 2 84 ? -8.621 -18.474 -139.421 1.00 20.38 84 ALA L O 1
ATOM 2433 N N . THR B 2 85 ? -8.116 -20.395 -138.357 1.00 19.97 85 THR L N 1
ATOM 2434 C CA . THR B 2 85 ? -6.714 -20.059 -138.162 1.00 17.71 85 THR L CA 1
ATOM 2435 C C . THR B 2 85 ? -5.868 -20.934 -139.072 1.00 18.68 85 THR L C 1
ATOM 2436 O O . THR B 2 85 ? -6.118 -22.130 -139.201 1.00 20.97 85 THR L O 1
ATOM 2440 N N . TYR B 2 86 ? -4.870 -20.333 -139.705 1.00 17.16 86 TYR L N 1
ATOM 2441 C CA . TYR B 2 86 ? -4.043 -21.029 -140.685 1.00 16.30 86 TYR L CA 1
ATOM 2442 C C . TYR B 2 86 ? -2.604 -21.097 -140.204 1.00 17.58 86 TYR L C 1
ATOM 2443 O O . TYR B 2 86 ? -2.075 -20.127 -139.670 1.00 20.33 86 TYR L O 1
ATOM 2452 N N . TYR B 2 87 ? -1.972 -22.246 -140.402 1.00 16.12 87 TYR L N 1
ATOM 2453 C CA . TYR B 2 87 ? -0.600 -22.467 -139.937 1.00 16.92 87 TYR L CA 1
ATOM 2454 C C . TYR B 2 87 ? 0.261 -22.976 -141.065 1.00 16.91 87 TYR L C 1
ATOM 2455 O O . TYR B 2 87 ? -0.141 -23.879 -141.790 1.00 18.47 87 TYR L O 1
ATOM 2464 N N . CYS B 2 88 ? 1.460 -22.414 -141.194 1.00 17.09 88 CYS L N 1
ATOM 2465 C CA . CYS B 2 88 ? 2.490 -23.029 -142.021 1.00 17.81 88 CYS L CA 1
ATOM 2466 C C . CYS B 2 88 ? 3.352 -23.955 -141.172 1.00 16.83 88 CYS L C 1
ATOM 2467 O O . CYS B 2 88 ? 3.396 -23.849 -139.933 1.00 19.40 88 CYS L O 1
ATOM 2470 N N . GLN B 2 89 ? 4.023 -24.884 -141.833 1.00 16.47 89 GLN L N 1
ATOM 2471 C CA . GLN B 2 89 ? 4.914 -25.809 -141.136 1.00 17.47 89 GLN L CA 1
ATOM 2472 C C . GLN B 2 89 ? 6.067 -26.201 -142.053 1.00 18.60 89 GLN L C 1
ATOM 2473 O O . GLN B 2 89 ? 5.858 -26.482 -143.232 1.00 19.30 89 GLN L O 1
ATOM 2479 N N . GLU B 2 90 ? 7.282 -26.238 -141.518 1.00 17.29 90 GLU L N 1
ATOM 2480 C CA . GLU B 2 90 ? 8.427 -26.687 -142.315 1.00 19.16 90 GLU L CA 1
ATOM 2481 C C . GLU B 2 90 ? 8.667 -28.175 -142.132 1.00 19.42 90 GLU L C 1
ATOM 2482 O O . GLU B 2 90 ? 8.429 -28.718 -141.066 1.00 19.49 90 GLU L O 1
ATOM 2488 N N . ALA B 2 91 ? 9.117 -28.831 -143.190 1.00 17.88 91 ALA L N 1
ATOM 2489 C CA . ALA B 2 91 ? 9.452 -30.241 -143.137 1.00 19.03 91 ALA L CA 1
ATOM 2490 C C . ALA B 2 91 ? 10.789 -30.472 -143.831 1.00 19.27 91 ALA L C 1
ATOM 2491 O O . ALA B 2 91 ? 10.956 -31.417 -144.614 1.00 22.42 91 ALA L O 1
ATOM 2493 N N . TYR B 2 92 ? 11.752 -29.603 -143.526 1.00 20.19 92 TYR L N 1
ATOM 2494 C CA . TYR B 2 92 ? 13.035 -29.582 -144.229 1.00 21.11 92 TYR L CA 1
ATOM 2495 C C . TYR B 2 92 ? 14.115 -30.479 -143.636 1.00 26.87 92 TYR L C 1
ATOM 2496 O O . TYR B 2 92 ? 14.883 -31.098 -144.367 1.00 28.50 92 TYR L O 1
ATOM 2505 N N . ASN B 2 93 ? 14.186 -30.535 -142.311 1.00 24.10 93 ASN L N 1
ATOM 2506 C CA . ASN B 2 93 ? 15.288 -31.230 -141.643 1.00 30.70 93 ASN L CA 1
ATOM 2507 C C . ASN B 2 93 ? 15.224 -32.756 -141.748 1.00 31.06 93 ASN L C 1
ATOM 2508 O O . ASN B 2 93 ? 14.150 -33.344 -141.604 1.00 30.91 93 ASN L O 1
ATOM 2513 N N . THR B 2 94 ? 16.365 -33.395 -141.989 1.00 34.13 94 THR L N 1
ATOM 2514 C CA . THR B 2 94 ? 16.400 -34.855 -142.051 1.00 35.68 94 THR L CA 1
ATOM 2515 C C . THR B 2 94 ? 16.077 -35.434 -140.674 1.00 33.83 94 THR L C 1
ATOM 2516 O O . THR B 2 94 ? 15.269 -36.355 -140.554 1.00 34.67 94 THR L O 1
ATOM 2520 N N . ASN B 2 95 ? 16.712 -34.884 -139.643 1.00 30.94 95 ASN L N 1
ATOM 2521 C CA . ASN B 2 95 ? 16.290 -35.125 -138.266 1.00 33.34 95 ASN L CA 1
ATOM 2522 C C . ASN B 2 95 ? 15.214 -34.104 -137.956 1.00 27.72 95 ASN L C 1
ATOM 2523 O O . ASN B 2 95 ? 15.511 -32.928 -137.745 1.00 29.99 95 ASN L O 1
ATOM 2528 N N . PRO B 2 96 A 13.951 -34.549 -137.935 1.00 23.35 95 PRO L N 1
ATOM 2529 C CA . PRO B 2 96 A 12.815 -33.629 -138.022 1.00 22.76 95 PRO L CA 1
ATOM 2530 C C . PRO B 2 96 A 12.650 -32.680 -136.850 1.00 24.22 95 PRO L C 1
ATOM 2531 O O . PRO B 2 96 A 12.850 -33.046 -135.688 1.00 25.62 95 PRO L O 1
ATOM 2535 N N . THR B 2 97 B 12.270 -31.453 -137.192 1.00 23.10 95 THR L N 1
ATOM 2536 C CA . THR B 2 97 B 11.831 -30.465 -136.213 1.00 21.59 95 THR L CA 1
ATOM 2537 C C . THR B 2 97 B 10.360 -30.127 -136.426 1.00 21.00 95 THR L C 1
ATOM 2538 O O . THR B 2 97 B 9.636 -29.861 -135.466 1.00 21.77 95 THR L O 1
ATOM 2542 N N . LEU B 2 98 ? 9.929 -30.118 -137.688 1.00 18.72 96 LEU L N 1
ATOM 2543 C CA . LEU B 2 98 ? 8.525 -29.913 -138.035 1.00 16.44 96 LEU L CA 1
ATOM 2544 C C . LEU B 2 98 ? 7.898 -28.701 -137.340 1.00 15.81 96 LEU L C 1
ATOM 2545 O O . LEU B 2 98 ? 6.767 -28.755 -136.832 1.00 20.91 96 LEU L O 1
ATOM 2550 N N . SER B 2 99 ? 8.648 -27.604 -137.347 1.00 16.61 97 SER L N 1
ATOM 2551 C CA . SER B 2 99 ? 8.253 -26.352 -136.722 1.00 18.41 97 SER L CA 1
ATOM 2552 C C . SER B 2 99 ? 7.060 -25.718 -137.416 1.00 16.11 97 SER L C 1
ATOM 2553 O O . SER B 2 99 ? 6.990 -25.674 -138.648 1.00 18.37 97 SER L O 1
ATOM 2556 N N . PHE B 2 100 ? 6.131 -25.204 -136.623 1.00 18.07 98 PHE L N 1
ATOM 2557 C CA . PHE B 2 100 ? 4.968 -24.504 -137.146 1.00 16.37 98 PHE L CA 1
ATOM 2558 C C . PHE B 2 100 ? 5.171 -22.997 -137.014 1.00 16.87 98 PHE L C 1
ATOM 2559 O O . PHE B 2 100 ? 5.832 -22.529 -136.078 1.00 19.13 98 PHE L O 1
ATOM 2567 N N . GLY B 2 101 ? 4.551 -22.235 -137.916 1.00 17.06 99 GLY L N 1
ATOM 2568 C CA . GLY B 2 101 ? 4.368 -20.807 -137.710 1.00 19.93 99 GLY L CA 1
ATOM 2569 C C . GLY B 2 101 ? 3.397 -20.579 -136.563 1.00 20.12 99 GLY L C 1
ATOM 2570 O O . GLY B 2 101 ? 2.774 -21.525 -136.063 1.00 20.00 99 GLY L O 1
ATOM 2571 N N . GLN B 2 102 ? 3.254 -19.328 -136.144 1.00 19.43 100 GLN L N 1
ATOM 2572 C CA . GLN B 2 102 ? 2.467 -19.023 -134.957 1.00 19.18 100 GLN L CA 1
ATOM 2573 C C . GLN B 2 102 ? 0.967 -18.969 -135.230 1.00 19.14 100 GLN L C 1
ATOM 2574 O O . GLN B 2 102 ? 0.165 -18.876 -134.298 1.00 24.58 100 GLN L O 1
ATOM 2580 N N . GLY B 2 103 ? 0.591 -19.018 -136.504 1.00 20.74 101 GLY L N 1
ATOM 2581 C CA . GLY B 2 103 ? -0.812 -18.975 -136.878 1.00 20.96 101 GLY L CA 1
ATOM 2582 C C . GLY B 2 103 ? -1.298 -17.598 -137.294 1.00 21.57 101 GLY L C 1
ATOM 2583 O O . GLY B 2 103 ? -0.836 -16.576 -136.774 1.00 24.97 101 GLY L O 1
ATOM 2584 N N . THR B 2 104 ? -2.218 -17.583 -138.253 1.00 19.62 102 THR L N 1
ATOM 2585 C CA . THR B 2 104 ? -2.869 -16.353 -138.698 1.00 19.80 102 THR L CA 1
ATOM 2586 C C . THR B 2 104 ? -4.381 -16.544 -138.633 1.00 18.58 102 THR L C 1
ATOM 2587 O O . THR B 2 104 ? -4.912 -17.467 -139.244 1.00 19.66 102 THR L O 1
ATOM 2591 N N . ARG B 2 105 ? -5.067 -15.691 -137.875 1.00 19.61 103 ARG L N 1
ATOM 2592 C CA . ARG B 2 105 ? -6.532 -15.736 -137.809 1.00 21.23 103 ARG L CA 1
ATOM 2593 C C . ARG B 2 105 ? -7.176 -15.008 -138.983 1.00 19.67 103 ARG L C 1
ATOM 2594 O O . ARG B 2 105 ? -6.778 -13.900 -139.318 1.00 22.47 103 ARG L O 1
ATOM 2602 N N . VAL B 2 106 ? -8.150 -15.653 -139.616 1.00 17.78 104 VAL L N 1
ATOM 2603 C CA . VAL B 2 106 ? -8.971 -15.001 -140.633 1.00 19.73 104 VAL L CA 1
ATOM 2604 C C . VAL B 2 106 ? -10.397 -14.931 -140.087 1.00 21.09 104 VAL L C 1
ATOM 2605 O O . VAL B 2 106 ? -11.035 -15.963 -139.886 1.00 20.56 104 VAL L O 1
ATOM 2609 N N . ASP B 2 107 ? -10.902 -13.721 -139.850 1.00 19.30 105 ASP L N 1
ATOM 2610 C CA . ASP B 2 107 ? -12.268 -13.579 -139.341 1.00 19.35 105 ASP L CA 1
ATOM 2611 C C . ASP B 2 107 ? -13.180 -12.848 -140.305 1.00 20.83 105 ASP L C 1
ATOM 2612 O O . ASP B 2 107 ? -12.750 -12.440 -141.390 1.00 21.62 105 ASP L O 1
ATOM 2617 N N . LYS B 2 108 ? -14.437 -12.708 -139.910 1.00 21.33 106 LYS L N 1
ATOM 2618 C CA . LYS B 2 108 ? -15.447 -12.113 -140.766 1.00 21.83 106 LYS L CA 1
ATOM 2619 C C . LYS B 2 108 ? -15.470 -10.600 -140.636 1.00 22.39 106 LYS L C 1
ATOM 2620 O O . LYS B 2 108 ? -15.649 -10.056 -139.547 1.00 20.08 106 LYS L O 1
ATOM 2626 N N . LYS B 2 109 ? -15.308 -9.919 -141.761 1.00 22.39 107 LYS L N 1
ATOM 2627 C CA . LYS B 2 109 ? -15.318 -8.462 -141.773 1.00 21.72 107 LYS L CA 1
ATOM 2628 C C . LYS B 2 109 ? -16.715 -7.899 -141.495 1.00 23.04 107 LYS L C 1
ATOM 2629 O O . LYS B 2 109 ? -17.731 -8.447 -141.939 1.00 24.79 107 LYS L O 1
ATOM 2635 N N . ARG B 2 110 ? -16.753 -6.831 -140.710 1.00 21.67 108 ARG L N 1
ATOM 2636 C CA . ARG B 2 110 ? -17.967 -6.045 -140.529 1.00 17.78 108 ARG L CA 1
ATOM 2637 C C . ARG B 2 110 ? -17.547 -4.595 -140.395 1.00 19.71 108 ARG L C 1
ATOM 2638 O O . ARG B 2 110 ? -16.358 -4.298 -140.380 1.00 22.70 108 ARG L O 1
ATOM 2646 N N . THR B 2 111 ? -18.521 -3.697 -140.324 1.00 21.50 109 THR L N 1
ATOM 2647 C CA . THR B 2 111 ? -18.226 -2.290 -140.109 1.00 21.02 109 THR L CA 1
ATOM 2648 C C . THR B 2 111 ? -17.499 -2.111 -138.775 1.00 19.54 109 THR L C 1
ATOM 2649 O O . THR B 2 111 ? -17.804 -2.783 -137.791 1.00 21.27 109 THR L O 1
ATOM 2653 N N . VAL B 2 112 ? -16.500 -1.238 -138.751 1.00 19.10 110 VAL L N 1
ATOM 2654 C CA . VAL B 2 112 ? -15.766 -0.953 -137.529 1.00 18.78 110 VAL L CA 1
ATOM 2655 C C . VAL B 2 112 ? -16.730 -0.520 -136.415 1.00 19.52 110 VAL L C 1
ATOM 2656 O O . VAL B 2 112 ? -17.650 0.265 -136.655 1.00 21.40 110 VAL L O 1
ATOM 2660 N N . ALA B 2 113 ? -16.558 -1.092 -135.223 1.00 20.08 111 ALA L N 1
ATOM 2661 C CA . ALA B 2 113 ? -17.378 -0.782 -134.064 1.00 18.06 111 ALA L CA 1
ATOM 2662 C C . ALA B 2 113 ? -16.479 -0.546 -132.863 1.00 19.86 111 ALA L C 1
ATOM 2663 O O . ALA B 2 113 ? -15.731 -1.432 -132.442 1.00 17.59 111 ALA L O 1
ATOM 2665 N N . ALA B 2 114 ? -16.536 0.659 -132.320 1.00 20.42 112 ALA L N 1
ATOM 2666 C CA . ALA B 2 114 ? -15.796 0.993 -131.111 1.00 19.49 112 ALA L CA 1
ATOM 2667 C C . ALA B 2 114 ? -16.387 0.257 -129.919 1.00 22.37 112 ALA L C 1
ATOM 2668 O O . ALA B 2 114 ? -17.603 0.038 -129.851 1.00 21.93 112 ALA L O 1
ATOM 2670 N N . PRO B 2 115 ? -15.532 -0.117 -128.960 1.00 19.83 113 PRO L N 1
ATOM 2671 C CA . PRO B 2 115 ? -16.062 -0.782 -127.770 1.00 16.49 113 PRO L CA 1
ATOM 2672 C C . PRO B 2 115 ? -16.753 0.199 -126.835 1.00 20.10 113 PRO L C 1
ATOM 2673 O O . PRO B 2 115 ? -16.353 1.364 -126.746 1.00 21.65 113 PRO L O 1
ATOM 2677 N N A SER B 2 116 ? -17.789 -0.282 -126.155 0.50 20.39 114 SER L N 1
ATOM 2678 N N B SER B 2 116 ? -17.810 -0.264 -126.177 0.50 20.42 114 SER L N 1
ATOM 2679 C CA A SER B 2 116 ? -18.317 0.387 -124.976 0.50 19.47 114 SER L CA 1
ATOM 2680 C CA B SER B 2 116 ? -18.300 0.412 -124.988 0.50 19.01 114 SER L CA 1
ATOM 2681 C C A SER B 2 116 ? -17.474 -0.109 -123.804 0.50 18.53 114 SER L C 1
ATOM 2682 C C B SER B 2 116 ? -17.412 -0.092 -123.853 0.50 19.30 114 SER L C 1
ATOM 2683 O O A SER B 2 116 ? -17.241 -1.312 -123.663 0.50 22.09 114 SER L O 1
ATOM 2684 O O B SER B 2 116 ? -17.066 -1.276 -123.799 0.50 19.17 114 SER L O 1
ATOM 2689 N N . VAL B 2 117 ? -16.991 0.814 -122.983 1.00 20.04 115 VAL L N 1
ATOM 2690 C CA . VAL B 2 117 ? -16.050 0.458 -121.928 1.00 18.61 115 VAL L CA 1
ATOM 2691 C C . VAL B 2 117 ? -16.647 0.695 -120.551 1.00 20.14 115 VAL L C 1
ATOM 2692 O O . VAL B 2 117 ? -17.243 1.743 -120.289 1.00 20.87 115 VAL L O 1
ATOM 2696 N N . PHE B 2 118 ? -16.466 -0.285 -119.668 1.00 19.59 116 PHE L N 1
ATOM 2697 C CA . PHE B 2 118 ? -17.037 -0.256 -118.325 1.00 19.02 116 PHE L CA 1
ATOM 2698 C C . PHE B 2 118 ? -15.976 -0.689 -117.327 1.00 21.63 116 PHE L C 1
ATOM 2699 O O . PHE B 2 118 ? -15.185 -1.581 -117.626 1.00 21.21 116 PHE L O 1
ATOM 2707 N N . ILE B 2 119 ? -15.954 -0.072 -116.146 1.00 18.69 117 ILE L N 1
ATOM 2708 C CA . ILE B 2 119 ? -15.021 -0.502 -115.103 1.00 19.83 117 ILE L CA 1
ATOM 2709 C C . ILE B 2 119 ? -15.773 -0.858 -113.825 1.00 20.43 117 ILE L C 1
ATOM 2710 O O . ILE B 2 119 ? -16.776 -0.222 -113.473 1.00 22.29 117 ILE L O 1
ATOM 2715 N N . PHE B 2 120 ? -15.295 -1.907 -113.160 1.00 20.15 118 PHE L N 1
ATOM 2716 C CA . PHE B 2 120 ? -15.877 -2.388 -111.913 1.00 20.40 118 PHE L CA 1
ATOM 2717 C C . PHE B 2 120 ? -14.822 -2.420 -110.814 1.00 25.09 118 PHE L C 1
ATOM 2718 O O . PHE B 2 120 ? -13.820 -3.133 -110.936 1.00 24.08 118 PHE L O 1
ATOM 2726 N N . PRO B 2 121 ? -15.053 -1.688 -109.718 1.00 23.12 119 PRO L N 1
ATOM 2727 C CA . PRO B 2 121 ? -14.186 -1.832 -108.546 1.00 25.11 119 PRO L CA 1
ATOM 2728 C C . PRO B 2 121 ? -14.414 -3.196 -107.896 1.00 24.54 119 PRO L C 1
ATOM 2729 O O . PRO B 2 121 ? -15.373 -3.889 -108.247 1.00 28.22 119 PRO L O 1
ATOM 2733 N N . PRO B 2 122 ? -13.532 -3.597 -106.975 1.00 28.73 120 PRO L N 1
ATOM 2734 C CA . PRO B 2 122 ? -13.795 -4.861 -106.284 1.00 25.76 120 PRO L CA 1
ATOM 2735 C C . PRO B 2 122 ? -14.972 -4.740 -105.335 1.00 29.24 120 PRO L C 1
ATOM 2736 O O . PRO B 2 122 ? -15.220 -3.661 -104.802 1.00 32.73 120 PRO L O 1
ATOM 2740 N N . SER B 2 123 ? -15.692 -5.839 -105.147 1.00 30.22 121 SER L N 1
ATOM 2741 C CA . SER B 2 123 ? -16.771 -5.893 -104.163 1.00 31.58 121 SER L CA 1
ATOM 2742 C C . SER B 2 123 ? -16.195 -5.864 -102.750 1.00 34.62 121 SER L C 1
ATOM 2743 O O . SER B 2 123 ? -15.053 -6.276 -102.534 1.00 32.37 121 SER L O 1
ATOM 2746 N N . ASP B 2 124 ? -16.980 -5.389 -101.785 1.00 35.75 122 ASP L N 1
ATOM 2747 C CA . ASP B 2 124 ? -16.552 -5.393 -100.386 1.00 37.86 122 ASP L CA 1
ATOM 2748 C C . ASP B 2 124 ? -16.318 -6.816 -99.898 1.00 26.62 122 ASP L C 1
ATOM 2749 O O . ASP B 2 124 ? -15.419 -7.074 -99.086 1.00 32.80 122 ASP L O 1
ATOM 2754 N N . GLU B 2 125 ? -17.136 -7.737 -100.397 1.00 33.08 123 GLU L N 1
ATOM 2755 C CA . GLU B 2 125 ? -17.064 -9.134 -99.987 1.00 40.46 123 GLU L CA 1
ATOM 2756 C C . GLU B 2 125 ? -15.744 -9.759 -100.427 1.00 32.32 123 GLU L C 1
ATOM 2757 O O . GLU B 2 125 ? -15.191 -10.617 -99.737 1.00 34.29 123 GLU L O 1
ATOM 2763 N N . GLN B 2 126 ? -15.237 -9.334 -101.578 1.00 29.75 124 GLN L N 1
ATOM 2764 C CA . GLN B 2 126 ? -13.985 -9.900 -102.052 1.00 26.53 124 GLN L CA 1
ATOM 2765 C C . GLN B 2 126 ? -12.788 -9.452 -101.233 1.00 24.74 124 GLN L C 1
ATOM 2766 O O . GLN B 2 126 ? -11.884 -10.240 -100.966 1.00 28.06 124 GLN L O 1
ATOM 2772 N N . LEU B 2 127 ? -12.770 -8.183 -100.838 1.00 31.58 125 LEU L N 1
ATOM 2773 C CA . LEU B 2 127 ? -11.668 -7.678 -100.020 1.00 30.77 125 LEU L CA 1
ATOM 2774 C C . LEU B 2 127 ? -11.436 -8.530 -98.777 1.00 33.29 125 LEU L C 1
ATOM 2775 O O . LEU B 2 127 ? -10.295 -8.769 -98.381 1.00 35.50 125 LEU L O 1
ATOM 2780 N N . LYS B 2 128 ? -12.526 -9.012 -98.188 1.00 39.81 126 LYS L N 1
ATOM 2781 C CA . LYS B 2 128 ? -12.453 -9.883 -97.025 1.00 43.44 126 LYS L CA 1
ATOM 2782 C C . LYS B 2 128 ? -11.729 -11.198 -97.326 1.00 42.13 126 LYS L C 1
ATOM 2783 O O . LYS B 2 128 ? -11.156 -11.816 -96.430 1.00 46.02 126 LYS L O 1
ATOM 2789 N N . SER B 2 129 ? -11.758 -11.617 -98.587 1.00 39.03 127 SER L N 1
ATOM 2790 C CA . SER B 2 129 ? -11.074 -12.836 -99.021 1.00 33.90 127 SER L CA 1
ATOM 2791 C C . SER B 2 129 ? -9.572 -12.626 -99.182 1.00 34.10 127 SER L C 1
ATOM 2792 O O . SER B 2 129 ? -8.819 -13.590 -99.331 1.00 40.62 127 SER L O 1
ATOM 2795 N N . GLY B 2 130 ? -9.137 -11.370 -99.170 1.00 32.51 128 GLY L N 1
ATOM 2796 C CA . GLY B 2 130 ? -7.723 -11.054 -99.257 1.00 28.82 128 GLY L CA 1
ATOM 2797 C C . GLY B 2 130 ? -7.267 -10.560 -100.619 1.00 28.74 128 GLY L C 1
ATOM 2798 O O . GLY B 2 130 ? -6.107 -10.160 -100.768 1.00 32.27 128 GLY L O 1
ATOM 2799 N N . THR B 2 131 ? -8.169 -10.570 -101.602 1.00 27.99 129 THR L N 1
ATOM 2800 C CA . THR B 2 131 ? -7.833 -10.159 -102.959 1.00 29.27 129 THR L CA 1
ATOM 2801 C C . THR B 2 131 ? -8.764 -9.049 -103.448 1.00 23.37 129 THR L C 1
ATOM 2802 O O . THR B 2 131 ? -9.889 -8.920 -102.985 1.00 29.72 129 THR L O 1
ATOM 2806 N N . ALA B 2 132 ? -8.271 -8.224 -104.363 1.00 23.40 130 ALA L N 1
ATOM 2807 C CA . ALA B 2 132 ? -9.115 -7.239 -105.025 1.00 24.40 130 ALA L CA 1
ATOM 2808 C C . ALA B 2 132 ? -8.963 -7.408 -106.524 1.00 23.66 130 ALA L C 1
ATOM 2809 O O . ALA B 2 132 ? -7.855 -7.316 -107.065 1.00 26.98 130 ALA L O 1
ATOM 2811 N N . SER B 2 133 ? -10.071 -7.673 -107.206 1.00 22.22 131 SER L N 1
ATOM 2812 C CA . SER B 2 133 ? -10.043 -7.761 -108.654 1.00 21.77 131 SER L CA 1
ATOM 2813 C C . SER B 2 133 ? -10.746 -6.548 -109.199 1.00 21.47 131 SER L C 1
ATOM 2814 O O . SER B 2 133 ? -11.882 -6.249 -108.821 1.00 25.86 131 SER L O 1
ATOM 2817 N N A VAL B 2 134 ? -10.065 -5.819 -110.072 0.53 22.35 132 VAL L N 1
ATOM 2818 N N B VAL B 2 134 ? -10.087 -5.830 -110.095 0.47 22.17 132 VAL L N 1
ATOM 2819 C CA A VAL B 2 134 ? -10.733 -4.741 -110.766 0.53 22.16 132 VAL L CA 1
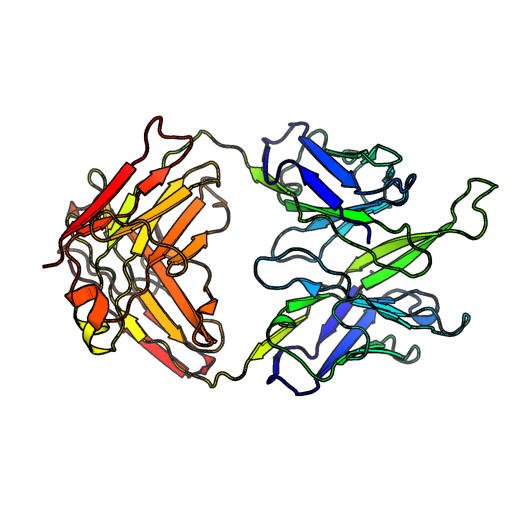ATOM 2820 C CA B VAL B 2 134 ? -10.754 -4.723 -110.749 0.47 23.07 132 VAL L CA 1
ATOM 2821 C C A VAL B 2 134 ? -10.905 -5.165 -112.223 0.53 20.29 132 VAL L C 1
ATOM 2822 C C B VAL B 2 134 ? -10.886 -5.056 -112.233 0.47 20.65 132 VAL L C 1
ATOM 2823 O O A VAL B 2 134 ? -9.977 -5.679 -112.859 0.53 17.88 132 VAL L O 1
ATOM 2824 O O B VAL B 2 134 ? -9.904 -5.397 -112.896 0.47 23.22 132 VAL L O 1
ATOM 2831 N N . VAL B 2 135 ? -12.116 -5.000 -112.734 1.00 18.71 133 VAL L N 1
ATOM 2832 C CA . VAL B 2 135 ? -12.427 -5.492 -114.067 1.00 18.42 133 VAL L CA 1
ATOM 2833 C C . VAL B 2 135 ? -12.757 -4.368 -115.042 1.00 18.01 133 VAL L C 1
ATOM 2834 O O . VAL B 2 135 ? -13.557 -3.488 -114.740 1.00 20.95 133 VAL L O 1
ATOM 2838 N N . CYS B 2 136 ? -12.121 -4.405 -116.208 1.00 19.28 134 CYS L N 1
ATOM 2839 C CA . CYS B 2 136 ? -12.399 -3.464 -117.277 1.00 21.13 134 CYS L CA 1
ATOM 2840 C C . CYS B 2 136 ? -13.029 -4.285 -118.395 1.00 20.61 134 CYS L C 1
ATOM 2841 O O . CYS B 2 136 ? -12.437 -5.265 -118.860 1.00 20.80 134 CYS L O 1
ATOM 2844 N N . LEU B 2 137 ? -14.232 -3.894 -118.812 1.00 17.58 135 LEU L N 1
ATOM 2845 C CA . LEU B 2 137 ? -14.990 -4.610 -119.836 1.00 17.93 135 LEU L CA 1
ATOM 2846 C C . LEU B 2 137 ? -15.044 -3.781 -121.120 1.00 16.87 135 LEU L C 1
ATOM 2847 O O . LEU B 2 137 ? -15.405 -2.594 -121.093 1.00 17.79 135 LEU L O 1
ATOM 2852 N N . LEU B 2 138 ? -14.678 -4.410 -122.234 1.00 16.24 136 LEU L N 1
ATOM 2853 C CA . LEU B 2 138 ? -14.763 -3.807 -123.559 1.00 17.79 136 LEU L CA 1
ATOM 2854 C C . LEU B 2 138 ? -15.828 -4.592 -124.295 1.00 15.36 136 LEU L C 1
ATOM 2855 O O . LEU B 2 138 ? -15.634 -5.784 -124.567 1.00 18.10 136 LEU L O 1
ATOM 2860 N N . ASN B 2 139 ? -16.939 -3.941 -124.630 1.00 16.38 137 ASN L N 1
ATOM 2861 C CA . ASN B 2 139 ? -18.077 -4.680 -125.148 1.00 18.64 137 ASN L CA 1
ATOM 2862 C C . ASN B 2 139 ? -18.384 -4.406 -126.625 1.00 18.19 137 ASN L C 1
ATOM 2863 O O . ASN B 2 139 ? -18.384 -3.246 -127.076 1.00 18.16 137 ASN L O 1
ATOM 2868 N N . ASN B 2 140 ? -18.615 -5.493 -127.358 1.00 16.82 138 ASN L N 1
ATOM 2869 C CA . ASN B 2 140 ? -19.133 -5.460 -128.735 1.00 19.11 138 ASN L CA 1
ATOM 2870 C C . ASN B 2 140 ? -18.358 -4.591 -129.723 1.00 18.58 138 ASN L C 1
ATOM 2871 O O . ASN B 2 140 ? -18.912 -3.646 -130.313 1.00 20.46 138 ASN L O 1
ATOM 2876 N N . PHE B 2 141 ? -17.087 -4.934 -129.909 1.00 17.80 139 PHE L N 1
ATOM 2877 C CA . PHE B 2 141 ? -16.223 -4.169 -130.799 1.00 17.05 139 PHE L CA 1
ATOM 2878 C C . PHE B 2 141 ? -15.710 -4.987 -131.985 1.00 17.39 139 PHE L C 1
ATOM 2879 O O . PHE B 2 141 ? -15.754 -6.218 -131.988 1.00 17.48 139 PHE L O 1
ATOM 2887 N N . TYR B 2 142 ? -15.248 -4.278 -133.013 1.00 16.50 140 TYR L N 1
ATOM 2888 C CA . TYR B 2 142 ? -14.628 -4.894 -134.179 1.00 17.18 140 TYR L CA 1
ATOM 2889 C C . TYR B 2 142 ? -13.745 -3.840 -134.855 1.00 17.86 140 TYR L C 1
ATOM 2890 O O . TYR B 2 142 ? -14.176 -2.713 -135.029 1.00 18.03 140 TYR L O 1
ATOM 2899 N N . PRO B 2 143 ? -12.532 -4.205 -135.311 1.00 18.21 141 PRO L N 1
ATOM 2900 C CA . PRO B 2 143 ? -11.880 -5.527 -135.278 1.00 18.52 141 PRO L CA 1
ATOM 2901 C C . PRO B 2 143 ? -11.403 -5.972 -133.892 1.00 18.79 141 PRO L C 1
ATOM 2902 O O . PRO B 2 143 ? -11.571 -5.266 -132.893 1.00 18.09 141 PRO L O 1
ATOM 2906 N N . ARG B 2 144 ? -10.814 -7.166 -133.851 1.00 18.89 142 ARG L N 1
ATOM 2907 C CA . ARG B 2 144 ? -10.483 -7.853 -132.607 1.00 21.27 142 ARG L CA 1
ATOM 2908 C C . ARG B 2 144 ? -9.372 -7.169 -131.812 1.00 19.86 142 ARG L C 1
ATOM 2909 O O . ARG B 2 144 ? -9.322 -7.297 -130.586 1.00 21.73 142 ARG L O 1
ATOM 2917 N N . GLU B 2 145 ? -8.498 -6.437 -132.498 1.00 23.34 143 GLU L N 1
ATOM 2918 C CA . GLU B 2 145 ? -7.342 -5.831 -131.826 1.00 24.44 143 GLU L CA 1
ATOM 2919 C C . GLU B 2 145 ? -7.781 -4.742 -130.868 1.00 21.51 143 GLU L C 1
ATOM 2920 O O . GLU B 2 145 ? -8.550 -3.855 -131.233 1.00 23.56 143 GLU L O 1
ATOM 2926 N N . ALA B 2 146 ? -7.310 -4.826 -129.635 1.00 24.12 144 ALA L N 1
ATOM 2927 C CA . ALA B 2 146 ? -7.588 -3.813 -128.626 1.00 20.70 144 ALA L CA 1
ATOM 2928 C C . ALA B 2 146 ? -6.417 -3.786 -127.673 1.00 22.18 144 ALA L C 1
ATOM 2929 O O . ALA B 2 146 ? -5.883 -4.830 -127.291 1.00 27.46 144 ALA L O 1
ATOM 2931 N N . LYS B 2 147 ? -5.981 -2.590 -127.315 1.00 20.96 145 LYS L N 1
ATOM 2932 C CA . LYS B 2 147 ? -4.927 -2.460 -126.337 1.00 21.74 145 LYS L CA 1
ATOM 2933 C C . LYS B 2 147 ? -5.576 -1.946 -125.066 1.00 21.46 145 LYS L C 1
ATOM 2934 O O . LYS B 2 147 ? -6.331 -0.968 -125.093 1.00 22.87 145 LYS L O 1
ATOM 2940 N N . VAL B 2 148 ? -5.300 -2.623 -123.965 1.00 22.14 146 VAL L N 1
ATOM 2941 C CA . VAL B 2 148 ? -5.813 -2.233 -122.664 1.00 19.84 146 VAL L CA 1
ATOM 2942 C C . VAL B 2 148 ? -4.647 -2.106 -121.703 1.00 23.77 146 VAL L C 1
ATOM 2943 O O . VAL B 2 148 ? -3.917 -3.075 -121.463 1.00 30.12 146 VAL L O 1
ATOM 2947 N N . GLN B 2 149 ? -4.467 -0.918 -121.144 1.00 22.19 147 GLN L N 1
ATOM 2948 C CA . GLN B 2 149 ? -3.360 -0.656 -120.242 1.00 24.43 147 GLN L CA 1
ATOM 2949 C C . GLN B 2 149 ? -3.896 -0.132 -118.908 1.00 21.49 147 GLN L C 1
ATOM 2950 O O . GLN B 2 149 ? -4.786 0.724 -118.891 1.00 23.14 147 GLN L O 1
ATOM 2956 N N . TRP B 2 150 ? -3.362 -0.644 -117.807 1.00 22.48 148 TRP L N 1
ATOM 2957 C CA . TRP B 2 150 ? -3.771 -0.200 -116.472 1.00 22.30 148 TRP L CA 1
ATOM 2958 C C . TRP B 2 150 ? -2.797 0.795 -115.868 1.00 26.60 148 TRP L C 1
ATOM 2959 O O . TRP B 2 150 ? -1.582 0.688 -116.058 1.00 26.89 148 TRP L O 1
ATOM 2970 N N . LYS B 2 151 ? -3.342 1.728 -115.090 1.00 26.41 149 LYS L N 1
ATOM 2971 C CA . LYS B 2 151 ? -2.557 2.666 -114.301 1.00 27.38 149 LYS L CA 1
ATOM 2972 C C . LYS B 2 151 ? -3.158 2.730 -112.910 1.00 26.46 149 LYS L C 1
ATOM 2973 O O . LYS B 2 151 ? -4.380 2.814 -112.762 1.00 30.04 149 LYS L O 1
ATOM 2979 N N . VAL B 2 152 ? -2.305 2.700 -111.897 1.00 29.15 150 VAL L N 1
ATOM 2980 C CA . VAL B 2 152 ? -2.754 2.914 -110.534 1.00 31.08 150 VAL L CA 1
ATOM 2981 C C . V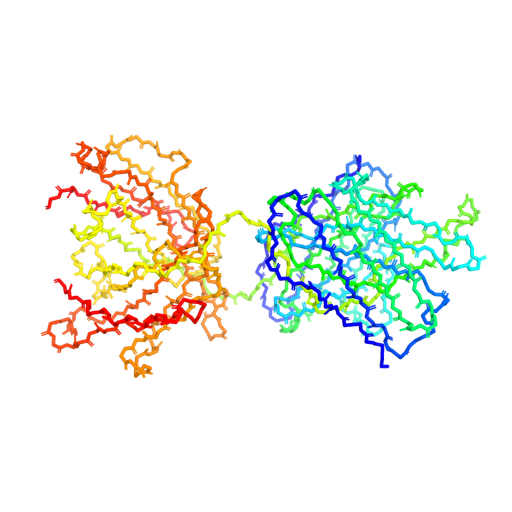AL B 2 152 ? -1.967 4.096 -109.990 1.00 33.88 150 VAL L C 1
ATOM 2982 O O . VAL B 2 152 ? -0.735 4.060 -109.946 1.00 36.08 150 VAL L O 1
ATOM 2986 N N . ASP B 2 153 ? -2.682 5.146 -109.593 1.00 36.93 151 ASP L N 1
ATOM 2987 C CA . ASP B 2 153 ? -2.056 6.401 -109.173 1.00 43.18 151 ASP L CA 1
ATOM 2988 C C . ASP B 2 153 ? -1.018 6.895 -110.177 1.00 46.50 151 ASP L C 1
ATOM 2989 O O . ASP B 2 153 ? 0.078 7.303 -109.793 1.00 47.83 151 ASP L O 1
ATOM 2994 N N . ASN B 2 154 ? -1.378 6.835 -111.456 1.00 41.84 152 ASN L N 1
ATOM 2995 C CA . ASN B 2 154 ? -0.534 7.305 -112.560 1.00 46.89 152 ASN L CA 1
ATOM 2996 C C . ASN B 2 154 ? 0.727 6.477 -112.841 1.00 43.53 152 ASN L C 1
ATOM 2997 O O . ASN B 2 154 ? 1.599 6.904 -113.600 1.00 41.80 152 ASN L O 1
ATOM 3002 N N . ALA B 2 155 ? 0.819 5.293 -112.242 1.00 34.27 153 ALA L N 1
ATOM 3003 C CA . ALA B 2 155 ? 1.916 4.380 -112.545 1.00 33.65 153 ALA L CA 1
ATOM 3004 C C . ALA B 2 155 ? 1.440 3.219 -113.418 1.00 33.23 153 ALA L C 1
ATOM 3005 O O . ALA B 2 155 ? 0.488 2.512 -113.068 1.00 29.14 153 ALA L O 1
ATOM 3007 N N . LEU B 2 156 ? 2.095 3.028 -114.563 1.00 32.75 154 LEU L N 1
ATOM 3008 C CA . LEU B 2 156 ? 1.798 1.899 -115.439 1.00 29.82 154 LEU L CA 1
ATOM 3009 C C . LEU B 2 156 ? 1.898 0.580 -114.679 1.00 28.21 154 LEU L C 1
ATOM 3010 O O . LEU B 2 156 ? 2.789 0.396 -113.836 1.00 34.81 154 LEU L O 1
ATOM 3015 N N . GLN B 2 157 ? 0.976 -0.331 -114.972 1.00 26.58 155 GLN L N 1
ATOM 3016 C CA . GLN B 2 157 ? 0.983 -1.644 -114.335 1.00 26.34 155 GLN L CA 1
ATOM 3017 C C . GLN B 2 157 ? 1.516 -2.696 -115.289 1.00 29.50 155 GLN L C 1
ATOM 3018 O O . GLN B 2 157 ? 1.104 -2.762 -116.446 1.00 33.33 155 GLN L O 1
ATOM 3024 N N . SER B 2 158 ? 2.437 -3.509 -114.786 1.00 30.02 156 SER L N 1
ATOM 3025 C CA . SER B 2 158 ? 2.989 -4.620 -115.546 1.00 30.51 156 SER L CA 1
ATOM 3026 C C . SER B 2 158 ? 2.936 -5.911 -114.731 1.00 25.76 156 SER L C 1
ATOM 3027 O O . SER B 2 158 ? 3.340 -5.936 -113.568 1.00 31.32 156 SER L O 1
ATOM 3030 N N . GLY B 2 159 ? 2.409 -6.963 -115.351 1.00 27.75 157 GLY L N 1
ATOM 3031 C CA . GLY B 2 159 ? 2.489 -8.305 -114.800 1.00 27.72 157 GLY L CA 1
ATOM 3032 C C . GLY B 2 159 ? 1.362 -8.716 -113.869 1.00 27.79 157 GLY L C 1
ATOM 3033 O O . GLY B 2 159 ? 1.385 -9.828 -113.345 1.00 33.48 157 GLY L O 1
ATOM 3034 N N . ASN B 2 160 ? 0.379 -7.841 -113.663 1.00 24.73 158 ASN L N 1
ATOM 3035 C CA . ASN B 2 160 ? -0.705 -8.132 -112.727 1.00 22.10 158 ASN L CA 1
ATOM 3036 C C . ASN B 2 160 ? -2.115 -8.085 -113.338 1.00 21.72 158 ASN L C 1
ATOM 3037 O O . ASN B 2 160 ? -3.105 -7.925 -112.630 1.00 23.58 158 ASN L O 1
ATOM 3042 N N . SER B 2 161 ? -2.205 -8.236 -114.651 1.00 21.43 159 SER L N 1
ATOM 3043 C CA . SER B 2 161 ? -3.496 -8.304 -115.306 1.00 24.16 159 SER L CA 1
ATOM 3044 C C . SER B 2 161 ? -3.575 -9.478 -116.278 1.00 20.79 159 SER L C 1
ATOM 3045 O O . SER B 2 161 ? -2.556 -9.971 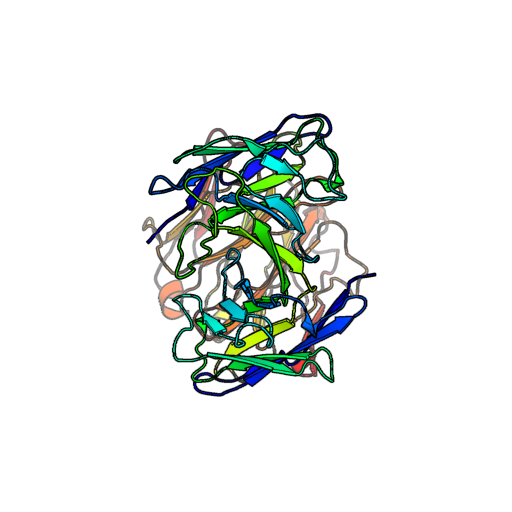-116.764 1.00 24.42 159 SER L O 1
ATOM 3048 N N . GLN B 2 162 ? -4.799 -9.936 -116.520 1.00 20.17 160 GLN L N 1
ATOM 3049 C CA . GLN B 2 162 ? -5.057 -10.996 -117.481 1.00 18.92 160 GLN L CA 1
ATOM 3050 C C . GLN B 2 162 ? -6.265 -10.635 -118.324 1.00 17.49 160 GLN L C 1
ATOM 3051 O O . GLN B 2 162 ? -7.252 -10.076 -117.817 1.00 19.61 160 GLN L O 1
ATOM 3057 N N . GLU B 2 163 ? -6.187 -10.949 -119.608 1.00 19.52 161 GLU L N 1
ATOM 3058 C CA . GLU B 2 163 ? -7.267 -10.664 -120.533 1.00 19.81 161 GLU L CA 1
ATOM 3059 C C . GLU B 2 163 ? -7.968 -11.942 -120.958 1.00 20.49 161 GLU L C 1
ATOM 3060 O O . GLU B 2 163 ? -7.351 -13.011 -121.033 1.00 22.87 161 GLU L O 1
ATOM 3066 N N . SER B 2 164 ? -9.251 -11.815 -121.266 1.00 18.22 162 SER L N 1
ATOM 3067 C CA . SER B 2 164 ? -10.009 -12.891 -121.883 1.00 16.62 162 SER L CA 1
ATOM 3068 C C . SER B 2 164 ? -10.877 -12.300 -122.974 1.00 16.73 162 SER L C 1
ATOM 3069 O O . SER B 2 164 ? -11.450 -11.221 -122.804 1.00 17.43 162 SER L O 1
ATOM 3072 N N . VAL B 2 165 ? -10.963 -12.979 -124.114 1.00 17.75 163 VAL L N 1
ATOM 3073 C CA . VAL B 2 165 ? -11.718 -12.468 -125.252 1.00 17.77 163 VAL L CA 1
ATOM 3074 C C . VAL B 2 165 ? -12.704 -13.519 -125.726 1.00 16.72 163 VAL L C 1
ATOM 3075 O O . VAL B 2 165 ? -12.393 -14.721 -125.728 1.00 20.05 163 VAL L O 1
ATOM 3079 N N . THR B 2 166 ? -13.899 -13.087 -126.107 1.00 17.74 164 THR L N 1
ATOM 3080 C CA . THR B 2 166 ? -14.882 -14.001 -126.673 1.00 17.69 164 THR L CA 1
ATOM 3081 C C . THR B 2 166 ? -14.502 -14.398 -128.096 1.00 20.22 164 THR L C 1
ATOM 3082 O O . THR B 2 166 ? -13.668 -13.748 -128.731 1.00 21.68 164 THR L O 1
ATOM 3086 N N . GLU B 2 167 ? -15.115 -15.471 -128.580 1.00 19.72 165 GLU L N 1
ATOM 3087 C CA . GLU B 2 167 ? -15.072 -15.790 -130.002 1.00 19.19 165 GLU L CA 1
ATOM 3088 C C . GLU B 2 167 ? -15.894 -14.757 -130.735 1.00 21.98 165 GLU L C 1
ATOM 3089 O O . GLU B 2 167 ? -16.764 -14.104 -130.152 1.00 22.56 165 GLU L O 1
ATOM 3095 N N . GLN B 2 168 ? -15.642 -14.618 -132.027 1.00 19.36 166 GLN L N 1
ATOM 3096 C CA . GLN B 2 168 ? -16.430 -13.684 -132.810 1.00 19.92 166 GLN L CA 1
ATOM 3097 C C . GLN B 2 168 ? -17.909 -14.071 -132.800 1.00 18.49 166 GLN L C 1
ATOM 3098 O O . GLN B 2 168 ? -18.263 -15.229 -133.018 1.00 22.73 166 GLN L O 1
ATOM 3104 N N . ASP B 2 169 ? -18.779 -13.094 -132.547 1.00 19.38 167 ASP L N 1
ATOM 3105 C CA . ASP B 2 169 ? -20.200 -13.378 -132.441 1.00 20.84 167 ASP L CA 1
ATOM 3106 C C . ASP B 2 169 ? -20.766 -13.831 -133.784 1.00 21.85 167 ASP L C 1
ATOM 3107 O O . ASP B 2 169 ? -20.509 -13.208 -134.814 1.00 21.54 167 ASP L O 1
ATOM 3112 N N . SER B 2 170 ? -21.538 -14.916 -133.773 1.00 26.99 168 SER L N 1
ATOM 3113 C CA . SER B 2 170 ? -22.042 -15.481 -135.022 1.00 26.09 168 SER L CA 1
ATOM 3114 C C . SER B 2 170 ? -23.121 -14.613 -135.666 1.00 31.38 168 SER L C 1
ATOM 3115 O O . SER B 2 170 ? -23.366 -14.721 -136.858 1.00 33.44 168 SER L O 1
ATOM 3118 N N . LYS B 2 171 ? -23.766 -13.760 -134.875 1.00 29.36 169 LYS L N 1
ATOM 3119 C CA . LYS B 2 171 ? -24.826 -12.907 -135.401 1.00 31.84 169 LYS L CA 1
ATOM 3120 C C . LYS B 2 171 ? -24.341 -11.513 -135.794 1.00 29.59 169 LYS L C 1
ATOM 3121 O O . LYS B 2 171 ? -24.652 -11.037 -136.886 1.00 33.12 169 LYS L O 1
ATOM 3127 N N . ASP B 2 172 ? -23.594 -10.853 -134.912 1.00 25.56 170 ASP L N 1
ATOM 3128 C CA . ASP B 2 172 ? -23.207 -9.463 -135.169 1.00 24.37 170 ASP L CA 1
ATOM 3129 C C . ASP B 2 172 ? -21.728 -9.264 -135.486 1.00 20.41 170 ASP L C 1
ATOM 3130 O O . ASP B 2 172 ? -21.299 -8.147 -135.754 1.00 20.20 170 ASP L O 1
ATOM 3135 N N . SER B 2 173 ? -20.956 -10.348 -135.428 1.00 20.33 171 SER L N 1
ATOM 3136 C CA . SER B 2 173 ? -19.541 -10.352 -135.815 1.00 18.62 171 SER L CA 1
ATOM 3137 C C . SER B 2 173 ? -18.621 -9.520 -134.932 1.00 19.08 171 SER L C 1
ATOM 3138 O O . SER B 2 173 ? -17.499 -9.199 -135.331 1.00 18.96 171 SER L O 1
ATOM 3141 N N . THR B 2 174 ? -19.079 -9.200 -133.720 1.00 16.37 172 THR L N 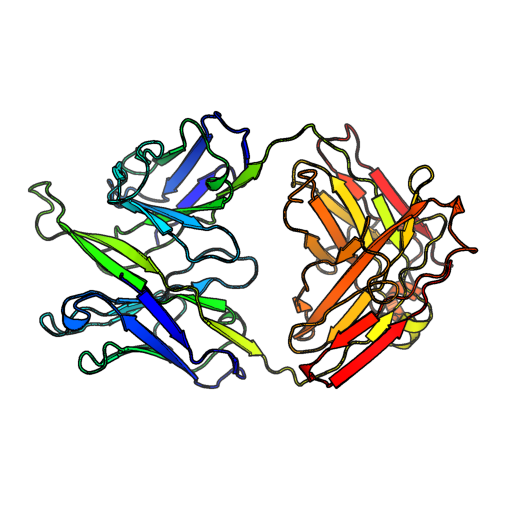1
ATOM 3142 C CA . THR B 2 174 ? -18.253 -8.450 -132.781 1.00 16.69 172 THR L CA 1
ATOM 3143 C C . THR B 2 174 ? -17.545 -9.344 -131.768 1.00 15.39 172 THR L C 1
ATOM 3144 O O . THR B 2 174 ? -17.807 -10.547 -131.673 1.00 18.28 172 THR L O 1
ATOM 3148 N N . TYR B 2 175 ? -16.648 -8.709 -131.030 1.00 15.32 173 TYR L N 1
ATOM 3149 C CA . TYR B 2 175 ? -15.943 -9.321 -129.919 1.00 13.92 173 TYR L CA 1
ATOM 3150 C C . TYR B 2 175 ? -16.219 -8.568 -128.626 1.00 14.89 173 TYR L C 1
ATOM 3151 O O . TYR B 2 175 ? -16.565 -7.385 -128.630 1.00 16.04 173 TYR L O 1
ATOM 3160 N N . SER B 2 176 ? -16.020 -9.248 -127.502 1.00 15.12 174 SER L N 1
ATOM 3161 C CA . SER B 2 176 ? -15.976 -8.576 -126.217 1.00 16.28 174 SER L CA 1
ATOM 3162 C C . SER B 2 176 ? -14.735 -9.048 -125.477 1.00 15.72 174 SER L C 1
ATOM 3163 O O . SER B 2 176 ? -14.229 -10.139 -125.742 1.00 17.34 174 SER L O 1
ATOM 3166 N N . LEU B 2 177 ? -14.245 -8.236 -124.549 1.00 14.55 175 LEU L N 1
ATOM 3167 C CA . LEU B 2 177 ? -12.982 -8.527 -123.877 1.00 15.28 175 LEU L CA 1
ATOM 3168 C C . LEU B 2 177 ? -13.067 -8.078 -122.436 1.00 16.63 175 LEU L C 1
ATOM 3169 O O . LEU B 2 177 ? -13.635 -7.023 -122.130 1.00 17.43 175 LEU L O 1
ATOM 3174 N N . SER B 2 178 ? -12.481 -8.874 -121.546 1.00 15.91 176 SER L N 1
ATOM 3175 C CA . SER B 2 178 ? -12.303 -8.445 -120.170 1.00 18.02 176 SER L CA 1
ATOM 3176 C C . SER B 2 178 ? -10.809 -8.344 -119.871 1.00 17.72 176 SER L C 1
ATOM 3177 O O . SER B 2 178 ? -10.015 -9.146 -120.359 1.00 19.70 176 SER L O 1
ATOM 3180 N N . SER B 2 179 ? -10.428 -7.336 -119.099 1.00 16.65 177 SER L N 1
ATOM 3181 C CA . SER B 2 179 ? -9.093 -7.250 -118.546 1.00 16.94 177 SER L CA 1
ATOM 3182 C C . SER B 2 179 ? -9.272 -7.149 -117.053 1.00 17.34 177 SER L C 1
ATOM 3183 O O . SER B 2 179 ? -10.008 -6.294 -116.564 1.00 19.96 177 SER L O 1
ATOM 3186 N N . THR B 2 180 ? -8.613 -8.034 -116.312 1.00 17.71 178 THR L N 1
ATOM 3187 C CA . THR B 2 180 ? -8.785 -8.054 -114.865 1.00 19.29 178 THR L CA 1
ATOM 3188 C C . THR B 2 180 ? -7.452 -7.773 -114.190 1.00 20.76 178 THR L C 1
ATOM 3189 O O . THR B 2 180 ? -6.467 -8.462 -114.448 1.00 22.25 178 THR L O 1
ATOM 3193 N N . LEU B 2 181 ? -7.416 -6.739 -113.355 1.00 19.53 179 LEU L N 1
ATOM 3194 C CA . LEU B 2 181 ? -6.218 -6.402 -112.605 1.00 21.41 179 LEU L CA 1
ATOM 3195 C C . LEU B 2 181 ? -6.361 -7.010 -111.219 1.00 20.93 179 LEU L C 1
ATOM 3196 O O . LEU B 2 181 ? -7.381 -6.832 -110.544 1.00 21.33 179 LEU L O 1
ATOM 3201 N N . THR B 2 182 ? -5.339 -7.741 -110.785 1.00 21.55 180 THR L N 1
ATOM 3202 C CA . THR B 2 182 ? -5.403 -8.409 -109.496 1.00 24.12 180 THR L CA 1
ATOM 3203 C C . THR B 2 182 ? -4.379 -7.824 -108.539 1.00 25.47 180 THR L C 1
ATOM 3204 O O . THR B 2 182 ? -3.183 -7.790 -108.839 1.00 30.79 180 THR L O 1
ATOM 3208 N N . LEU B 2 183 ? -4.842 -7.356 -107.388 1.00 24.87 181 LEU L N 1
ATOM 3209 C CA . LEU B 2 183 ? -3.916 -6.994 -106.323 1.00 28.19 181 LEU L CA 1
ATOM 3210 C C . LEU B 2 183 ? -4.398 -7.505 -104.972 1.00 26.81 181 LEU L C 1
ATOM 3211 O O . LEU B 2 183 ? -5.556 -7.865 -104.804 1.00 29.08 181 LEU L O 1
ATOM 3216 N N . SER B 2 184 ? -3.489 -7.588 -104.017 1.00 32.22 182 SER L N 1
ATOM 3217 C CA . SER B 2 184 ? -3.895 -8.004 -102.693 1.00 29.49 182 SER L CA 1
ATOM 3218 C C . SER B 2 184 ? -4.696 -6.877 -102.070 1.00 34.73 182 SER L C 1
ATOM 3219 O O . SER B 2 184 ? -4.624 -5.725 -102.507 1.00 29.37 182 SER L O 1
ATOM 3222 N N . LYS B 2 185 ? -5.474 -7.215 -101.052 1.00 27.83 183 LYS L N 1
ATOM 3223 C CA . LYS B 2 185 ? -6.242 -6.218 -100.329 1.00 28.34 183 LYS L CA 1
ATOM 3224 C C . LYS B 2 185 ? -5.326 -5.108 -99.841 1.00 30.52 183 LYS L C 1
ATOM 3225 O O . LYS B 2 185 ? -5.668 -3.923 -99.923 1.00 33.18 183 LYS L O 1
ATOM 3231 N N . ALA B 2 186 ? -4.159 -5.500 -99.333 1.00 34.57 184 ALA L N 1
ATOM 3232 C CA . ALA B 2 186 ? -3.194 -4.558 -98.781 1.00 44.99 184 ALA L CA 1
ATOM 3233 C C . ALA B 2 186 ? -2.790 -3.468 -99.776 1.00 43.82 184 ALA L C 1
ATOM 3234 O O . ALA B 2 186 ? -2.607 -2.315 -99.398 1.00 52.90 184 ALA L O 1
ATOM 3236 N N . ASP B 2 187 ? -2.664 -3.829 -101.048 1.00 52.07 185 ASP L N 1
ATOM 3237 C CA . ASP B 2 187 ? -2.230 -2.867 -102.056 1.00 55.87 185 ASP L CA 1
ATOM 3238 C C . ASP B 2 187 ? -3.378 -1.998 -102.563 1.00 47.41 185 ASP L C 1
ATOM 3239 O O . ASP B 2 187 ? -3.185 -0.824 -102.876 1.00 53.08 185 ASP L O 1
ATOM 3244 N N . TYR B 2 188 ? -4.571 -2.582 -102.642 1.00 40.93 186 TYR L N 1
ATOM 3245 C CA . TYR B 2 188 ? -5.764 -1.842 -103.028 1.00 37.88 186 TYR L CA 1
ATOM 3246 C C . TYR B 2 188 ? -6.085 -0.764 -102.006 1.00 44.78 186 TYR L C 1
ATOM 3247 O O . TYR B 2 188 ? -6.622 0.292 -102.349 1.00 42.71 186 TYR L O 1
ATOM 3256 N N . GLU B 2 189 ? -5.748 -1.051 -100.751 1.00 41.04 187 GLU L N 1
ATOM 3257 C CA . GLU B 2 189 ? -6.013 -0.158 -99.624 1.00 52.11 187 GLU L CA 1
ATOM 3258 C C . GLU B 2 189 ? -5.163 1.110 -99.685 1.00 52.81 187 GLU L C 1
ATOM 3259 O O . GLU B 2 189 ? -5.589 2.174 -99.241 1.00 52.57 187 GLU L O 1
ATOM 3265 N N . LYS B 2 190 ? -3.963 0.990 -100.242 1.00 56.08 188 LYS L N 1
ATOM 3266 C CA . LYS B 2 190 ? -3.020 2.098 -100.270 1.00 63.37 188 LYS L CA 1
ATOM 3267 C C . LYS B 2 190 ? -3.382 3.109 -101.352 1.00 62.80 188 LYS L C 1
ATOM 3268 O O . LYS B 2 190 ? -3.674 4.272 -101.065 1.00 65.22 188 LYS L O 1
ATOM 3274 N N . HIS B 2 191 ? -3.375 2.642 -102.596 1.00 54.76 189 HIS L N 1
ATOM 3275 C CA . HIS B 2 191 ? -3.470 3.512 -103.759 1.00 50.96 189 HIS L CA 1
ATOM 3276 C C . HIS B 2 191 ? -4.867 4.104 -103.949 1.00 47.54 189 HIS L C 1
ATOM 3277 O O . HIS B 2 191 ? -5.850 3.583 -103.428 1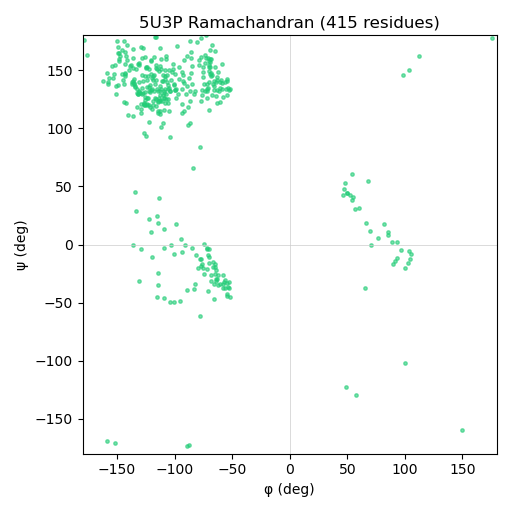.00 46.24 189 HIS L O 1
ATOM 3284 N N . LYS B 2 192 ? -4.948 5.187 -104.715 1.00 44.09 190 LYS L N 1
ATOM 3285 C CA . LYS B 2 192 ? -6.157 5.999 -104.775 1.00 47.54 190 LYS L CA 1
ATOM 3286 C C . LYS B 2 192 ? -6.920 5.881 -106.094 1.00 45.90 190 LYS L C 1
ATOM 3287 O O . LYS B 2 192 ? -8.143 5.741 -106.099 1.00 42.32 190 LYS L O 1
ATOM 3293 N N . VAL B 2 193 ? -6.198 5.952 -107.209 1.00 46.35 191 VAL L N 1
ATOM 3294 C CA . VAL B 2 193 ? -6.829 6.020 -108.523 1.00 44.01 191 VAL L CA 1
ATOM 3295 C C . VAL B 2 193 ? -6.563 4.768 -109.350 1.00 33.36 191 VAL L C 1
ATOM 3296 O O . VAL B 2 193 ? -5.425 4.317 -109.463 1.00 36.64 191 VAL L O 1
ATOM 3300 N N . TYR B 2 194 ? -7.624 4.216 -109.931 1.00 31.64 192 TYR L N 1
ATOM 3301 C CA . TYR B 2 194 ? -7.515 3.018 -110.755 1.00 33.29 192 TYR L CA 1
ATOM 3302 C C . TYR B 2 194 ? -8.095 3.282 -112.130 1.00 30.50 192 TYR L C 1
ATOM 3303 O O . TYR B 2 194 ? -9.237 3.716 -112.251 1.00 28.55 192 TYR L O 1
ATOM 3312 N N . ALA B 2 195 ? -7.314 3.016 -113.174 1.00 27.75 193 ALA L N 1
ATOM 3313 C CA . ALA B 2 195 ? -7.725 3.413 -114.516 1.00 26.78 193 ALA L CA 1
ATOM 3314 C C . ALA B 2 195 ? -7.329 2.407 -115.572 1.00 25.45 193 ALA L C 1
ATOM 3315 O O . ALA B 2 195 ? -6.226 1.865 -115.544 1.00 26.07 193 ALA L O 1
ATOM 3317 N N A CYS B 2 196 ? -8.214 2.247 -116.549 0.25 26.27 194 CYS L N 1
ATOM 3318 N N B CYS B 2 196 ? -8.257 2.098 -116.471 0.75 24.15 194 CYS L N 1
ATOM 3319 C CA A CYS B 2 196 ? -8.025 1.342 -117.671 0.25 27.11 194 CYS L CA 1
ATOM 3320 C CA B CYS B 2 196 ? -7.894 1.350 -117.665 0.75 23.11 194 CYS L CA 1
ATOM 3321 C C A CYS B 2 196 ? -8.105 2.137 -118.977 0.25 26.34 194 CYS L C 1
ATOM 3322 C C B CYS B 2 196 ? -8.024 2.244 -118.886 0.75 22.97 194 CYS L C 1
ATOM 3323 O O A CYS B 2 196 ? -9.152 2.707 -119.285 0.25 24.73 194 CYS L O 1
ATOM 3324 O O B CYS B 2 196 ? -8.998 2.983 -119.040 0.75 25.99 194 CYS L O 1
ATOM 3329 N N . GLU B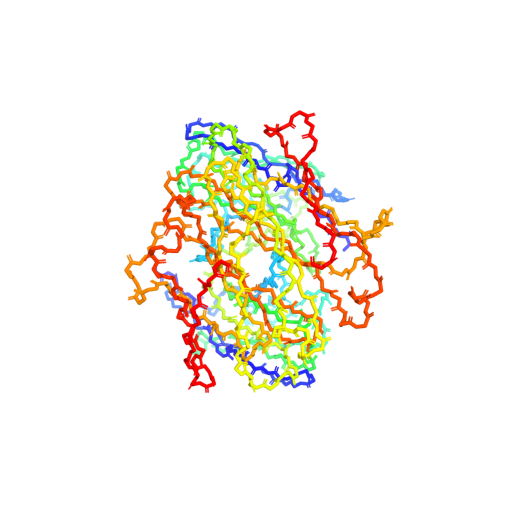 2 197 ? -7.010 2.195 -119.739 1.00 23.08 195 GLU L N 1
ATOM 3330 C CA . GLU B 2 197 ? -7.017 2.974 -120.978 1.00 23.12 195 GLU L CA 1
ATOM 3331 C C . GLU B 2 197 ? -7.102 2.040 -122.172 1.00 23.24 195 GLU L C 1
ATOM 3332 O O . GLU B 2 197 ? -6.334 1.078 -122.280 1.00 22.19 195 GLU L O 1
ATOM 3338 N N . VAL B 2 198 ? -8.031 2.341 -123.068 1.00 21.42 196 VAL L N 1
ATOM 3339 C CA . VAL B 2 198 ? -8.340 1.462 -124.188 1.00 20.54 196 VAL L CA 1
ATOM 3340 C C . VAL B 2 198 ? -8.031 2.131 -125.529 1.00 20.78 196 VAL L C 1
ATOM 3341 O O . VAL B 2 198 ? -8.516 3.228 -125.810 1.00 21.28 196 VAL L O 1
ATOM 3345 N N . THR B 2 199 ? -7.234 1.458 -126.358 1.00 20.72 197 THR L N 1
ATOM 3346 C CA . THR B 2 199 ? -6.985 1.898 -127.732 1.00 21.11 197 THR L CA 1
ATOM 3347 C C . THR B 2 199 ? -7.640 0.937 -128.700 1.00 22.96 197 THR L C 1
ATOM 3348 O O . THR B 2 199 ? -7.369 -0.267 -128.672 1.00 23.13 197 THR L O 1
ATOM 3352 N N . HIS B 2 200 ? -8.501 1.467 -129.556 1.00 20.53 198 HIS L N 1
ATOM 3353 C CA . HIS B 2 200 ? -9.150 0.660 -130.568 1.00 20.32 198 HIS L CA 1
ATOM 3354 C C . HIS B 2 200 ? -9.278 1.489 -131.839 1.00 23.53 198 HIS L C 1
ATOM 3355 O O . HIS B 2 200 ? -9.474 2.699 -131.769 1.00 26.45 198 HIS L O 1
ATOM 3362 N N . GLN B 2 201 ? -9.194 0.825 -132.987 1.00 21.75 199 GLN L N 1
ATOM 3363 C CA . GLN B 2 201 ? -9.289 1.455 -134.302 1.00 27.35 199 GLN L CA 1
ATOM 3364 C C . GLN B 2 201 ? -10.548 2.314 -134.468 1.00 25.90 199 GLN L C 1
ATOM 3365 O O . GLN B 2 201 ? -10.534 3.327 -135.177 1.00 27.81 199 GLN L O 1
ATOM 3371 N N . GLY B 2 202 ? -11.633 1.905 -133.816 1.00 24.27 200 GLY L N 1
ATOM 3372 C CA . GLY B 2 202 ? -12.911 2.592 -133.923 1.00 26.74 200 GLY L CA 1
ATOM 3373 C C . GLY B 2 202 ? -12.965 3.905 -133.172 1.00 31.82 200 GLY L C 1
ATOM 3374 O O . GLY B 2 202 ? -13.995 4.593 -133.176 1.00 32.07 200 GLY L O 1
ATOM 3375 N N . LEU B 2 203 ? -11.846 4.250 -132.539 1.00 34.89 201 LEU L N 1
ATOM 3376 C CA . LEU B 2 203 ? -11.684 5.514 -131.827 1.00 38.48 201 LEU L CA 1
ATOM 3377 C C . LEU B 2 203 ? -10.381 6.219 -132.232 1.00 36.76 201 LEU L C 1
ATOM 3378 O O . LEU B 2 203 ? -9.303 5.611 -132.239 1.00 35.82 201 LEU L O 1
ATOM 3383 N N . SER B 2 204 ? -10.479 7.505 -132.556 1.00 39.18 202 SER L N 1
ATOM 3384 C CA . SER B 2 204 ? -9.312 8.290 -132.957 1.00 39.14 202 SER L CA 1
ATOM 3385 C C . SER B 2 204 ? -8.462 8.675 -131.753 1.00 34.62 202 SER L C 1
ATOM 3386 O O . SER B 2 204 ? -7.325 9.135 -131.895 1.00 35.73 202 SER L O 1
ATOM 3389 N N . SER B 2 205 ? -9.025 8.486 -130.564 1.00 33.88 203 SER L N 1
ATOM 3390 C CA . SER B 2 205 ? -8.305 8.730 -129.325 1.00 33.71 203 SER L CA 1
ATOM 3391 C C . SER B 2 205 ? -8.636 7.611 -128.347 1.00 30.19 203 SER L C 1
ATOM 3392 O O . SER B 2 205 ? -9.690 6.987 -128.436 1.00 27.88 203 SER L O 1
ATOM 3395 N N . PRO B 2 206 ? -7.719 7.342 -127.421 1.00 26.26 204 PRO L N 1
ATOM 3396 C CA . PRO B 2 206 ? -7.975 6.297 -126.431 1.00 26.04 204 PRO L CA 1
ATOM 3397 C C . PRO B 2 206 ? -9.068 6.714 -125.450 1.00 25.62 204 PRO L C 1
ATOM 3398 O O . PRO B 2 206 ? -9.262 7.908 -125.209 1.00 29.82 204 PRO L O 1
ATOM 3402 N N . VAL B 2 207 ? -9.772 5.731 -124.902 1.00 25.13 205 VAL L N 1
ATOM 3403 C CA . VAL B 2 207 ? -10.794 5.976 -123.882 1.00 23.60 205 VAL L CA 1
ATOM 3404 C C . VAL B 2 207 ? -10.312 5.469 -122.528 1.00 25.56 205 VAL L C 1
ATOM 3405 O O . VAL B 2 207 ? -9.841 4.338 -122.423 1.00 25.13 205 VAL L O 1
ATOM 3409 N N . THR B 2 208 ? -10.417 6.310 -121.503 1.00 25.57 206 THR L N 1
ATOM 3410 C CA . THR B 2 208 ? -10.049 5.917 -120.150 1.00 29.32 206 THR L CA 1
ATOM 3411 C C . THR B 2 208 ? -11.280 5.879 -119.256 1.00 26.32 206 THR L C 1
ATOM 3412 O O . THR B 2 208 ? -12.036 6.842 -119.197 1.00 28.72 206 THR L O 1
ATOM 3416 N N . LYS B 2 209 ? -11.497 4.748 -118.599 1.00 25.93 207 LYS L N 1
ATOM 3417 C CA . LYS B 2 209 ? -12.464 4.659 -117.502 1.00 24.45 207 LYS L CA 1
ATOM 3418 C C . LYS B 2 209 ? -11.670 4.523 -116.204 1.00 28.20 207 LYS L C 1
ATOM 3419 O O . LYS B 2 209 ? -10.722 3.736 -116.109 1.00 28.54 207 LYS L O 1
ATOM 3425 N N . SER B 2 210 ? -12.058 5.302 -115.206 1.00 26.66 208 SER L N 1
ATOM 3426 C CA . SER B 2 210 ? -11.286 5.402 -113.983 1.00 29.04 208 SER L CA 1
ATOM 3427 C C . SER B 2 210 ? -12.224 5.488 -112.793 1.00 33.15 208 SER L C 1
ATOM 3428 O O . SER B 2 210 ? -13.393 5.840 -112.944 1.00 34.62 208 SER L O 1
ATOM 3431 N N . PHE B 2 211 ? -11.713 5.150 -111.614 1.00 29.60 209 PHE L N 1
ATOM 3432 C CA . PHE B 2 211 ? -12.414 5.459 -110.374 1.00 31.78 209 PHE L CA 1
ATOM 3433 C C . PHE B 2 211 ? -11.427 5.720 -109.251 1.00 34.45 209 PHE L C 1
ATOM 3434 O O . PHE B 2 211 ? -10.264 5.323 -109.321 1.00 32.36 209 PHE L O 1
ATOM 3442 N N . ASN B 2 212 ? -11.907 6.403 -108.219 1.00 36.56 210 ASN L N 1
ATOM 3443 C CA . ASN B 2 212 ? -11.157 6.585 -106.991 1.00 40.20 210 ASN L CA 1
ATOM 3444 C C . ASN B 2 212 ? -11.754 5.690 -105.917 1.00 40.23 210 ASN L C 1
ATOM 3445 O O . ASN B 2 212 ? -12.975 5.634 -105.774 1.00 39.68 210 ASN L O 1
ATOM 3450 N N . ARG B 2 213 ? -10.902 4.982 -105.181 1.00 40.25 211 ARG L N 1
ATOM 3451 C CA . ARG B 2 213 ? -11.379 4.074 -104.135 1.00 44.79 211 ARG L CA 1
ATOM 3452 C C . ARG B 2 213 ? -12.261 4.814 -103.132 1.00 53.73 211 ARG L C 1
ATOM 3453 O O . ARG B 2 213 ? -11.975 5.955 -102.767 1.00 51.60 211 ARG L O 1
ATOM 3461 N N . GLY B 2 214 ? -13.339 4.164 -102.704 1.00 60.98 212 GLY L N 1
ATOM 3462 C CA . GLY B 2 214 ? -14.285 4.774 -101.789 1.00 68.69 212 GLY L CA 1
ATOM 3463 C C . GLY B 2 214 ? -15.671 4.893 -102.394 1.00 71.82 212 GLY L C 1
ATOM 3464 O O . GLY B 2 214 ? -16.105 5.981 -102.773 1.00 75.12 212 GLY L O 1
#

Radius of gyration: 24.54 Å; Cα contacts (8 Å, |Δi|>4): 1156; chains: 2; bounding box: 56×64×62 Å

Foldseek 3Di:
DWAKDKDFADEDAAQAKTKIKIAIPDDQLLQFKKAKWWAAPPGDIGGAWIFHHVVVPGDIDGDPVAPPFWDWDDDSVRNMIMIIGGNDDQRVFTWMKMFTKDWDADDDPVRGVHTDIDGDDIHPTGTHGYHPDDFDAWDKDKQAWDPVQDDDQKTKIWIKTDFGDDDDKDKDKPVPPDDPQKDKDDWDQDPVRGIITMIMGMDGNVPAPPDWIWMWMADVVVRDIDIDTHHD/DKAKAKPDQEAADAQQDKDKIKIFIPWFQFQQKWKWWADPPDDIDTADGSQAHGDPPHDPQWGWDDGTTMIMIMRGRDDPVRQTKMKMWGQRDPPGDGDIYPIYGYAYDDPFDFWDKDKDWADPVVLVVFKTKIKIKTPWGPDPDKDKWKDFQNHTDDDFKDKDKDDQDPPRRTIMMMIIGMDTSVVLVPTFKIKMWMDDPSDPGIDIDMDTDD

Secondary structure (DSSP, 8-state):
--EEEEE--EEE-TT--EEEEEEEESS-GGGSEEEEEEE-TTS-EEEEEEE--GGGT--EEE-TTTTTTEEEEEEGGGTEEEEEE-S--GGG-EEEEEEEEEEEEP-SGGGTT-EEEEEEEE---EEEEE-----BPPEEEEE---GGGEETTEEEEEEEEEEEBSS--EEEEGGGTB-TTEEEPPPEE-TTS-EEEEEEEEEEGGGTTTS--EEEEEEGGGTEEEEEE---/---EEEE-SEEEE-TT--EEEEEEESS--TT-EEEEEE-TTS--EEEEETTTEEPTTS-TTEEEEE-SSEEEEEE-S--GGG-EEEEEEE---SS---PBP--EEEEE----BPPEEEEEPPPHHHHHHTEEEEEEEEEEEBSS--EEEEEETTEE--SSEEEEEPPPPTTT--EEEEEEEEEEHHHHHH--EEEEEEE-TT-SS-EEEEEE--